Protein 8A30 (pdb70)

Organism: Chloroflexus aurantiacus (strain ATCC 29366 / DSM 635 / J-10-fl) (NCBI:txid324602)

InterPro domains:
  IPR002347 Short-chain dehydrogenase/reductase SDR [PF00106] (573-773)
  IPR002347 Short-chain dehydrogenase/reductase SDR [PF13561] (20-282)
  IPR002347 Short-chain dehydrogenase/reductase SDR [PR00080] (658-669)
  IPR002347 Short-chain dehydrogenase/reductase SDR [PR00080] (712-720)
  IPR002347 Short-chain dehydrogenase/reductase SDR [PR00080] (737-756)
  IPR002347 Short-chain dehydrogenase/reductase SDR [PR00081] (11-28)
  IPR002347 Short-chain dehydrogenase/reductase SDR [PR00081] (89-100)
  IPR002347 Short-chain dehydrogenase/reductase SDR [PR00081] (171-190)
  IPR002347 Short-chain dehydrogenase/reductase SDR [PR00081] (192-209)
  IPR002347 Short-chain dehydrogenase/reductase SDR [PR00081] (246-266)
  IPR036291 NAD(P)-binding domain superfamily [SSF51735] (9-282)
  IPR036291 NAD(P)-binding domain superfamily [SSF51735] (325-475)
  IPR036291 NAD(P)-binding domain superfamily [SSF51735] (572-781)

B-factor: mean 29.99, std 17.47, range [12.1, 143.7]

Radius of gyration: 26.55 Å; Cα contacts (8 Å, |Δi|>4): 1300; chains: 1; bounding box: 69×82×45 Å

Foldseek 3Di:
DVLPVQAQLQAPAEEEFEVCLDFLSVLLQLSNLNSHYQYEYEYADPPSNVVSLVVSLVVNVVVPDPPSVLRYHYHYRQQLLDLVSLVVSVVVSCVSRNAHAEYEQEFADQFDLAALLLHDLVRLLSRLSRQALSLLQNCLVRLLVQLLVQAHEYERAAAVCLDFDFWHFADASRLSNNLSRVLLLLCQQLCQVVSPDHYFYHYEHEYFAPPPVPVVLLVVLVVVVLVLLLLLVLQLLLVCCVPDPDASQVLVLLQQQQFLVCSLPPPPHDPSSNVSSVCLLVVADPVAQSSTGSHAPVSVQSNVVLLVLLLGDYDPCSNVNRDHGDPPNHDPVSSVVSSVVVVVQSLVFAPVSDHHHSNQLSVLVSVVVSDSPDTSYYHHSHDRTDGDMFGAAAADDFFADVQLLQLLAQFEEEEEEFPPLVLVLVQLCCSVPPRHYQAYEYEAADPVSQVSNCVSCVVCVVVVRYHYFHQHLNVSVRQSVCCVPPNQGAEYEHEFHDADDDFAQDDDNPDPCPRHQHSVNVSVLCVRLPSSVSVVVSNNLSNQYQEYEYEFHADALPDDSVSLSSRSSSVSSVLNSQQHSQVNCLVSVRNYAYEYEYNHDNDSVVHDDDPVSVVVVSVSSSSVSNRQRRGDPPVGCDSVVSSVNGSYYYYD

Structure (mmCIF, N/CA/C/O backbone):
data_8A30
#
_entry.id   8A30
#
_cell.length_a   87.138
_cell.length_b   140.181
_cell.length_c   74.026
_cell.angle_alpha   90.00
_cell.angle_beta   98.65
_cell.angle_gamma   90.00
#
_symmetry.space_group_name_H-M   'C 1 2 1'
#
loop_
_entity.id
_entity.type
_entity.pdbx_description
1 polymer 'Short-chain dehydrogenase/reductase SDR'
2 non-polymer 'MAGNESIUM ION'
3 water water
#
loop_
_atom_site.group_PDB
_atom_site.id
_atom_site.type_symbol
_atom_site.label_atom_id
_atom_site.label_alt_id
_atom_site.label_comp_id
_atom_site.label_asym_id
_atom_site.label_entity_id
_atom_site.label_seq_id
_atom_site.pdbx_PDB_ins_code
_atom_site.Cartn_x
_atom_site.Cartn_y
_atom_site.Cartn_z
_atom_site.occupancy
_atom_site.B_iso_or_equiv
_atom_site.auth_seq_id
_atom_site.auth_comp_id
_atom_site.auth_asym_id
_atom_site.auth_atom_id
_atom_site.pdbx_PDB_model_num
ATOM 1 N N . GLY A 1 12 ? -9.076 -8.863 0.825 1.00 80.84 561 GLY A N 1
ATOM 2 C CA . GLY A 1 12 ? -8.713 -8.659 -0.566 1.00 99.77 561 GLY A CA 1
ATOM 3 C C . GLY A 1 12 ? -8.308 -7.226 -0.844 1.00 115.53 561 GLY A C 1
ATOM 4 O O . GLY A 1 12 ? -7.257 -6.967 -1.433 1.00 78.91 561 GLY A O 1
ATOM 5 N N . TRP A 1 13 ? -9.154 -6.288 -0.416 1.00 91.27 562 TRP A N 1
ATOM 6 C CA . TRP A 1 13 ? -8.822 -4.874 -0.530 1.00 68.94 562 TRP A CA 1
ATOM 7 C C . TRP A 1 13 ? -7.760 -4.457 0.473 1.00 67.34 562 TRP A C 1
ATOM 8 O O . TRP A 1 13 ? -7.188 -3.371 0.335 1.00 51.40 562 TRP A O 1
ATOM 19 N N . ALA A 1 14 ? -7.504 -5.285 1.483 1.00 60.52 563 ALA A N 1
ATOM 20 C CA . ALA A 1 14 ? -6.579 -4.964 2.558 1.00 57.25 563 ALA A CA 1
ATOM 21 C C . ALA A 1 14 ? -5.184 -5.527 2.332 1.00 69.47 563 ALA A C 1
ATOM 22 O O . ALA A 1 14 ? -4.287 -5.252 3.134 1.00 71.53 563 ALA A O 1
ATOM 24 N N . GLU A 1 15 ? -4.979 -6.301 1.263 1.00 72.33 564 GLU A N 1
ATOM 25 C CA . GLU A 1 15 ? -3.676 -6.919 1.036 1.00 45.66 564 GLU A CA 1
ATOM 26 C C . GLU A 1 15 ? -2.582 -5.876 0.876 1.00 46.52 564 GLU A C 1
ATOM 27 O O . GLU A 1 15 ? -1.443 -6.099 1.301 1.00 45.47 564 GLU A O 1
ATOM 33 N N . SER A 1 16 ? -2.907 -4.728 0.278 1.00 47.71 565 SER A N 1
ATOM 34 C CA . SER A 1 16 ? -1.939 -3.643 0.202 1.00 89.04 565 SER A CA 1
ATOM 35 C C . SER A 1 16 ? -1.552 -3.142 1.586 1.00 86.92 565 SER A C 1
ATOM 36 O O . SER A 1 16 ? -0.435 -2.647 1.779 1.00 60.68 565 SER A O 1
ATOM 39 N N . LEU A 1 17 ? -2.450 -3.272 2.561 1.00 37.29 566 LEU A N 1
ATOM 40 C CA . LEU A 1 17 ? -2.238 -2.710 3.889 1.00 32.74 566 LEU A CA 1
ATOM 41 C C . LEU A 1 17 ? -1.467 -3.633 4.823 1.00 25.32 566 LEU A C 1
ATOM 42 O O . LEU A 1 17 ? -0.700 -3.144 5.659 1.00 27.41 566 LEU A O 1
ATOM 47 N N . ILE A 1 18 ? -1.684 -4.948 4.732 1.00 29.96 567 ILE A N 1
ATOM 48 C CA . ILE A 1 18 ? -1.165 -5.869 5.744 1.00 36.37 567 ILE A CA 1
ATOM 49 C C . ILE A 1 18 ? 0.353 -5.786 5.787 1.00 28.85 567 ILE A C 1
ATOM 50 O O . ILE A 1 18 ? 1.030 -5.979 4.771 1.00 35.21 567 ILE A O 1
ATOM 55 N N . GLY A 1 19 ? 0.897 -5.500 6.970 1.00 29.49 568 GLY A N 1
ATOM 56 C CA . GLY A 1 19 ? 2.327 -5.372 7.151 1.00 29.85 568 GLY A CA 1
ATOM 57 C C . GLY A 1 19 ? 2.873 -3.961 7.047 1.00 25.44 568 GLY A C 1
ATOM 58 O O . GLY A 1 19 ? 4.017 -3.729 7.455 1.00 27.54 568 GLY A O 1
ATOM 59 N N . LEU A 1 20 ? 2.092 -3.008 6.535 1.00 21.96 569 LEU A N 1
ATOM 60 C CA . LEU A 1 20 ? 2.637 -1.686 6.251 1.00 21.62 569 LEU A CA 1
ATOM 61 C C . LEU A 1 20 ? 3.120 -0.979 7.511 1.00 22.97 569 LEU A C 1
ATOM 62 O O . LEU A 1 20 ? 4.062 -0.181 7.452 1.00 24.83 569 LEU A O 1
ATOM 67 N N . HIS A 1 21 ? 2.490 -1.245 8.656 1.00 19.66 570 HIS A N 1
ATOM 68 C CA . HIS A 1 21 ? 2.852 -0.589 9.908 1.00 18.62 570 HIS A CA 1
ATOM 69 C C . HIS A 1 21 ? 3.094 -1.607 11.013 1.00 19.07 570 HIS A C 1
ATOM 70 O O . HIS A 1 21 ? 2.862 -1.333 12.195 1.00 20.42 570 HIS A O 1
ATOM 77 N N . LEU A 1 22 ? 3.596 -2.780 10.640 1.00 19.16 571 LEU A N 1
ATOM 78 C CA . LEU A 1 22 ? 3.841 -3.824 11.618 1.00 23.07 571 LEU A CA 1
ATOM 79 C C . LEU A 1 22 ? 4.912 -3.364 12.598 1.00 24.11 571 LEU A C 1
ATOM 80 O O . LEU A 1 22 ? 5.919 -2.760 12.211 1.00 26.94 571 LEU A O 1
ATOM 85 N N . GLY A 1 23 ? 4.669 -3.616 13.882 1.00 26.48 572 GLY A N 1
ATOM 86 C CA . GLY A 1 23 ? 5.590 -3.205 14.918 1.00 30.65 572 GLY A CA 1
ATOM 87 C C . GLY A 1 23 ? 5.405 -1.795 15.435 1.00 31.95 572 GLY A C 1
ATOM 88 O O . GLY A 1 23 ? 6.170 -1.373 16.311 1.00 32.27 572 GLY A O 1
ATOM 89 N N . LYS A 1 24 ? 4.436 -1.045 14.922 1.00 21.97 573 LYS A N 1
ATOM 90 C CA . LYS A 1 24 ? 4.200 0.310 15.406 1.00 22.63 573 LYS A CA 1
ATOM 91 C C . LYS A 1 24 ? 3.116 0.312 16.480 1.00 21.30 573 LYS A C 1
ATOM 92 O O . LYS A 1 24 ? 2.233 -0.554 16.503 1.00 22.78 573 LYS A O 1
ATOM 98 N N . VAL A 1 25 ? 3.199 1.291 17.382 1.00 19.91 574 VAL A N 1
ATOM 99 C CA . VAL A 1 25 ? 2.161 1.565 18.373 1.00 20.25 574 VAL A CA 1
ATOM 100 C C . VAL A 1 25 ? 1.555 2.922 18.051 1.00 19.70 574 VAL A C 1
ATOM 101 O O . VAL A 1 25 ? 2.283 3.911 17.912 1.00 19.91 574 VAL A O 1
ATOM 105 N N . ALA A 1 26 ? 0.224 2.980 17.953 1.00 19.01 575 ALA A N 1
ATOM 106 C CA . ALA A 1 26 ? -0.463 4.214 17.591 1.00 16.99 575 ALA A CA 1
ATOM 107 C C . ALA A 1 26 ? -1.512 4.559 18.634 1.00 19.71 575 ALA A C 1
ATOM 108 O O . ALA A 1 26 ? -2.261 3.690 19.088 1.00 21.46 575 ALA A O 1
ATOM 110 N N . LEU A 1 27 ? -1.563 5.836 19.004 1.00 17.65 576 LEU A N 1
ATOM 111 C CA . LEU A 1 27 ? -2.624 6.380 19.843 1.00 17.63 576 LEU A CA 1
ATOM 112 C C . LEU A 1 27 ? -3.498 7.257 18.954 1.00 16.63 576 LEU A C 1
ATOM 113 O O . LEU A 1 27 ? -2.986 8.169 18.294 1.00 18.81 576 LEU A O 1
ATOM 118 N N . ILE A 1 28 ? -4.804 6.971 18.917 1.00 17.30 577 ILE A N 1
ATOM 119 C CA . ILE A 1 28 ? -5.757 7.707 18.082 1.00 17.30 577 ILE A CA 1
ATOM 120 C C . ILE A 1 28 ? -6.818 8.298 19.000 1.00 17.54 577 ILE A C 1
ATOM 121 O O . ILE A 1 28 ? -7.615 7.560 19.588 1.00 19.38 577 ILE A O 1
ATOM 126 N N . THR A 1 29 ? -6.835 9.622 19.131 1.00 16.88 578 THR A N 1
ATOM 127 C CA . THR A 1 29 ? -7.920 10.236 19.876 1.00 17.12 578 THR A CA 1
ATOM 128 C C . THR A 1 29 ? -9.151 10.381 18.985 1.00 18.82 578 THR A C 1
ATOM 129 O O . THR A 1 29 ? -9.059 10.413 17.759 1.00 18.43 578 THR A O 1
ATOM 133 N N . GLY A 1 30 ? -10.316 10.463 19.621 1.00 19.39 579 GLY A N 1
ATOM 134 C CA . GLY A 1 30 ? -11.547 10.449 18.843 1.00 19.36 579 GLY A CA 1
ATOM 135 C C . GLY A 1 30 ? -11.664 9.193 18.009 1.00 22.15 579 GLY A C 1
ATOM 136 O O . GLY A 1 30 ? -12.107 9.246 16.854 1.00 21.43 579 GLY A O 1
ATOM 137 N N . GLY A 1 31 ? -11.272 8.055 18.572 1.00 20.29 580 GLY A N 1
ATOM 138 C CA . GLY A 1 31 ? -11.141 6.843 17.798 1.00 19.91 580 GLY A CA 1
ATOM 139 C C . GLY A 1 31 ? -12.351 5.938 17.779 1.00 20.77 580 GLY A C 1
ATOM 140 O O . GLY A 1 31 ? -12.237 4.796 17.320 1.00 23.28 580 GLY A O 1
ATOM 141 N N . SER A 1 32 ? -13.508 6.400 18.249 1.00 21.10 581 SER A N 1
ATOM 142 C CA . SER A 1 32 ? -14.682 5.533 18.279 1.00 24.80 581 SER A CA 1
ATOM 143 C C . SER A 1 32 ? -15.534 5.633 17.023 1.00 23.21 581 SER A C 1
ATOM 144 O O . SER A 1 32 ? -16.420 4.795 16.831 1.00 28.22 581 SER A O 1
ATOM 147 N N . ALA A 1 33 ? -15.294 6.625 16.171 1.00 21.85 582 ALA A N 1
ATOM 148 C CA . ALA A 1 33 ? -16.139 6.846 15.006 1.00 22.79 582 ALA A CA 1
ATOM 149 C C . ALA A 1 33 ? -15.406 7.774 14.048 1.00 22.84 582 ALA A C 1
ATOM 150 O O . ALA A 1 33 ? -14.301 8.245 14.329 1.00 22.12 582 ALA A O 1
ATOM 152 N N . GLY A 1 34 ? -16.038 8.037 12.908 1.00 21.64 583 GLY A N 1
ATOM 153 C CA . GLY A 1 34 ? -15.470 9.001 11.980 1.00 20.04 583 GLY A CA 1
ATOM 154 C C . GLY A 1 34 ? -14.156 8.536 11.370 1.00 22.09 583 GLY A C 1
ATOM 155 O O . GLY A 1 34 ? -13.818 7.348 11.353 1.00 22.00 583 GLY A O 1
ATOM 156 N N . ILE A 1 35 ? -13.419 9.518 10.842 1.00 19.03 584 ILE A N 1
ATOM 157 C CA . ILE A 1 35 ? -12.084 9.278 10.297 1.00 17.94 584 ILE A CA 1
ATOM 158 C C . ILE A 1 35 ? -11.195 8.595 11.325 1.00 17.89 584 ILE A C 1
ATOM 159 O O . ILE A 1 35 ? -10.390 7.715 10.988 1.00 19.64 584 ILE A O 1
ATOM 164 N N . GLY A 1 36 ? -11.286 9.022 12.585 1.00 18.67 585 GLY A N 1
ATOM 165 C CA . GLY A 1 36 ? -10.404 8.461 13.599 1.00 18.56 585 GLY A CA 1
ATOM 166 C C . GLY A 1 36 ? -10.616 6.974 13.789 1.00 19.00 585 GLY A C 1
ATOM 167 O O . GLY A 1 36 ? -9.654 6.203 13.887 1.00 21.33 585 GLY A O 1
ATOM 168 N N . GLY A 1 37 ? -11.880 6.546 13.820 1.00 19.78 586 GLY A N 1
ATOM 169 C CA . GLY A 1 37 ? -12.165 5.125 13.916 1.00 18.02 586 GLY A CA 1
ATOM 170 C C . GLY A 1 37 ? -11.638 4.351 12.725 1.00 20.32 586 GLY A C 1
ATOM 171 O O . GLY A 1 37 ? -11.111 3.248 12.873 1.00 19.49 586 GLY A O 1
ATOM 172 N N . GLN A 1 38 ? -11.758 4.925 11.525 1.00 17.92 587 GLN A N 1
ATOM 173 C CA . GLN A 1 38 ? -11.246 4.237 10.344 1.00 17.98 587 GLN A CA 1
ATOM 174 C C . GLN A 1 38 ? -9.722 4.229 10.317 1.00 17.42 587 GLN A C 1
ATOM 175 O O . GLN A 1 38 ? -9.111 3.241 9.890 1.00 17.87 587 GLN A O 1
ATOM 181 N N . ILE A 1 39 ? -9.083 5.314 10.761 1.00 16.04 588 ILE A N 1
ATOM 182 C CA . ILE A 1 39 ? -7.623 5.302 10.848 1.00 16.83 588 ILE A CA 1
ATOM 183 C C . ILE A 1 39 ? -7.160 4.231 11.830 1.00 20.51 588 ILE A C 1
ATOM 184 O O . ILE A 1 39 ? -6.219 3.477 11.551 1.00 18.98 588 ILE A O 1
ATOM 189 N N . GLY A 1 40 ? -7.822 4.132 12.987 1.00 18.59 589 GLY A N 1
ATOM 190 C CA . GLY A 1 40 ? -7.454 3.093 13.940 1.00 17.54 589 GLY A CA 1
ATOM 191 C C . GLY A 1 40 ? -7.657 1.701 13.377 1.00 20.06 589 GLY A C 1
ATOM 192 O O . GLY A 1 40 ? -6.814 0.815 13.557 1.00 20.81 589 GLY A O 1
ATOM 193 N N . ARG A 1 41 ? -8.783 1.492 12.690 1.00 19.66 590 ARG A N 1
ATOM 194 C CA . ARG A 1 41 ? -9.076 0.208 12.064 1.00 17.38 590 ARG A CA 1
ATOM 195 C C . ARG A 1 41 ? -8.016 -0.167 11.038 1.00 21.07 590 ARG A C 1
ATOM 196 O O . ARG A 1 41 ? -7.514 -1.299 11.026 1.00 20.64 590 ARG A O 1
ATOM 204 N N . LEU A 1 42 ? -7.684 0.768 10.145 1.00 19.01 591 LEU A N 1
ATOM 205 C CA . LEU A 1 42 ? -6.750 0.464 9.065 1.00 20.34 591 LEU A CA 1
ATOM 206 C C . LEU A 1 42 ? -5.318 0.344 9.572 1.00 19.21 591 LEU A C 1
ATOM 207 O O . LEU A 1 42 ? -4.549 -0.475 9.058 1.00 18.73 591 LEU A O 1
ATOM 212 N N . LEU A 1 43 ? -4.936 1.152 10.567 1.00 17.07 592 LEU A N 1
ATOM 213 C CA . LEU A 1 43 ? -3.635 0.961 11.207 1.00 16.76 592 LEU A CA 1
ATOM 214 C C . LEU A 1 43 ? -3.531 -0.416 11.845 1.00 19.01 592 LEU A C 1
ATOM 215 O O . LEU A 1 43 ? -2.508 -1.099 11.699 1.00 19.30 592 LEU A O 1
ATOM 220 N N . ALA A 1 44 ? -4.577 -0.848 12.554 1.00 19.37 593 ALA A N 1
ATOM 221 C CA . ALA A 1 44 ? -4.559 -2.195 13.122 1.00 17.99 593 ALA A CA 1
ATOM 222 C C . ALA A 1 44 ? -4.430 -3.252 12.030 1.00 18.04 593 ALA A C 1
ATOM 223 O O . ALA A 1 44 ? -3.636 -4.194 12.153 1.00 19.07 593 ALA A O 1
ATOM 225 N N . LEU A 1 45 ? -5.204 -3.121 10.946 1.00 19.23 594 LEU A N 1
ATOM 226 C CA . LEU A 1 45 ? -5.083 -4.098 9.864 1.00 19.62 594 LEU A CA 1
ATOM 227 C C . LEU A 1 45 ? -3.683 -4.086 9.265 1.00 21.66 594 LEU A C 1
ATOM 228 O O . LEU A 1 45 ? -3.171 -5.139 8.863 1.00 23.09 594 LEU A O 1
ATOM 233 N N . SER A 1 46 ? -3.043 -2.913 9.219 1.00 20.48 595 SER A N 1
ATOM 234 C CA . SER A 1 46 ? -1.688 -2.809 8.694 1.00 19.99 595 SER A CA 1
ATOM 235 C C . SER A 1 46 ? -0.640 -3.356 9.657 1.00 20.50 595 SER A C 1
ATOM 236 O O . SER A 1 46 ? 0.539 -3.418 9.290 1.00 24.26 595 SER A O 1
ATOM 239 N N . GLY A 1 47 ? -1.030 -3.754 10.868 1.00 19.05 596 GLY A N 1
ATOM 240 C CA . GLY A 1 47 ? -0.124 -4.431 11.778 1.00 19.80 596 GLY A CA 1
ATOM 241 C C . GLY A 1 47 ? 0.234 -3.658 13.027 1.00 21.85 596 GLY A C 1
ATOM 242 O O . GLY A 1 47 ? 0.962 -4.189 13.872 1.00 21.91 596 GLY A O 1
ATOM 243 N N . ALA A 1 48 ? -0.239 -2.422 13.175 1.00 18.98 597 ALA A N 1
ATOM 244 C CA . ALA A 1 48 ? 0.059 -1.644 14.366 1.00 17.75 597 ALA A CA 1
ATOM 245 C C . ALA A 1 48 ? -0.832 -2.082 15.521 1.00 22.24 597 ALA A C 1
ATOM 246 O O . ALA A 1 48 ? -1.960 -2.548 15.326 1.00 22.21 597 ALA A O 1
ATOM 248 N N . ARG A 1 49 ? -0.317 -1.930 16.735 1.00 19.43 598 ARG A N 1
ATOM 249 C CA . ARG A 1 49 ? -1.151 -2.018 17.925 1.00 21.08 598 ARG A CA 1
ATOM 250 C C . ARG A 1 49 ? -1.693 -0.621 18.187 1.00 23.56 598 ARG A C 1
ATOM 251 O O . ARG A 1 49 ? -0.958 0.364 18.074 1.00 22.56 598 ARG A O 1
ATOM 259 N N . VAL A 1 50 ? -2.986 -0.528 18.499 1.00 19.55 599 VAL A N 1
ATOM 260 C CA . VAL A 1 50 ? -3.667 0.765 18.547 1.00 18.35 599 VAL A CA 1
ATOM 261 C C . VAL A 1 50 ? -4.381 0.950 19.881 1.00 22.79 599 VAL A C 1
ATOM 262 O O . VAL A 1 50 ? -5.004 0.020 20.406 1.00 22.16 599 VAL A O 1
ATOM 266 N N . MET A 1 51 ? -4.288 2.163 20.424 1.00 21.54 600 MET A N 1
ATOM 267 C CA . MET A 1 51 ? -5.108 2.601 21.544 1.00 18.67 600 MET A CA 1
ATOM 268 C C . MET A 1 51 ? -6.112 3.605 21.001 1.00 18.54 600 MET A C 1
ATOM 269 O O . MET A 1 51 ? -5.719 4.615 20.411 1.00 20.34 600 MET A O 1
ATOM 274 N N . LEU A 1 52 ? -7.398 3.316 21.175 1.00 20.74 601 LEU A N 1
ATOM 275 C CA . LEU A 1 52 ? -8.476 4.169 20.693 1.00 19.64 601 LEU A CA 1
ATOM 276 C C . LEU A 1 52 ? -9.072 4.904 21.889 1.00 20.42 601 LEU A C 1
ATOM 277 O O . LEU A 1 52 ? -9.583 4.269 22.817 1.00 20.80 601 LEU A O 1
ATOM 282 N N . ALA A 1 53 ? -9.000 6.233 21.873 1.00 20.05 602 ALA A N 1
ATOM 283 C CA . ALA A 1 53 ? -9.518 7.063 22.952 1.00 18.80 602 ALA A CA 1
ATOM 284 C C . ALA A 1 53 ? -10.760 7.803 22.478 1.00 22.66 602 ALA A C 1
ATOM 285 O O . ALA A 1 53 ? -10.814 8.267 21.336 1.00 24.23 602 ALA A O 1
ATOM 287 N N . ALA A 1 54 ? -11.752 7.922 23.357 1.00 20.94 603 ALA A N 1
ATOM 288 C CA . ALA A 1 54 ? -12.987 8.611 23.002 1.00 22.15 603 ALA A CA 1
ATOM 289 C C . ALA A 1 54 ? -13.779 8.882 24.274 1.00 27.27 603 ALA A C 1
ATOM 290 O O . ALA A 1 54 ? -13.462 8.365 25.346 1.00 24.55 603 ALA A O 1
ATOM 292 N N . ARG A 1 55 ? -14.843 9.680 24.129 1.00 29.19 604 ARG A N 1
ATOM 293 C CA . ARG A 1 55 ? -15.729 9.954 25.260 1.00 30.23 604 ARG A CA 1
ATOM 294 C C . ARG A 1 55 ? -16.623 8.757 25.578 1.00 34.41 604 ARG A C 1
ATOM 295 O O . ARG A 1 55 ? -16.660 8.282 26.720 1.00 35.97 604 ARG A O 1
ATOM 303 N N . ASP A 1 56 ? -17.360 8.260 24.585 1.00 30.73 605 ASP A N 1
ATOM 304 C CA . ASP A 1 56 ? -18.435 7.306 24.838 1.00 34.68 605 ASP A CA 1
ATOM 305 C C . ASP A 1 56 ? -17.888 5.887 24.921 1.00 37.06 605 ASP A C 1
ATOM 306 O O . ASP A 1 56 ? -17.275 5.390 23.968 1.00 41.55 605 ASP A O 1
ATOM 311 N N . ARG A 1 57 ? -18.146 5.222 26.046 1.00 33.40 606 ARG A N 1
ATOM 312 C CA . ARG A 1 57 ? -17.658 3.861 26.227 1.00 29.92 606 ARG A CA 1
ATOM 313 C C . ARG A 1 57 ? -18.299 2.898 25.233 1.00 50.47 606 ARG A C 1
ATOM 314 O O . ARG A 1 57 ? -17.617 2.037 24.669 1.00 30.43 606 ARG A O 1
ATOM 322 N N . HIS A 1 58 ? -19.606 3.029 25.001 1.00 33.55 607 HIS A N 1
ATOM 323 C CA . HIS A 1 58 ? -20.325 2.025 24.221 1.00 34.99 607 HIS A CA 1
ATOM 324 C C . HIS A 1 58 ? -19.860 1.997 22.768 1.00 27.23 607 HIS A C 1
ATOM 325 O O . HIS A 1 58 ? -19.561 0.926 22.227 1.00 30.71 607 HIS A O 1
ATOM 332 N N . LYS A 1 59 ? -19.813 3.162 22.112 1.00 30.22 608 LYS A N 1
ATOM 333 C CA . LYS A 1 59 ? -19.354 3.202 20.727 1.00 31.43 608 LYS A CA 1
ATOM 334 C C . LYS A 1 59 ? -17.917 2.719 20.618 1.00 26.39 608 LYS A C 1
ATOM 335 O O . LYS A 1 59 ? -17.545 2.053 19.644 1.00 28.99 608 LYS A O 1
ATOM 341 N N . LEU A 1 60 ? -17.090 3.065 21.604 1.00 28.79 609 LEU A N 1
ATOM 342 C CA . LEU A 1 60 ? -15.691 2.658 21.582 1.00 26.21 609 LEU A CA 1
ATOM 343 C C . LEU A 1 60 ? -15.556 1.144 21.721 1.00 27.90 609 LEU A C 1
ATOM 344 O O . LEU A 1 60 ? -14.722 0.523 21.049 1.00 27.10 609 LEU A O 1
ATOM 349 N N . GLU A 1 61 ? -16.381 0.529 22.578 1.00 25.32 610 GLU A N 1
ATOM 350 C CA . GLU A 1 61 ? -16.386 -0.926 22.693 1.00 24.90 610 GLU A CA 1
ATOM 351 C C . GLU A 1 61 ? -16.860 -1.580 21.400 1.00 26.13 610 GLU A C 1
ATOM 352 O O . GLU A 1 61 ? -16.341 -2.629 21.002 1.00 29.25 610 GLU A O 1
ATOM 358 N N . GLN A 1 62 ? -17.845 -0.980 20.730 1.00 27.97 611 GLN A N 1
ATOM 359 C CA . GLN A 1 62 ? -18.309 -1.547 19.467 1.00 29.55 611 GLN A CA 1
ATOM 360 C C . GLN A 1 62 ? -17.226 -1.466 18.401 1.00 25.66 611 GLN A C 1
ATOM 361 O O . GLN A 1 62 ? -17.027 -2.420 17.638 1.00 28.56 611 GLN A O 1
ATOM 367 N N . MET A 1 63 ? -16.525 -0.330 18.330 1.00 22.94 612 MET A N 1
ATOM 368 C CA . MET A 1 63 ? -15.439 -0.171 17.365 1.00 20.50 612 MET A CA 1
ATOM 369 C C . MET A 1 63 ? -14.318 -1.168 17.642 1.00 25.08 612 MET A C 1
ATOM 370 O O . MET A 1 63 ? -13.802 -1.815 16.721 1.00 23.77 612 MET A O 1
ATOM 375 N N . GLN A 1 64 ? -13.939 -1.309 18.914 1.00 23.12 613 GLN A N 1
ATOM 376 C CA . GLN A 1 64 ? -12.904 -2.265 19.289 1.00 23.85 613 GLN A CA 1
ATOM 377 C C . GLN A 1 64 ? -13.293 -3.683 18.882 1.00 25.40 613 GLN A C 1
ATOM 378 O O . GLN A 1 64 ? -12.467 -4.434 18.348 1.00 24.69 613 GLN A O 1
ATOM 384 N N . ALA A 1 65 ? -14.545 -4.070 19.129 1.00 26.13 614 ALA A N 1
ATOM 385 C CA . ALA A 1 65 ? -14.980 -5.412 18.759 1.00 25.47 614 ALA A CA 1
ATOM 386 C C . ALA A 1 65 ? -14.962 -5.603 17.248 1.00 27.04 614 ALA A C 1
ATOM 387 O O . ALA A 1 65 ? -14.563 -6.666 16.757 1.00 26.38 614 ALA A O 1
ATOM 389 N N A MET A 1 66 ? -15.367 -4.577 16.494 0.49 24.23 615 MET A N 1
ATOM 390 N N B MET A 1 66 ? -15.410 -4.588 16.496 0.51 26.19 615 MET A N 1
ATOM 391 C CA A MET A 1 66 ? -15.406 -4.693 15.040 0.49 24.40 615 MET A CA 1
ATOM 392 C CA B MET A 1 66 ? -15.398 -4.667 15.037 0.51 24.85 615 MET A CA 1
ATOM 393 C C A MET A 1 66 ? -14.004 -4.820 14.452 0.49 27.72 615 MET A C 1
ATOM 394 C C B MET A 1 66 ? -13.986 -4.888 14.521 0.51 20.19 615 MET A C 1
ATOM 395 O O A MET A 1 66 ? -13.791 -5.580 13.500 0.49 36.89 615 MET A O 1
ATOM 396 O O B MET A 1 66 ? -13.747 -5.768 13.686 0.51 20.36 615 MET A O 1
ATOM 405 N N . ILE A 1 67 ? -13.038 -4.085 15.006 1.00 22.50 616 ILE A N 1
ATOM 406 C CA . ILE A 1 67 ? -11.658 -4.183 14.536 1.00 22.23 616 ILE A CA 1
ATOM 407 C C . ILE A 1 67 ? -11.056 -5.526 14.920 1.00 24.32 616 ILE A C 1
ATOM 408 O O . ILE A 1 67 ? -10.429 -6.201 14.094 1.00 23.28 616 ILE A O 1
ATOM 413 N N . GLN A 1 68 ? -11.228 -5.932 16.183 1.00 24.07 617 GLN A N 1
ATOM 414 C CA . GLN A 1 68 ? -10.676 -7.212 16.621 1.00 24.05 617 GLN A CA 1
ATOM 415 C C . GLN A 1 68 ? -11.213 -8.368 15.787 1.00 25.43 617 GLN A C 1
ATOM 416 O O . GLN A 1 68 ? -10.458 -9.276 15.420 1.00 26.35 617 GLN A O 1
ATOM 422 N N . SER A 1 69 ? -12.507 -8.343 15.459 1.00 23.98 618 SER A N 1
ATOM 423 C CA . SER A 1 69 ? -13.072 -9.402 14.629 1.00 28.10 618 SER A CA 1
ATOM 424 C C . SER A 1 69 ? -12.446 -9.404 13.240 1.00 27.60 618 SER A C 1
ATOM 425 O O . SER A 1 69 ? -12.153 -10.469 12.681 1.00 26.26 618 SER A O 1
ATOM 428 N N . GLU A 1 70 ? -12.235 -8.216 12.668 1.00 24.33 619 GLU A N 1
ATOM 429 C CA . GLU A 1 70 ? -11.619 -8.120 11.350 1.00 24.72 619 GLU A CA 1
ATOM 430 C C . GLU A 1 70 ? -10.165 -8.583 11.375 1.00 26.89 619 GLU A C 1
ATOM 431 O O . GLU A 1 70 ? -9.701 -9.238 10.433 1.00 25.74 619 GLU A O 1
ATOM 437 N N . LEU A 1 71 ? -9.423 -8.239 12.435 1.00 23.61 620 LEU A N 1
ATOM 438 C CA . LEU A 1 71 ? -8.050 -8.728 12.561 1.00 21.95 620 LEU A CA 1
ATOM 439 C C . LEU A 1 71 ? -8.004 -10.248 12.576 1.00 23.98 620 LEU A C 1
ATOM 440 O O . LEU A 1 71 ? -7.153 -10.856 11.916 1.00 23.72 620 LEU A O 1
ATOM 445 N N . ALA A 1 72 ? -8.890 -10.882 13.349 1.00 24.62 621 ALA A N 1
ATOM 446 C CA . ALA A 1 72 ? -8.889 -12.341 13.404 1.00 24.36 621 ALA A CA 1
ATOM 447 C C . ALA A 1 72 ? -9.225 -12.938 12.044 1.00 28.73 621 ALA A C 1
ATOM 448 O O . ALA A 1 72 ? -8.687 -13.988 11.663 1.00 30.00 621 ALA A O 1
ATOM 450 N N . GLU A 1 73 ? -10.114 -12.280 11.295 1.00 26.65 622 GLU A N 1
ATOM 451 C CA . GLU A 1 73 ? -10.496 -12.794 9.984 1.00 27.58 622 GLU A CA 1
ATOM 452 C C . GLU A 1 73 ? -9.303 -12.825 9.035 1.00 32.04 622 GLU A C 1
ATOM 453 O O . GLU A 1 73 ? -9.165 -13.755 8.231 1.00 34.50 622 GLU A O 1
ATOM 459 N N . VAL A 1 74 ? -8.408 -11.835 9.134 1.00 27.10 623 VAL A N 1
ATOM 460 C CA . VAL A 1 74 ? -7.255 -11.784 8.235 1.00 25.37 623 VAL A CA 1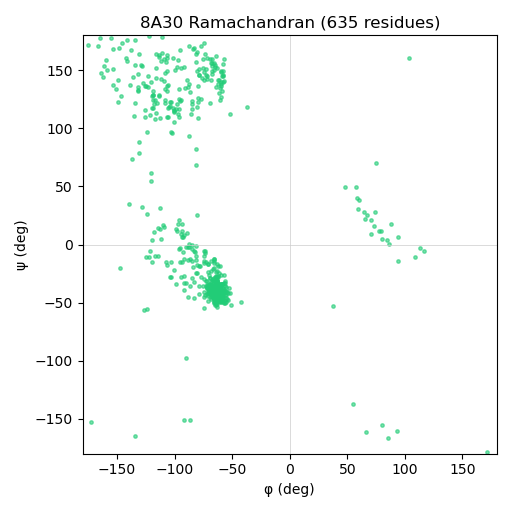
ATOM 461 C C . VAL A 1 74 ? -6.049 -12.551 8.762 1.00 32.76 623 VAL A C 1
ATOM 462 O O . VAL A 1 74 ? -5.016 -12.594 8.083 1.00 37.11 623 VAL A O 1
ATOM 466 N N . GLY A 1 75 ? -6.135 -13.140 9.951 1.00 26.39 624 GLY A N 1
ATOM 467 C CA . GLY A 1 75 ? -5.098 -14.049 10.419 1.00 25.33 624 GLY A CA 1
ATOM 468 C C . GLY A 1 75 ? -4.337 -13.619 11.657 1.00 31.94 624 GLY A C 1
ATOM 469 O O . GLY A 1 75 ? -3.512 -14.404 12.147 1.00 27.40 624 GLY A O 1
ATOM 470 N N . TYR A 1 76 ? -4.538 -12.421 12.196 1.00 26.23 625 TYR A N 1
ATOM 471 C CA . TYR A 1 76 ? -3.865 -12.073 13.438 1.00 22.40 625 TYR A CA 1
ATOM 472 C C . TYR A 1 76 ? -4.371 -12.949 14.577 1.00 22.88 625 TYR A C 1
ATOM 473 O O . TYR A 1 76 ? -5.515 -13.409 14.581 1.00 26.52 625 TYR A O 1
ATOM 482 N N . THR A 1 77 ? -3.497 -13.188 15.549 1.00 23.87 626 THR A N 1
ATOM 483 C CA . THR A 1 77 ? -3.835 -13.929 16.753 1.00 23.66 626 THR A CA 1
ATOM 484 C C . THR A 1 77 ? -3.818 -12.977 17.940 1.00 28.89 626 THR A C 1
ATOM 485 O O . THR A 1 77 ? -3.291 -11.866 17.860 1.00 29.03 626 THR A O 1
ATOM 489 N N . ASP A 1 78 ? -4.402 -13.430 19.053 1.00 33.23 627 ASP A N 1
ATOM 490 C CA . ASP A 1 78 ? -4.413 -12.658 20.299 1.00 33.91 627 ASP A CA 1
ATOM 491 C C . ASP A 1 78 ? -4.838 -11.211 20.054 1.00 28.25 627 ASP A C 1
ATOM 492 O O . ASP A 1 78 ? -4.184 -10.260 20.492 1.00 33.23 627 ASP A O 1
ATOM 497 N N . VAL A 1 79 ? -5.950 -11.055 19.329 1.00 32.71 628 VAL A N 1
ATOM 498 C CA . VAL A 1 79 ? -6.368 -9.739 18.863 1.00 27.30 628 VAL A CA 1
ATOM 499 C C . VAL A 1 79 ? -6.688 -8.794 20.011 1.00 28.00 628 VAL A C 1
ATOM 500 O O . VAL A 1 79 ? -6.645 -7.569 19.830 1.00 25.82 628 VAL A O 1
ATOM 504 N N . GLU A 1 80 ? -7.018 -9.330 21.191 1.00 27.33 629 GLU A N 1
ATOM 505 C CA . GLU A 1 80 ? -7.266 -8.466 22.336 1.00 30.43 629 GLU A CA 1
ATOM 506 C C . GLU A 1 80 ? -6.017 -7.695 22.740 1.00 32.13 629 GLU A C 1
ATOM 507 O O . GLU A 1 80 ? -6.127 -6.622 23.342 1.00 32.17 629 GLU A O 1
ATOM 513 N N . ASP A 1 81 ? -4.832 -8.205 22.405 1.00 27.18 630 ASP A N 1
ATOM 514 C CA . ASP A 1 81 ? -3.590 -7.503 22.698 1.00 29.90 630 ASP A CA 1
ATOM 515 C C . ASP A 1 81 ? -3.250 -6.437 21.669 1.00 34.58 630 ASP A C 1
ATOM 516 O O . ASP A 1 81 ? -2.273 -5.706 21.860 1.00 34.80 630 ASP A O 1
ATOM 521 N N . ARG A 1 82 ? -4.011 -6.336 20.579 1.00 26.18 631 ARG A N 1
ATOM 522 C CA . ARG A 1 82 ? -3.662 -5.421 19.501 1.00 24.31 631 ARG A CA 1
ATOM 523 C C . ARG A 1 82 ? -4.543 -4.183 19.432 1.00 23.55 631 ARG A C 1
ATOM 524 O O . ARG A 1 82 ? -4.158 -3.210 18.774 1.00 23.38 631 ARG A O 1
ATOM 532 N N . VAL A 1 83 ? -5.710 -4.190 20.072 1.00 22.22 632 VAL A N 1
ATOM 533 C CA . VAL A 1 83 ? -6.645 -3.062 20.026 1.00 20.88 632 VAL A CA 1
ATOM 534 C C . VAL A 1 83 ? -7.131 -2.821 21.446 1.00 24.53 632 VAL A C 1
ATOM 535 O O . VAL A 1 83 ? -7.879 -3.640 21.993 1.00 25.78 632 VAL A O 1
ATOM 539 N N . HIS A 1 84 ? -6.711 -1.709 22.043 1.00 24.26 633 HIS A N 1
ATOM 540 C CA . HIS A 1 84 ? -7.166 -1.299 23.362 1.00 24.47 633 HIS A CA 1
ATOM 541 C C . HIS A 1 84 ? -7.986 -0.022 23.246 1.00 22.28 633 HIS A C 1
ATOM 542 O O . HIS A 1 84 ? -7.922 0.696 22.245 1.00 20.17 633 HIS A O 1
ATOM 549 N N . ILE A 1 85 ? -8.771 0.253 24.280 1.00 24.82 634 ILE A N 1
ATOM 550 C CA . ILE A 1 85 ? -9.610 1.443 24.300 1.00 21.94 634 ILE A CA 1
ATOM 551 C C . ILE A 1 85 ? -9.381 2.213 25.590 1.00 24.33 634 ILE A C 1
ATOM 552 O O . ILE A 1 85 ? -8.995 1.650 26.623 1.00 26.61 634 ILE A O 1
ATOM 557 N N . ALA A 1 86 ? -9.633 3.517 25.519 1.00 23.12 635 ALA A N 1
ATOM 558 C CA . ALA A 1 86 ? -9.554 4.412 26.669 1.00 25.12 635 ALA A CA 1
ATOM 559 C C . ALA A 1 86 ? -10.840 5.222 26.667 1.00 25.60 635 ALA A C 1
ATOM 560 O O . ALA A 1 86 ? -10.908 6.303 26.064 1.00 22.47 635 ALA A O 1
ATOM 562 N N . PRO A 1 87 ? -11.890 4.715 27.304 1.00 22.91 636 PRO A N 1
ATOM 563 C CA . PRO A 1 87 ? -13.176 5.414 27.303 1.00 24.18 636 PRO A CA 1
ATOM 564 C C . PRO A 1 87 ? -13.198 6.541 28.324 1.00 25.90 636 PRO A C 1
ATOM 565 O O . PRO A 1 87 ? -12.351 6.636 29.214 1.00 30.26 636 PRO A O 1
ATOM 569 N N . GLY A 1 88 ? -14.198 7.403 28.170 1.00 27.13 637 GLY A N 1
ATOM 570 C CA . GLY A 1 88 ? -14.385 8.504 29.093 1.00 30.45 637 GLY A CA 1
ATOM 571 C C . GLY A 1 88 ? -13.335 9.577 28.981 1.00 37.09 637 GLY A C 1
ATOM 572 O O . GLY A 1 88 ? -13.142 10.351 29.923 1.00 30.92 637 GLY A O 1
ATOM 573 N N . CYS A 1 89 ? -12.650 9.648 27.846 1.00 26.17 638 CYS A N 1
ATOM 574 C CA . CYS A 1 89 ? -11.512 10.536 27.664 1.00 26.55 638 CYS A CA 1
ATOM 575 C C . CYS A 1 89 ? -11.983 11.823 26.992 1.00 30.63 638 CYS A C 1
ATOM 576 O O . CYS A 1 89 ? -12.332 11.823 25.806 1.00 28.93 638 CYS A O 1
ATOM 579 N N . ASP A 1 90 ? -11.987 12.913 27.758 1.00 25.56 639 ASP A N 1
ATOM 580 C CA . ASP A 1 90 ? -12.316 14.250 27.273 1.00 22.50 639 ASP A CA 1
ATOM 581 C C . ASP A 1 90 ? -10.996 14.982 27.050 1.00 21.64 639 ASP A C 1
ATOM 582 O O . ASP A 1 90 ? -10.347 15.399 28.013 1.00 23.13 639 ASP A O 1
ATOM 587 N N . VAL A 1 91 ? -10.605 15.148 25.779 1.00 23.59 640 VAL A N 1
ATOM 588 C CA . VAL A 1 91 ? -9.305 15.733 25.455 1.00 23.28 640 VAL A CA 1
ATOM 589 C C . VAL A 1 91 ? -9.182 17.191 25.867 1.00 20.15 640 VAL A C 1
ATOM 590 O O . VAL A 1 91 ? -8.071 17.730 25.848 1.00 19.79 640 VAL A O 1
ATOM 594 N N . SER A 1 92 ? -10.288 17.846 26.230 1.00 24.44 641 SER A N 1
ATOM 595 C CA . SER A 1 92 ? -10.206 19.219 26.715 1.00 23.59 641 SER A CA 1
ATOM 596 C C . SER A 1 92 ? -9.656 19.304 28.132 1.00 24.73 641 SER A C 1
ATOM 597 O O . SER A 1 92 ? -9.368 20.415 28.596 1.00 24.86 641 SER A O 1
ATOM 600 N N . SER A 1 93 ? -9.506 18.172 28.822 1.00 21.41 642 SER A N 1
ATOM 601 C CA . SER A 1 93 ? -9.049 18.131 30.209 1.00 23.26 642 SER A CA 1
ATOM 602 C C . SER A 1 93 ? -7.606 17.648 30.268 1.00 23.26 642 SER A C 1
ATOM 603 O O . SER A 1 93 ? -7.311 16.504 29.905 1.00 23.41 642 SER A O 1
ATOM 606 N N . GLU A 1 94 ? -6.718 18.510 30.762 1.00 24.11 643 GLU A N 1
ATOM 607 C CA . GLU A 1 94 ? -5.311 18.146 30.878 1.00 25.09 643 GLU A CA 1
ATOM 608 C C . GLU A 1 94 ? -5.113 16.911 31.758 1.00 26.87 643 GLU A C 1
ATOM 609 O O . GLU A 1 94 ? -4.301 16.037 31.437 1.00 25.14 643 GLU A O 1
ATOM 615 N N . ALA A 1 95 ? -5.848 16.813 32.874 1.00 26.81 644 ALA A N 1
ATOM 616 C CA . ALA A 1 95 ? -5.720 15.639 33.736 1.00 25.20 644 ALA A CA 1
ATOM 617 C C . ALA A 1 95 ? -6.089 14.363 32.989 1.00 26.32 644 ALA A C 1
ATOM 618 O O . ALA A 1 95 ? -5.444 13.320 33.159 1.00 26.72 644 ALA A O 1
ATOM 620 N N . GLN A 1 96 ? -7.110 14.433 32.134 1.00 26.08 645 GLN A N 1
ATOM 621 C CA . GLN A 1 96 ? -7.519 13.244 31.394 1.00 24.29 645 GLN A CA 1
ATOM 622 C C . GLN A 1 96 ? -6.515 12.883 30.301 1.00 23.61 645 GLN A C 1
ATOM 623 O O . GLN A 1 96 ? -6.335 11.697 29.994 1.00 24.45 645 GLN A O 1
ATOM 629 N N . LEU A 1 97 ? -5.839 13.881 29.719 1.00 20.12 646 LEU A N 1
ATOM 630 C CA . LEU A 1 97 ? -4.775 13.587 28.766 1.00 23.56 646 LEU A CA 1
ATOM 631 C C . LEU A 1 97 ? -3.601 12.904 29.449 1.00 24.78 646 LEU A C 1
ATOM 632 O O . LEU A 1 97 ? -2.999 11.984 28.884 1.00 23.61 646 LEU A O 1
ATOM 637 N N . ALA A 1 98 ? -3.259 13.338 30.666 1.00 21.80 647 ALA A N 1
ATOM 638 C CA . ALA A 1 98 ? -2.214 12.651 31.420 1.00 22.29 647 ALA A CA 1
ATOM 639 C C . ALA A 1 98 ? -2.599 11.203 31.695 1.00 24.18 647 ALA A C 1
ATOM 640 O O . ALA A 1 98 ? -1.769 10.295 31.558 1.00 24.13 647 ALA A O 1
ATOM 642 N N . ASP A 1 99 ? -3.857 10.968 32.080 1.00 28.15 648 ASP A N 1
ATOM 643 C CA . ASP A 1 99 ? -4.312 9.608 32.329 1.00 26.72 648 ASP A CA 1
ATOM 644 C C . ASP A 1 99 ? -4.256 8.766 31.063 1.00 25.57 648 ASP A C 1
ATOM 645 O O . ASP A 1 99 ? -3.850 7.598 31.100 1.00 24.81 648 ASP A O 1
ATOM 650 N N . LEU A 1 100 ? -4.660 9.344 29.931 1.00 24.84 649 LEU A N 1
ATOM 651 C CA . LEU A 1 100 ? -4.634 8.605 28.675 1.00 22.96 649 LEU A CA 1
ATOM 652 C C . LEU A 1 100 ? -3.221 8.158 28.330 1.00 26.01 649 LEU A C 1
ATOM 653 O O . LEU A 1 100 ? -3.007 7.013 27.919 1.00 24.93 649 LEU A O 1
ATOM 658 N N . VAL A 1 101 ? -2.237 9.047 28.493 1.00 21.88 650 VAL A N 1
ATOM 659 C CA . VAL A 1 101 ? -0.858 8.671 28.188 1.00 20.92 650 VAL A CA 1
ATOM 660 C C . VAL A 1 101 ? -0.374 7.563 29.118 1.00 26.72 650 VAL A C 1
ATOM 661 O O . VAL A 1 101 ? 0.276 6.604 28.681 1.00 25.97 650 VAL A O 1
ATOM 665 N N . GLU A 1 102 ? -0.672 7.674 30.412 1.00 23.27 651 GLU A N 1
ATOM 666 C CA . GLU A 1 102 ? -0.238 6.629 31.336 1.00 27.43 651 GLU A CA 1
ATOM 667 C C . GLU A 1 102 ? -0.862 5.287 30.973 1.00 28.93 651 GLU A C 1
ATOM 668 O O . GLU A 1 102 ? -0.185 4.251 30.985 1.00 29.43 651 GLU A O 1
ATOM 674 N N . ARG A 1 103 ? -2.150 5.293 30.627 1.00 25.99 652 ARG A N 1
ATOM 675 C CA . ARG A 1 103 ? -2.829 4.061 30.234 1.00 28.54 652 ARG A CA 1
ATOM 676 C C . ARG A 1 103 ? -2.218 3.468 28.969 1.00 24.65 652 ARG A C 1
ATOM 677 O O . ARG A 1 103 ? -2.056 2.244 28.860 1.00 26.72 652 ARG A O 1
ATOM 685 N N . THR A 1 104 ? -1.869 4.320 28.001 1.00 23.52 653 THR A N 1
ATOM 686 C CA . THR A 1 104 ? -1.337 3.834 26.732 1.00 20.80 653 THR A CA 1
ATOM 687 C C . THR A 1 104 ? 0.069 3.279 26.905 1.00 21.59 653 THR A C 1
ATOM 688 O O . THR A 1 104 ? 0.398 2.214 26.367 1.00 24.88 653 THR A O 1
ATOM 692 N N . LEU A 1 105 ? 0.921 3.994 27.642 1.00 24.45 654 LEU A N 1
ATOM 693 C CA . LEU A 1 105 ? 2.269 3.487 27.877 1.00 24.95 654 LEU A CA 1
ATOM 694 C C . LEU A 1 105 ? 2.240 2.205 28.703 1.00 27.49 654 LEU A C 1
ATOM 695 O O . LEU A 1 105 ? 3.055 1.302 28.482 1.00 29.26 654 LEU A O 1
ATOM 700 N N . SER A 1 106 ? 1.305 2.104 29.657 1.00 26.66 655 SER A N 1
ATOM 701 C CA . SER A 1 106 ? 1.176 0.873 30.433 1.00 31.20 655 SER A CA 1
ATOM 702 C C . SER A 1 106 ? 0.795 -0.302 29.542 1.00 27.90 655 SER A C 1
ATOM 703 O O . SER A 1 106 ? 1.295 -1.417 29.728 1.00 32.03 655 SER A O 1
ATOM 706 N N . ALA A 1 107 ? -0.068 -0.064 28.550 1.00 27.22 656 ALA A N 1
ATOM 707 C CA . ALA A 1 107 ? -0.528 -1.135 27.673 1.00 29.83 656 ALA A CA 1
ATOM 708 C C . ALA A 1 107 ? 0.540 -1.557 26.670 1.00 31.48 656 ALA A C 1
ATOM 709 O O . ALA A 1 107 ? 0.772 -2.756 26.472 1.00 29.96 656 ALA A O 1
ATOM 711 N N . PHE A 1 108 ? 1.203 -0.591 26.031 1.00 26.40 657 PHE A N 1
ATOM 712 C CA . PHE A 1 108 ? 1.988 -0.867 24.838 1.00 30.85 657 PHE A CA 1
ATOM 713 C C . PHE A 1 108 ? 3.435 -0.419 24.911 1.00 31.73 657 PHE A C 1
ATOM 714 O O . PHE A 1 108 ? 4.208 -0.763 24.010 1.00 35.24 657 PHE A O 1
ATOM 722 N N . GLY A 1 109 ? 3.824 0.354 25.917 1.00 27.65 658 GLY A N 1
ATOM 723 C CA . GLY A 1 109 ? 5.115 0.998 25.866 1.00 30.93 658 GLY A CA 1
ATOM 724 C C . GLY A 1 109 ? 5.065 2.243 24.996 1.00 28.63 658 GLY A C 1
ATOM 725 O O . GLY A 1 109 ? 4.008 2.854 24.776 1.00 33.31 658 GLY A O 1
ATOM 726 N N . THR A 1 110 ? 6.233 2.601 24.474 1.00 30.93 659 THR A N 1
ATOM 727 C CA . THR A 1 110 ? 6.402 3.860 23.762 1.00 26.82 659 THR A CA 1
ATOM 728 C C . THR A 1 110 ? 5.477 3.933 22.554 1.00 25.23 659 THR A C 1
ATOM 729 O O . THR A 1 110 ? 5.304 2.961 21.815 1.00 29.91 659 THR A O 1
ATOM 733 N N . VAL A 1 111 ? 4.883 5.096 22.355 1.00 21.91 660 VAL A N 1
ATOM 734 C CA . VAL A 1 111 ? 3.997 5.332 21.226 1.00 19.54 660 VAL A CA 1
ATOM 735 C C . VAL A 1 111 ? 4.841 5.775 20.041 1.00 23.39 660 VAL A C 1
ATOM 736 O O . VAL A 1 111 ? 5.680 6.673 20.169 1.00 24.39 660 VAL A O 1
ATOM 740 N N . ASP A 1 112 ? 4.620 5.148 18.883 1.00 21.12 661 ASP A N 1
ATOM 741 C CA . ASP A 1 112 ? 5.296 5.546 17.653 1.00 20.21 661 ASP A CA 1
ATOM 742 C C . ASP A 1 112 ? 4.528 6.629 16.910 1.00 19.92 661 ASP A C 1
ATOM 743 O O . ASP A 1 112 ? 5.124 7.600 16.440 1.00 21.54 661 ASP A O 1
ATOM 748 N N . TYR A 1 113 ? 3.215 6.464 16.778 1.00 16.71 662 TYR A N 1
ATOM 749 C CA . TYR A 1 113 ? 2.367 7.390 16.035 1.00 16.20 662 TYR A CA 1
ATOM 750 C C . TYR A 1 113 ? 1.359 8.002 16.994 1.00 19.28 662 TYR A C 1
ATOM 751 O O . TYR A 1 113 ? 0.541 7.281 17.576 1.00 19.20 662 TYR A O 1
ATOM 760 N N . LEU A 1 114 ? 1.372 9.325 17.110 1.00 16.66 663 LEU A N 1
ATOM 761 C CA . LEU A 1 114 ? 0.312 10.051 17.800 1.00 18.45 663 LEU A CA 1
ATOM 762 C C . LEU A 1 114 ? -0.605 10.615 16.724 1.00 16.33 663 LEU A C 1
ATOM 763 O O . LEU A 1 114 ? -0.180 11.465 15.938 1.00 16.08 663 LEU A O 1
ATOM 768 N N . ILE A 1 115 ? -1.853 10.136 16.678 1.00 15.16 664 ILE A N 1
ATOM 769 C CA . ILE A 1 115 ? -2.849 10.598 15.711 1.00 14.17 664 ILE A CA 1
ATOM 770 C C . ILE A 1 115 ? -3.789 11.527 16.474 1.00 14.55 664 ILE A C 1
ATOM 771 O O . ILE A 1 115 ? -4.712 11.068 17.159 1.00 16.05 664 ILE A O 1
ATOM 776 N N . ASN A 1 116 ? -3.535 12.838 16.376 1.00 14.94 665 ASN A N 1
ATOM 777 C CA . ASN A 1 116 ? -4.303 13.864 17.089 1.00 15.63 665 ASN A CA 1
ATOM 778 C C . ASN A 1 116 ? -5.569 14.118 16.279 1.00 17.55 665 ASN A C 1
ATOM 779 O O . ASN A 1 116 ? -5.666 15.064 15.495 1.00 17.61 665 ASN A O 1
ATOM 784 N N . ASN A 1 117 ? -6.559 13.249 16.472 1.00 15.62 666 ASN A N 1
ATOM 785 C CA . ASN A 1 117 ? -7.747 13.267 15.630 1.00 16.07 666 ASN A CA 1
ATOM 786 C C . ASN A 1 117 ? -8.972 13.883 16.292 1.00 17.27 666 ASN A C 1
ATOM 787 O O . ASN A 1 117 ? -9.828 14.422 15.581 1.00 19.26 666 ASN A O 1
ATOM 792 N N . ALA A 1 118 ? -9.073 13.829 17.618 1.00 17.53 667 ALA A N 1
ATOM 793 C CA . ALA A 1 118 ? -10.269 14.324 18.287 1.00 17.26 667 ALA A CA 1
ATOM 794 C C . ALA A 1 118 ? -10.507 15.782 17.926 1.00 22.32 667 ALA A C 1
ATOM 795 O O . ALA A 1 118 ? -9.571 16.577 17.798 1.00 22.01 667 ALA A O 1
ATOM 797 N N . GLY A 1 119 ? -11.769 16.121 17.731 1.00 21.95 668 GLY A N 1
ATOM 798 C CA . GLY A 1 119 ? -12.130 17.485 17.418 1.00 23.55 668 GLY A CA 1
ATOM 799 C C . GLY A 1 119 ? -13.602 17.681 17.679 1.00 25.06 668 GLY A C 1
ATOM 800 O O . GLY A 1 119 ? -14.402 16.761 17.483 1.00 26.79 668 GLY A O 1
ATOM 801 N N . ILE A 1 120 ? -13.963 18.862 18.153 1.00 19.36 669 ILE A N 1
ATOM 802 C CA . ILE A 1 120 ? -15.357 19.234 18.315 1.00 19.29 669 ILE A CA 1
ATOM 803 C C . ILE A 1 120 ? -15.689 20.341 17.322 1.00 17.76 669 ILE A C 1
ATOM 804 O O . ILE A 1 120 ? -14.817 21.073 16.841 1.00 17.60 669 ILE A O 1
ATOM 809 N N . ALA A 1 121 ? -16.983 20.472 17.019 1.00 19.25 670 ALA A N 1
ATOM 810 C CA . ALA A 1 121 ? -17.396 21.498 16.067 1.00 20.25 670 ALA A CA 1
ATOM 811 C C . ALA A 1 121 ? -17.228 22.900 16.644 1.00 20.90 670 ALA A C 1
ATOM 812 O O . ALA A 1 121 ? -17.027 23.859 15.891 1.00 18.47 670 ALA A O 1
ATOM 814 N N . GLY A 1 122 ? -17.337 23.041 17.958 1.00 17.55 671 GLY A N 1
ATOM 815 C CA . GLY A 1 122 ? -17.214 24.331 18.603 1.00 17.68 671 GLY A CA 1
ATOM 816 C C . GLY A 1 122 ? -18.550 25.024 18.799 1.00 17.28 671 GLY A C 1
ATOM 817 O O . GLY A 1 122 ? -19.632 24.424 18.765 1.00 20.28 671 GLY A O 1
ATOM 818 N N . VAL A 1 123 ? -18.450 26.343 18.996 1.00 16.35 672 VAL A N 1
ATOM 819 C CA . VAL A 1 123 ? -19.589 27.162 19.397 1.00 17.66 672 VAL A CA 1
ATOM 820 C C . VAL A 1 123 ? -20.616 27.294 18.274 1.00 19.41 672 VAL A C 1
ATOM 821 O O . VAL A 1 123 ? -21.824 27.379 18.538 1.00 17.86 672 VAL A O 1
ATOM 825 N N . GLU A 1 124 ? -20.162 27.333 17.016 1.00 17.89 673 GLU A N 1
ATOM 826 C CA . GLU A 1 124 ? -21.054 27.476 15.861 1.00 17.11 673 GLU A CA 1
ATOM 827 C C . GLU A 1 124 ? -21.900 28.747 15.948 1.00 19.41 673 GLU A C 1
ATOM 828 O O . GLU A 1 124 ? -23.125 28.724 15.792 1.00 21.49 673 GLU A O 1
ATOM 834 N N . GLU A 1 125 ? -21.223 29.868 16.209 1.00 16.22 674 GLU A N 1
ATOM 835 C CA . GLU A 1 125 ? -21.844 31.183 16.219 1.00 16.70 674 GLU A CA 1
ATOM 836 C C . GLU A 1 125 ? -20.875 32.177 15.601 1.00 16.20 674 GLU A C 1
ATOM 837 O O . GLU A 1 125 ? -19.662 31.949 15.566 1.00 16.33 674 GLU A O 1
ATOM 843 N N . MET A 1 126 ? -21.422 33.290 15.110 1.00 16.89 675 MET A N 1
ATOM 844 C CA . MET A 1 126 ? -20.572 34.416 14.759 1.00 17.20 675 MET A CA 1
ATOM 845 C C . MET A 1 126 ? -19.782 34.850 15.987 1.00 16.92 675 MET A C 1
ATOM 846 O O . MET A 1 126 ? -20.205 34.639 17.129 1.00 17.48 675 MET A O 1
ATOM 851 N N . VAL A 1 127 ? -18.632 35.483 15.739 1.00 15.17 676 VAL A N 1
ATOM 852 C CA . VAL A 1 127 ? -17.794 35.971 16.838 1.00 14.83 676 VAL A CA 1
ATOM 853 C C . VAL A 1 127 ? -18.604 36.825 17.807 1.00 17.56 676 VAL A C 1
ATOM 854 O O . VAL A 1 127 ? -18.484 36.687 19.034 1.00 18.06 676 VAL A O 1
ATOM 858 N N . ILE A 1 128 ? -19.471 37.694 17.283 1.00 15.99 677 ILE A N 1
ATOM 859 C CA . ILE A 1 128 ? -20.200 38.615 18.154 1.00 16.73 677 ILE A CA 1
ATOM 860 C C . ILE A 1 128 ? -21.304 37.939 18.955 1.00 19.10 677 ILE A C 1
ATOM 861 O O . ILE A 1 128 ? -21.909 38.587 19.817 1.00 19.82 677 ILE A O 1
ATOM 866 N N . ASP A 1 129 ? -21.588 36.664 18.691 1.00 16.65 678 ASP A N 1
ATOM 867 C CA . ASP A 1 129 ? -22.491 35.869 19.519 1.00 18.55 678 ASP A CA 1
ATOM 868 C C . ASP A 1 129 ? -21.763 34.752 20.250 1.00 16.72 678 ASP A C 1
ATOM 869 O O . ASP A 1 129 ? -22.417 33.832 20.755 1.00 20.43 678 ASP A O 1
ATOM 874 N N . MET A 1 130 ? -20.428 34.791 20.290 1.00 16.09 679 MET A N 1
ATOM 875 C CA . MET A 1 130 ? -19.644 33.656 20.771 1.00 16.54 679 MET A CA 1
ATOM 876 C C . MET A 1 130 ? -19.199 33.910 22.202 1.00 18.40 679 MET A C 1
ATOM 877 O O . MET A 1 130 ? -18.430 34.853 22.442 1.00 16.88 679 MET A O 1
ATOM 882 N N . PRO A 1 131 ? -19.656 33.127 23.179 1.00 16.67 680 PRO A N 1
ATOM 883 C CA . PRO A 1 131 ? -19.166 33.313 24.552 1.00 17.33 680 PRO A CA 1
ATOM 884 C C . PRO A 1 131 ? -17.671 33.058 24.622 1.00 17.50 680 PRO A C 1
ATOM 885 O O . PRO A 1 131 ? -17.145 32.146 23.978 1.00 16.85 680 PRO A O 1
ATOM 889 N N . VAL A 1 132 ? -16.987 33.868 25.438 1.00 17.37 681 VAL A N 1
ATOM 890 C CA . VAL A 1 132 ? -15.533 33.766 25.545 1.00 15.95 681 VAL A CA 1
ATOM 891 C C . VAL A 1 132 ? -15.126 32.395 26.069 1.00 15.60 681 VAL A C 1
ATOM 892 O O . VAL A 1 132 ? -14.172 31.787 25.567 1.00 16.73 681 VAL A O 1
ATOM 896 N N . GLU A 1 133 ? -15.843 31.878 27.077 1.00 18.22 682 GLU A N 1
ATOM 897 C CA . GLU A 1 133 ? -15.524 30.541 27.584 1.00 18.05 682 GLU A CA 1
ATOM 898 C C . GLU A 1 133 ? -15.778 29.455 26.547 1.00 19.10 682 GLU A C 1
ATOM 899 O O . GLU A 1 133 ? -15.115 28.413 26.569 1.00 20.11 682 GLU A O 1
ATOM 905 N N . GLY A 1 134 ? -16.718 29.674 25.624 1.00 18.97 683 GLY A N 1
ATOM 906 C CA . GLY A 1 134 ? -16.929 28.695 24.568 1.00 17.40 683 GLY A CA 1
ATOM 907 C C . GLY A 1 134 ? -15.770 28.650 23.589 1.00 15.65 683 GLY A C 1
ATOM 908 O O . GLY A 1 134 ? -15.314 27.572 23.202 1.00 16.33 683 GLY A O 1
ATOM 909 N N . TRP A 1 135 ? -15.290 29.820 23.171 1.00 15.40 684 TRP A N 1
ATOM 910 C CA . TRP A 1 135 ? -14.067 29.902 22.383 1.00 13.96 684 TRP A CA 1
ATOM 911 C C . TRP A 1 135 ? -12.917 29.185 23.083 1.00 14.21 684 TRP A C 1
ATOM 912 O O . TRP A 1 135 ? -12.191 28.398 22.463 1.00 15.61 684 TRP A O 1
ATOM 923 N N . ARG A 1 136 ? -12.721 29.455 24.383 1.00 15.90 685 ARG A N 1
ATOM 924 C CA . ARG A 1 136 ? -11.602 28.824 25.077 1.00 15.29 685 ARG A CA 1
ATOM 925 C C . ARG A 1 136 ? -11.739 27.313 25.073 1.00 17.13 685 ARG A C 1
ATOM 926 O O . ARG A 1 136 ? -10.752 26.590 24.891 1.00 15.59 685 ARG A O 1
ATOM 934 N N . HIS A 1 137 ? -12.955 26.818 25.298 1.00 15.83 686 HIS A N 1
ATOM 935 C CA . HIS A 1 137 ? -13.165 25.378 25.313 1.00 15.58 686 HIS A CA 1
ATOM 936 C C . HIS A 1 137 ? -12.796 24.749 23.976 1.00 16.37 686 HIS A C 1
ATOM 937 O O . HIS A 1 137 ? -12.167 23.687 23.935 1.00 17.56 686 HIS A O 1
ATOM 944 N N . THR A 1 138 ? -13.175 25.389 22.866 1.00 16.70 687 THR A N 1
ATOM 945 C CA . THR A 1 138 ? -12.794 24.858 21.562 1.00 15.02 687 THR A CA 1
ATOM 946 C C . THR A 1 138 ? -11.280 24.787 21.413 1.00 17.05 687 THR A C 1
ATOM 947 O O . THR A 1 138 ? -10.752 23.795 20.905 1.00 16.62 687 THR A O 1
ATOM 951 N N . LEU A 1 139 ? -10.560 25.829 21.841 1.00 15.05 688 LEU A N 1
ATOM 952 C CA . LEU A 1 139 ? -9.103 25.776 21.755 1.00 15.79 688 LEU A CA 1
ATOM 953 C C . LEU A 1 139 ? -8.524 24.660 22.621 1.00 15.63 688 LEU A C 1
ATOM 954 O O . LEU A 1 139 ? -7.573 23.982 22.212 1.00 17.46 688 LEU A O 1
ATOM 959 N N . PHE A 1 140 ? -9.059 24.465 23.828 1.00 15.69 689 PHE A N 1
ATOM 960 C CA . PHE A 1 140 ? -8.559 23.376 24.665 1.00 15.78 689 PHE A CA 1
ATOM 961 C C . PHE A 1 140 ? -8.813 22.022 24.017 1.00 15.97 689 PHE A C 1
ATOM 962 O O . PHE A 1 140 ? -7.920 21.165 23.974 1.00 17.34 689 PHE A O 1
ATOM 970 N N . ALA A 1 141 ? -10.020 21.812 23.487 1.00 16.22 690 ALA A N 1
ATOM 971 C CA . ALA A 1 141 ? -10.347 20.501 22.929 1.00 18.87 690 ALA A CA 1
ATOM 972 C C . ALA A 1 141 ? -9.575 20.224 21.644 1.00 17.02 690 ALA A C 1
ATOM 973 O O . ALA A 1 141 ? -9.098 19.101 21.425 1.00 18.55 690 ALA A O 1
ATOM 975 N N . ASN A 1 142 ? -9.455 21.227 20.771 1.00 14.13 691 ASN A N 1
ATOM 976 C CA . ASN A 1 142 ? -9.043 20.979 19.396 1.00 14.14 691 ASN A CA 1
ATOM 977 C C . ASN A 1 142 ? -7.581 21.286 19.124 1.00 15.94 691 ASN A C 1
ATOM 978 O O . ASN A 1 142 ? -7.033 20.766 18.146 1.00 17.37 691 ASN A O 1
ATOM 983 N N . LEU A 1 143 ? -6.946 22.130 19.940 1.00 15.98 692 LEU A N 1
ATOM 984 C CA . LEU A 1 143 ? -5.618 22.638 19.621 1.00 15.23 692 LEU A CA 1
ATOM 985 C C . LEU A 1 143 ? -4.648 22.403 20.771 1.00 15.33 692 LEU A C 1
ATOM 986 O O . LEU A 1 143 ? -3.607 21.759 20.589 1.00 15.97 692 LEU A O 1
ATOM 991 N N . ILE A 1 144 ? -4.988 22.907 21.959 1.00 14.20 693 ILE A N 1
ATOM 992 C CA . ILE A 1 144 ? -4.096 22.752 23.112 1.00 15.38 693 ILE A CA 1
ATOM 993 C C . ILE A 1 144 ? -3.886 21.274 23.441 1.00 17.19 693 ILE A C 1
ATOM 994 O O . ILE A 1 144 ? -2.785 20.860 23.821 1.00 17.01 693 ILE A O 1
ATOM 999 N N . SER A 1 145 ? -4.923 20.453 23.255 1.00 14.01 694 SER A N 1
ATOM 1000 C CA . SER A 1 145 ? -4.800 19.015 23.467 1.00 15.81 694 SER A CA 1
ATOM 1001 C C . SER A 1 145 ? -3.743 18.396 22.561 1.00 15.85 694 SER A C 1
ATOM 1002 O O . SER A 1 145 ? -3.076 17.426 22.961 1.00 17.47 694 SER A O 1
ATOM 1005 N N . ASN A 1 146 ? -3.588 18.927 21.342 1.00 17.36 695 ASN A N 1
ATOM 1006 C CA . ASN A 1 146 ? -2.602 18.383 20.411 1.00 15.00 695 ASN A CA 1
ATOM 1007 C C . ASN A 1 146 ? -1.188 18.641 20.912 1.00 17.01 695 ASN A C 1
ATOM 1008 O O . ASN A 1 146 ? -0.333 17.745 20.879 1.00 17.69 695 ASN A O 1
ATOM 1013 N N . TYR A 1 147 ? -0.921 19.869 21.375 1.00 15.69 696 TYR A N 1
ATOM 1014 C CA . TYR A 1 147 ? 0.374 20.159 21.982 1.00 17.02 696 TYR A CA 1
ATOM 1015 C C . TYR A 1 147 ? 0.590 19.310 23.224 1.00 19.42 696 TYR A C 1
ATOM 1016 O O . TYR A 1 147 ? 1.683 18.770 23.437 1.00 18.29 696 TYR A O 1
ATOM 1025 N N . SER A 1 148 ? -0.448 19.178 24.053 1.00 15.39 697 SER A N 1
ATOM 1026 C CA . SER A 1 148 ? -0.293 18.484 25.326 1.00 15.56 697 SER A CA 1
ATOM 1027 C C . SER A 1 148 ? 0.136 17.035 25.117 1.00 17.66 697 SER A C 1
ATOM 1028 O O . SER A 1 148 ? 1.038 16.535 25.805 1.00 19.01 697 SER A O 1
ATOM 1031 N N . LEU A 1 149 ? -0.483 16.344 24.159 1.00 16.30 698 LEU A N 1
ATOM 1032 C CA . LEU A 1 149 ? -0.104 14.953 23.929 1.00 18.59 698 LEU A CA 1
ATOM 1033 C C . LEU A 1 149 ? 1.266 14.857 23.275 1.00 18.53 698 LEU A C 1
ATOM 1034 O O . LEU A 1 149 ? 2.038 13.938 23.578 1.00 19.90 698 LEU A O 1
ATOM 1039 N N . MET A 1 150 ? 1.590 15.791 22.374 1.00 16.56 699 MET A N 1
ATOM 1040 C CA . MET A 1 150 ? 2.939 15.807 21.819 1.00 17.38 699 MET A CA 1
ATOM 1041 C C . MET A 1 150 ? 3.976 16.007 22.914 1.00 20.99 699 MET A C 1
ATOM 1042 O O . MET A 1 150 ? 5.015 15.338 22.930 1.00 19.50 699 MET A O 1
ATOM 1047 N N . ARG A 1 151 ? 3.696 16.919 23.846 1.00 18.24 700 ARG A N 1
ATOM 1048 C CA . ARG A 1 151 ? 4.635 17.226 24.916 1.00 17.66 700 ARG A CA 1
ATOM 1049 C C . ARG A 1 151 ? 4.888 16.018 25.814 1.00 20.16 700 ARG A C 1
ATOM 1050 O O . ARG A 1 151 ? 5.992 15.869 26.354 1.00 21.88 700 ARG A O 1
ATOM 1058 N N . LYS A 1 152 ? 3.893 15.138 25.970 1.00 18.64 701 LYS A N 1
ATOM 1059 C CA . LYS A 1 152 ? 4.033 13.947 26.803 1.00 20.22 701 LYS A CA 1
ATOM 1060 C C . LYS A 1 152 ? 4.670 12.776 26.069 1.00 22.46 701 LYS A C 1
ATOM 1061 O O . LYS A 1 152 ? 5.322 11.937 26.706 1.00 23.97 701 LYS A O 1
ATOM 1067 N N . LEU A 1 153 ? 4.494 12.688 24.755 1.00 20.36 702 LEU A N 1
ATOM 1068 C CA . LEU A 1 153 ? 4.948 11.521 24.009 1.00 19.87 702 LEU A CA 1
ATOM 1069 C C . LEU A 1 153 ? 6.232 11.746 23.225 1.00 20.76 702 LEU A C 1
ATOM 1070 O O . LEU A 1 153 ? 6.982 10.785 23.013 1.00 22.74 702 LEU A O 1
ATOM 1075 N N . ALA A 1 154 ? 6.511 12.977 22.800 1.00 19.65 703 ALA A N 1
ATOM 1076 C CA . ALA A 1 154 ? 7.733 13.234 22.038 1.00 21.17 703 ALA A CA 1
ATOM 1077 C C . ALA A 1 154 ? 9.023 12.913 22.788 1.00 23.39 703 ALA A C 1
ATOM 1078 O O . ALA A 1 154 ? 9.980 12.461 22.134 1.00 23.69 703 ALA A O 1
ATOM 1080 N N . PRO A 1 155 ? 9.145 13.134 24.108 1.00 24.85 704 PRO A N 1
ATOM 1081 C CA . PRO A 1 155 ? 10.393 12.732 24.779 1.00 25.16 704 PRO A CA 1
ATOM 1082 C C . PRO A 1 155 ? 10.735 11.268 24.570 1.00 24.48 704 PRO A C 1
ATOM 1083 O O . PRO A 1 155 ? 11.890 10.942 24.278 1.00 25.27 704 PRO A O 1
ATOM 1087 N N . LEU A 1 156 ? 9.748 10.379 24.672 1.00 22.88 705 LEU A N 1
ATOM 1088 C CA . LEU A 1 156 ? 10.019 8.955 24.483 1.00 24.67 705 LEU A CA 1
ATOM 1089 C C . LEU A 1 156 ? 10.304 8.631 23.022 1.00 25.18 705 LEU A C 1
ATOM 1090 O O . LEU A 1 156 ? 11.111 7.741 22.721 1.00 22.31 705 LEU A O 1
ATOM 1095 N N . MET A 1 157 ? 9.632 9.322 22.098 1.00 22.21 706 MET A N 1
ATOM 1096 C CA . MET A 1 157 ? 9.929 9.139 20.682 1.00 22.57 706 MET A CA 1
ATOM 1097 C C . MET A 1 157 ? 11.368 9.527 20.380 1.00 22.75 706 MET A C 1
ATOM 1098 O O . MET A 1 157 ? 12.103 8.784 19.717 1.00 23.79 706 MET A O 1
ATOM 1103 N N . LYS A 1 158 ? 11.788 10.697 20.861 1.00 22.04 707 LYS A N 1
ATOM 1104 C CA . LYS A 1 158 ? 13.148 11.143 20.586 1.00 21.06 707 LYS A CA 1
ATOM 1105 C C . LYS A 1 158 ? 14.163 10.197 21.211 1.00 25.13 707 LYS A C 1
ATOM 1106 O O . LYS A 1 158 ? 15.182 9.870 20.590 1.00 27.11 707 LYS A O 1
ATOM 1112 N N . LYS A 1 159 ? 13.881 9.724 22.431 1.00 24.12 708 LYS A N 1
ATOM 1113 C CA . LYS A 1 159 ? 14.798 8.809 23.109 1.00 24.09 708 LYS A CA 1
ATOM 1114 C C . LYS A 1 159 ? 14.995 7.527 22.305 1.00 30.47 708 LYS A C 1
ATOM 1115 O O . LYS A 1 159 ? 16.120 7.026 22.187 1.00 28.92 708 LYS A O 1
ATOM 1121 N N . GLN A 1 160 ? 13.917 6.985 21.732 1.00 28.69 709 GLN A N 1
ATOM 1122 C CA . GLN A 1 160 ? 14.046 5.777 20.924 1.00 24.52 709 GLN A CA 1
ATOM 1123 C C . GLN A 1 160 ? 14.514 6.060 19.504 1.00 29.43 709 GLN A C 1
ATOM 1124 O O . GLN A 1 160 ? 14.832 5.113 18.773 1.00 30.91 709 GLN A O 1
ATOM 1130 N N . GLY A 1 161 ? 14.564 7.325 19.098 1.00 24.04 710 GLY A N 1
ATOM 1131 C CA . GLY A 1 161 ? 15.104 7.686 17.808 1.00 24.04 710 GLY A CA 1
ATOM 1132 C C . GLY A 1 161 ? 14.106 7.813 16.680 1.00 23.85 710 GLY A C 1
ATOM 1133 O O . GLY A 1 161 ? 14.528 8.006 15.536 1.00 25.04 710 GLY A O 1
ATOM 1134 N N . SER A 1 162 ? 12.804 7.715 16.954 1.00 22.89 711 SER A N 1
ATOM 1135 C CA . SER A 1 162 ? 11.811 7.815 15.887 1.00 21.38 711 SER A CA 1
ATOM 1136 C C . SER A 1 162 ? 10.429 8.071 16.469 1.00 22.05 711 SER A C 1
ATOM 1137 O O . SER A 1 162 ? 10.099 7.593 17.557 1.00 22.64 711 SER A O 1
ATOM 1140 N N . GLY A 1 163 ? 9.620 8.814 15.718 1.00 19.09 712 GLY A N 1
ATOM 1141 C CA . GLY A 1 163 ? 8.239 9.028 16.100 1.00 18.59 712 GLY A CA 1
ATOM 1142 C C . GLY A 1 163 ? 7.520 9.797 15.013 1.00 18.40 712 GLY A C 1
ATOM 1143 O O . GLY A 1 163 ? 8.133 10.301 14.066 1.00 18.65 712 GLY A O 1
ATOM 1144 N N . TYR A 1 164 ? 6.205 9.894 15.177 1.00 19.21 713 TYR A N 1
ATOM 1145 C CA . TYR A 1 164 ? 5.368 10.564 14.192 1.00 18.88 713 TYR A CA 1
ATOM 1146 C C . TYR A 1 164 ? 4.215 11.233 14.922 1.00 18.33 713 TYR A C 1
ATOM 1147 O O . TYR A 1 164 ? 3.510 10.583 15.698 1.00 17.34 713 TYR A O 1
ATOM 1156 N N . ILE A 1 165 ? 4.017 12.522 14.664 1.00 15.86 714 ILE A N 1
ATOM 1157 C CA . ILE A 1 165 ? 2.854 13.244 15.166 1.00 15.30 714 ILE A CA 1
ATOM 1158 C C . ILE A 1 165 ? 2.028 13.674 13.960 1.00 16.43 714 ILE A C 1
ATOM 1159 O O . ILE A 1 165 ? 2.543 14.360 13.072 1.00 16.02 714 ILE A O 1
ATOM 1164 N N . LEU A 1 166 ? 0.764 13.255 13.910 1.00 14.90 715 LEU A N 1
ATOM 1165 C CA . LEU A 1 166 ? -0.142 13.659 12.837 1.00 14.78 715 LEU A CA 1
ATOM 1166 C C . LEU A 1 166 ? -1.315 14.404 13.453 1.00 14.65 715 LEU A C 1
ATOM 1167 O O . LEU A 1 166 ? -2.074 13.825 14.230 1.00 16.77 715 LEU A O 1
ATOM 1172 N N . ASN A 1 167 ? -1.474 15.679 13.095 1.00 14.88 716 ASN A N 1
ATOM 1173 C CA . ASN A 1 167 ? -2.604 16.483 13.560 1.00 14.43 716 ASN A CA 1
ATOM 1174 C C . ASN A 1 167 ? -3.683 16.458 12.485 1.00 16.28 716 ASN A C 1
ATOM 1175 O O . ASN A 1 167 ? -3.415 16.803 11.325 1.00 16.32 716 ASN A O 1
ATOM 1180 N N . VAL A 1 168 ? -4.896 16.054 12.859 1.00 16.84 717 VAL A N 1
ATOM 1181 C CA . VAL A 1 168 ? -6.000 15.973 11.893 1.00 17.20 717 VAL A CA 1
ATOM 1182 C C . VAL A 1 168 ? -6.662 17.344 11.856 1.00 17.20 717 VAL A C 1
ATOM 1183 O O . VAL A 1 168 ? -7.551 17.661 12.650 1.00 16.73 717 VAL A O 1
ATOM 1187 N N . SER A 1 169 ? -6.210 18.160 10.908 1.00 17.05 718 SER A N 1
ATOM 1188 C CA . SER A 1 169 ? -6.742 19.496 10.705 1.00 17.57 718 SER A CA 1
ATOM 1189 C C . SER A 1 169 ? -7.866 19.415 9.679 1.00 19.36 718 SER A C 1
ATOM 1190 O O . SER A 1 169 ? -8.546 18.389 9.555 1.00 21.39 718 SER A O 1
ATOM 1193 N N . SER A 1 170 ? -8.072 20.495 8.941 1.00 17.72 719 SER A N 1
ATOM 1194 C CA . SER A 1 170 ? -9.187 20.592 8.020 1.00 19.33 719 SER A CA 1
ATOM 1195 C C . SER A 1 170 ? -8.779 21.532 6.904 1.00 16.00 719 SER A C 1
ATOM 1196 O O . SER A 1 170 ? -7.906 22.385 7.075 1.00 17.29 719 SER A O 1
ATOM 1199 N N A TYR A 1 171 ? -9.419 21.348 5.746 0.52 15.83 720 TYR A N 1
ATOM 1200 N N B TYR A 1 171 ? -9.420 21.382 5.744 0.48 19.79 720 TYR A N 1
ATOM 1201 C CA A TYR A 1 171 ? -9.320 22.330 4.675 0.52 27.42 720 TYR A CA 1
ATOM 1202 C CA B TYR A 1 171 ? -9.248 22.393 4.708 0.48 14.00 720 TYR A CA 1
ATOM 1203 C C A TYR A 1 171 ? -9.580 23.748 5.177 0.52 31.16 720 TYR A C 1
ATOM 1204 C C B TYR A 1 171 ? -9.523 23.787 5.241 0.48 12.84 720 TYR A C 1
ATOM 1205 O O A TYR A 1 171 ? -8.965 24.702 4.686 0.52 37.88 720 TYR A O 1
ATOM 1206 O O B TYR A 1 171 ? -8.884 24.762 4.824 0.48 13.76 720 TYR A O 1
ATOM 1223 N N . PHE A 1 172 ? -10.464 23.906 6.167 1.00 22.07 721 PHE A N 1
ATOM 1224 C CA . PHE A 1 172 ? -10.823 25.201 6.721 1.00 22.27 721 PHE A CA 1
ATOM 1225 C C . PHE A 1 172 ? -9.832 25.696 7.750 1.00 27.63 721 PHE A C 1
ATOM 1226 O O . PHE A 1 172 ? -10.075 26.732 8.377 1.00 35.81 721 PHE A O 1
ATOM 1234 N N . GLY A 1 173 ? -8.730 24.974 7.940 1.00 18.13 722 GLY A N 1
ATOM 1235 C CA . GLY A 1 173 ? -7.586 25.499 8.651 1.00 20.15 722 GLY A CA 1
ATOM 1236 C C . GLY A 1 173 ? -6.646 26.308 7.792 1.00 25.54 722 GLY A C 1
ATOM 1237 O O . GLY A 1 173 ? -5.663 26.857 8.300 1.00 21.35 722 GLY A O 1
ATOM 1238 N N . GLY A 1 174 ? -6.919 26.390 6.492 1.00 18.99 723 GLY A N 1
ATOM 1239 C CA . GLY A 1 174 ? -6.108 27.195 5.599 1.00 18.75 723 GLY A CA 1
ATOM 1240 C C . GLY A 1 174 ? -4.892 26.449 5.093 1.00 23.92 723 GLY A C 1
ATOM 1241 O O . GLY A 1 174 ? -4.771 25.228 5.200 1.00 22.02 723 GLY A O 1
ATOM 1242 N N . GLU A 1 175 ? -3.973 27.213 4.504 1.00 20.92 724 GLU A N 1
ATOM 1243 C CA . GLU A 1 175 ? -2.729 26.653 3.992 1.00 22.61 724 GLU A CA 1
ATOM 1244 C C . GLU A 1 175 ? -1.603 27.633 4.278 1.00 21.48 724 GLU A C 1
ATOM 1245 O O . GLU A 1 175 ? -1.835 28.737 4.775 1.00 21.79 724 GLU A O 1
ATOM 1251 N N . LYS A 1 176 ? -0.374 27.223 3.938 1.00 30.60 725 LYS A N 1
ATOM 1252 C CA . LYS A 1 176 ? 0.834 27.937 4.359 1.00 35.91 725 LYS A CA 1
ATOM 1253 C C . LYS A 1 176 ? 0.746 29.461 4.257 1.00 42.08 725 LYS A C 1
ATOM 1254 O O . LYS A 1 176 ? 1.075 30.177 5.209 1.00 39.44 725 LYS A O 1
ATOM 1260 N N . ASP A 1 177 ? 0.303 29.980 3.116 1.00 26.07 726 ASP A N 1
ATOM 1261 C CA . ASP A 1 177 ? 0.289 31.420 2.883 1.00 20.68 726 ASP A CA 1
ATOM 1262 C C . ASP A 1 177 ? -1.101 31.928 2.516 1.00 20.21 726 ASP A C 1
ATOM 1263 O O . ASP A 1 177 ? -1.240 32.944 1.831 1.00 21.44 726 ASP A O 1
ATOM 1268 N N . ALA A 1 178 ? -2.142 31.232 2.956 1.00 20.93 727 ALA A N 1
ATOM 1269 C CA . ALA A 1 178 ? -3.478 31.732 2.691 1.00 19.39 727 ALA A CA 1
ATOM 1270 C C . ALA A 1 178 ? -4.418 31.224 3.764 1.00 21.86 727 ALA A C 1
ATOM 1271 O O . ALA A 1 178 ? -4.353 30.062 4.170 1.00 24.55 727 ALA A O 1
ATOM 1273 N N . ALA A 1 179 ? -5.281 32.112 4.223 1.00 18.66 728 ALA A N 1
ATOM 1274 C CA . ALA A 1 179 ? -6.321 31.715 5.148 1.00 18.98 728 ALA A CA 1
ATOM 1275 C C . ALA A 1 179 ? -7.572 31.346 4.369 1.00 18.70 728 ALA A C 1
ATOM 1276 O O . ALA A 1 179 ? -7.808 31.825 3.255 1.00 20.84 728 ALA A O 1
ATOM 1278 N N . ILE A 1 180 ? -8.371 30.474 4.963 1.00 17.96 729 ILE A N 1
ATOM 1279 C CA . ILE A 1 180 ? -9.657 30.118 4.379 1.00 17.75 729 ILE A CA 1
ATOM 1280 C C . ILE A 1 180 ? -10.731 30.573 5.364 1.00 23.70 729 ILE A C 1
ATOM 1281 O O . ILE A 1 180 ? -10.854 29.996 6.455 1.00 32.53 729 ILE A O 1
ATOM 1286 N N . PRO A 1 181 ? -11.488 31.627 5.049 1.00 19.63 730 PRO A N 1
ATOM 1287 C CA . PRO A 1 181 ? -12.532 32.092 5.977 1.00 21.13 730 PRO A CA 1
ATOM 1288 C C . PRO A 1 181 ? -13.595 31.020 6.180 1.00 23.41 730 PRO A C 1
ATOM 1289 O O . PRO A 1 181 ? -14.044 30.378 5.227 1.00 23.69 730 PRO A O 1
ATOM 1293 N N . TYR A 1 182 ? -14.024 30.846 7.432 1.00 20.45 731 TYR A N 1
ATOM 1294 C CA . TYR A 1 182 ? -15.073 29.883 7.781 1.00 19.81 731 TYR A CA 1
ATOM 1295 C C . TYR A 1 182 ? -16.091 30.601 8.656 1.00 18.47 731 TYR A C 1
ATOM 1296 O O . TYR A 1 182 ? -16.092 30.448 9.890 1.00 18.01 731 TYR A O 1
ATOM 1305 N N . PRO A 1 183 ? -16.971 31.396 8.054 1.00 18.37 732 PRO A N 1
ATOM 1306 C CA . PRO A 1 183 ? -17.894 32.218 8.846 1.00 17.71 732 PRO A CA 1
ATOM 1307 C C . PRO A 1 183 ? -18.763 31.372 9.760 1.00 19.47 732 PRO A C 1
ATOM 1308 O O . PRO A 1 183 ? -19.153 30.250 9.426 1.00 20.40 732 PRO A O 1
ATOM 1312 N N . ASN A 1 184 ? -19.049 31.930 10.939 1.00 19.23 733 ASN A N 1
ATOM 1313 C CA . ASN A 1 184 ? -19.806 31.284 12.010 1.00 18.13 733 ASN A CA 1
ATOM 1314 C C . ASN A 1 184 ? -19.040 30.158 12.685 1.00 21.23 733 ASN A C 1
ATOM 1315 O O . ASN A 1 184 ? -19.624 29.419 13.492 1.00 19.93 733 ASN A O 1
ATOM 1320 N N . ARG A 1 185 ? -17.751 29.997 12.377 1.00 16.87 734 ARG A N 1
ATOM 1321 C CA . ARG A 1 185 ? -16.938 28.914 12.929 1.00 18.12 734 ARG A CA 1
ATOM 1322 C C . ARG A 1 185 ? -15.534 29.396 13.284 1.00 15.47 734 ARG A C 1
ATOM 1323 O O . ARG A 1 185 ? -14.561 28.646 13.150 1.00 17.51 734 ARG A O 1
ATOM 1331 N N . ALA A 1 186 ? -15.396 30.645 13.739 1.00 14.29 735 ALA A N 1
ATOM 1332 C CA . ALA A 1 186 ? -14.058 31.212 13.913 1.00 14.83 735 ALA A CA 1
ATOM 1333 C C . ALA A 1 186 ? -13.234 30.437 14.936 1.00 17.96 735 ALA A C 1
ATOM 1334 O O . ALA A 1 186 ? -12.016 30.290 14.767 1.00 15.64 735 ALA A O 1
ATOM 1336 N N . ASP A 1 187 ? -13.867 29.950 16.014 1.00 15.30 736 ASP A N 1
ATOM 1337 C CA . ASP A 1 187 ? -13.131 29.166 17.010 1.00 16.07 736 ASP A CA 1
ATOM 1338 C C . ASP A 1 187 ? -12.607 27.867 16.407 1.00 15.65 736 ASP A C 1
ATOM 1339 O O . ASP A 1 187 ? -11.444 27.481 16.614 1.00 14.62 736 ASP A O 1
ATOM 1344 N N . TYR A 1 188 ? -13.467 27.173 15.668 1.00 15.19 737 TYR A N 1
ATOM 1345 C CA . TYR A 1 188 ? -13.065 25.953 14.981 1.00 14.84 737 TYR A CA 1
ATOM 1346 C C . TYR A 1 188 ? -11.950 26.224 13.973 1.00 16.14 737 TYR A C 1
ATOM 1347 O O . TYR A 1 188 ? -10.947 25.506 13.935 1.00 15.89 737 TYR A O 1
ATOM 1356 N N . ALA A 1 189 ? -12.121 27.247 13.134 1.00 15.26 738 ALA A N 1
ATOM 1357 C CA . ALA A 1 189 ? -11.123 27.553 12.109 1.00 14.25 738 ALA A CA 1
ATOM 1358 C C . ALA A 1 189 ? -9.760 27.850 12.726 1.00 15.27 738 ALA A C 1
ATOM 1359 O O . ALA A 1 189 ? -8.729 27.355 12.254 1.00 14.88 738 ALA A O 1
ATOM 1361 N N . VAL A 1 190 ? -9.740 28.674 13.778 1.00 13.92 739 VAL A N 1
ATOM 1362 C CA . VAL A 1 190 ? -8.494 28.972 14.481 1.00 14.40 739 VAL A CA 1
ATOM 1363 C C . VAL A 1 190 ? -7.862 27.701 15.015 1.00 13.77 739 VAL A C 1
ATOM 1364 O O . VAL A 1 190 ? -6.648 27.503 14.897 1.00 14.34 739 VAL A O 1
ATOM 1368 N N . SER A 1 191 ? -8.673 26.812 15.604 1.00 13.63 740 SER A N 1
ATOM 1369 C CA . SER A 1 191 ? -8.121 25.569 16.133 1.00 13.58 740 SER A CA 1
ATOM 1370 C C . SER A 1 191 ? -7.520 24.711 15.022 1.00 15.75 740 SER A C 1
ATOM 1371 O O . SER A 1 191 ? -6.434 24.141 15.192 1.00 16.69 740 SER A O 1
ATOM 1374 N N . LYS A 1 192 ? -8.192 24.644 13.867 1.00 15.48 741 LYS A N 1
ATOM 1375 C CA . LYS A 1 192 ? -7.674 23.871 12.735 1.00 16.23 741 LYS A CA 1
ATOM 1376 C C . LYS A 1 192 ? -6.407 24.492 12.156 1.00 13.43 741 LYS A C 1
ATOM 1377 O O . LYS A 1 192 ? -5.467 23.767 11.801 1.00 14.70 741 LYS A O 1
ATOM 1383 N N . ALA A 1 193 ? -6.372 25.824 12.026 1.00 13.25 742 ALA A N 1
ATOM 1384 C CA . ALA A 1 193 ? -5.163 26.490 11.557 1.00 12.57 742 ALA A CA 1
ATOM 1385 C C . ALA A 1 193 ? -4.012 26.268 12.526 1.00 14.29 742 ALA A C 1
ATOM 1386 O O . ALA A 1 193 ? -2.875 26.040 12.099 1.00 15.36 742 ALA A O 1
ATOM 1388 N N . GLY A 1 194 ? -4.291 26.320 13.831 1.00 13.13 743 GLY A N 1
ATOM 1389 C CA . GLY A 1 194 ? -3.236 26.092 14.814 1.00 12.10 743 GLY A CA 1
ATOM 1390 C C . GLY A 1 194 ? -2.653 24.691 14.733 1.00 12.77 743 GLY A C 1
ATOM 1391 O O . GLY A 1 194 ? -1.458 24.494 14.965 1.00 14.85 743 GLY A O 1
ATOM 1392 N N . GLN A 1 195 ? -3.494 23.694 14.437 1.00 13.27 744 GLN A N 1
ATOM 1393 C CA . GLN A 1 195 ? -2.987 22.334 14.262 1.00 13.52 744 GLN A CA 1
ATOM 1394 C C . GLN A 1 195 ? -1.997 22.265 13.110 1.00 14.85 744 GLN A C 1
ATOM 1395 O O . GLN A 1 195 ? -0.967 21.586 13.209 1.00 15.10 744 GLN A O 1
ATOM 1401 N N . ARG A 1 196 ? -2.317 22.937 11.998 1.00 14.60 745 ARG A N 1
ATOM 1402 C CA . ARG A 1 196 ? -1.394 23.001 10.871 1.00 14.95 745 ARG A CA 1
ATOM 1403 C C . ARG A 1 196 ? -0.139 23.781 11.238 1.00 17.15 745 ARG A C 1
ATOM 1404 O O . ARG A 1 196 ? 0.984 23.333 10.972 1.00 15.73 745 ARG A O 1
ATOM 1412 N N . ALA A 1 197 ? -0.308 24.953 11.859 1.00 13.82 746 ALA A N 1
ATOM 1413 C CA . ALA A 1 197 ? 0.844 25.785 12.176 1.00 14.67 746 ALA A CA 1
ATOM 1414 C C . ALA A 1 197 ? 1.778 25.085 13.149 1.00 13.43 746 ALA A C 1
ATOM 1415 O O . ALA A 1 197 ? 2.992 25.292 13.085 1.00 14.56 746 ALA A O 1
ATOM 1417 N N . MET A 1 198 ? 1.228 24.278 14.063 1.00 14.84 747 MET A N 1
ATOM 1418 C CA . MET A 1 198 ? 2.075 23.519 14.980 1.00 14.50 747 MET A CA 1
ATOM 1419 C C . MET A 1 198 ? 3.022 22.613 14.208 1.00 14.01 747 MET A C 1
ATOM 1420 O O . MET A 1 198 ? 4.223 22.574 14.485 1.00 15.45 747 MET A O 1
ATOM 1425 N N . ALA A 1 199 ? 2.497 21.890 13.210 1.00 16.08 748 ALA A N 1
ATOM 1426 C CA . ALA A 1 199 ? 3.362 21.044 12.392 1.00 16.67 748 ALA A CA 1
ATOM 1427 C C . ALA A 1 199 ? 4.386 21.871 11.622 1.00 16.63 748 ALA A C 1
ATOM 1428 O O . ALA A 1 199 ? 5.560 21.495 11.538 1.00 17.68 748 ALA A O 1
ATOM 1430 N N . GLU A 1 200 ? 3.961 23.010 11.057 1.00 15.85 749 GLU A N 1
ATOM 1431 C CA . GLU A 1 200 ? 4.873 23.830 10.268 1.00 15.19 749 GLU A CA 1
ATOM 1432 C C . GLU A 1 200 ? 6.043 24.327 11.103 1.00 19.49 749 GLU A C 1
ATOM 1433 O O . GLU A 1 200 ? 7.188 24.320 10.636 1.00 20.33 749 GLU A O 1
ATOM 1439 N N . VAL A 1 201 ? 5.782 24.760 12.343 1.00 17.26 750 VAL A N 1
ATOM 1440 C CA . VAL A 1 201 ? 6.839 25.425 13.103 1.00 17.54 750 VAL A CA 1
ATOM 1441 C C . VAL A 1 201 ? 7.642 24.463 13.972 1.00 16.84 750 VAL A C 1
ATOM 1442 O O . VAL A 1 201 ? 8.803 24.754 14.282 1.00 19.20 750 VAL A O 1
ATOM 1446 N N . PHE A 1 202 ? 7.051 23.344 14.394 1.00 16.27 751 PHE A N 1
ATOM 1447 C CA . PHE A 1 202 ? 7.793 22.402 15.228 1.00 16.15 751 PHE A CA 1
ATOM 1448 C C . PHE A 1 202 ? 8.648 21.429 14.429 1.00 19.02 751 PHE A C 1
ATOM 1449 O O . PHE A 1 202 ? 9.522 20.785 15.014 1.00 18.10 751 PHE A O 1
ATOM 1457 N N . ALA A 1 203 ? 8.438 21.317 13.113 1.00 16.52 752 ALA A N 1
ATOM 1458 C CA . ALA A 1 203 ? 9.157 20.308 12.335 1.00 17.30 752 ALA A CA 1
ATOM 1459 C C . ALA A 1 203 ? 10.673 20.435 12.473 1.00 16.62 752 ALA A C 1
ATOM 1460 O O . ALA A 1 203 ? 11.380 19.428 12.616 1.00 18.94 752 ALA A O 1
ATOM 1462 N N . ARG A 1 204 ? 11.204 21.657 12.415 1.00 16.27 753 ARG A N 1
ATOM 1463 C CA . ARG A 1 204 ? 12.653 21.794 12.492 1.00 19.14 753 ARG A CA 1
ATOM 1464 C C . ARG A 1 204 ? 13.187 21.398 13.863 1.00 22.12 753 ARG A C 1
ATOM 1465 O O . ARG A 1 204 ? 14.302 20.879 13.960 1.00 23.96 753 ARG A O 1
ATOM 1473 N N . PHE A 1 205 ? 12.394 21.596 14.921 1.00 17.90 754 PHE A N 1
ATOM 1474 C CA . PHE A 1 205 ? 12.853 21.235 16.261 1.00 20.77 754 PHE A CA 1
ATOM 1475 C C . PHE A 1 205 ? 12.732 19.738 16.517 1.00 20.11 754 PHE A C 1
ATOM 1476 O O . PHE A 1 205 ? 13.579 19.148 17.203 1.00 21.48 754 PHE A O 1
ATOM 1484 N N . LEU A 1 206 ? 11.690 19.108 15.978 1.00 19.20 755 LEU A N 1
ATOM 1485 C CA . LEU A 1 206 ? 11.441 17.689 16.204 1.00 19.42 755 LEU A CA 1
ATOM 1486 C C . LEU A 1 206 ? 12.293 16.786 15.320 1.00 20.09 755 LEU A C 1
ATOM 1487 O O . LEU A 1 206 ? 12.523 15.628 15.683 1.00 19.15 755 LEU A O 1
ATOM 1492 N N . GLY A 1 207 ? 12.748 17.274 14.168 1.00 18.78 756 GLY A N 1
ATOM 1493 C CA . GLY A 1 207 ? 13.655 16.522 13.333 1.00 21.45 756 GLY A CA 1
ATOM 1494 C C . GLY A 1 207 ? 15.022 16.378 13.974 1.00 23.24 756 GLY A C 1
ATOM 1495 O O . GLY A 1 207 ? 15.431 17.204 14.792 1.00 25.05 756 GLY A O 1
ATOM 1496 N N . PRO A 1 208 ? 15.774 15.340 13.587 1.00 22.74 757 PRO A N 1
ATOM 1497 C CA . PRO A 1 208 ? 15.444 14.344 12.555 1.00 22.28 757 PRO A CA 1
ATOM 1498 C C . PRO A 1 208 ? 14.630 13.164 13.065 1.00 25.35 757 PRO A C 1
ATOM 1499 O O . PRO A 1 208 ? 14.102 12.409 12.255 1.00 23.19 757 PRO A O 1
ATOM 1503 N N . GLU A 1 209 ? 14.509 12.981 14.387 1.00 21.21 758 GLU A N 1
ATOM 1504 C CA . GLU A 1 209 ? 13.892 11.766 14.923 1.00 22.75 758 GLU A CA 1
ATOM 1505 C C . GLU A 1 209 ? 12.396 11.700 14.648 1.00 21.56 758 GLU A C 1
ATOM 1506 O O . GLU A 1 209 ? 11.853 10.614 14.409 1.00 22.25 758 GLU A O 1
ATOM 1512 N N . ILE A 1 210 ? 11.701 12.832 14.723 1.00 17.96 759 ILE A N 1
ATOM 1513 C CA . ILE A 1 210 ? 10.245 12.855 14.769 1.00 18.00 759 ILE A CA 1
ATOM 1514 C C . ILE A 1 210 ? 9.717 13.617 13.561 1.00 19.57 759 ILE A C 1
ATOM 1515 O O . ILE A 1 210 ? 10.139 14.749 13.307 1.00 19.90 759 ILE A O 1
ATOM 1520 N N . GLN A 1 211 ? 8.788 12.999 12.831 1.00 15.89 760 GLN A N 1
ATOM 1521 C CA . GLN A 1 211 ? 8.028 13.692 11.798 1.00 16.71 760 GLN A CA 1
ATOM 1522 C C . GLN A 1 211 ? 6.777 14.291 12.414 1.00 16.39 760 GLN A C 1
ATOM 1523 O O . GLN A 1 211 ? 6.138 13.670 13.272 1.00 16.93 760 GLN A O 1
ATOM 1529 N N . ILE A 1 212 ? 6.416 15.495 11.970 1.00 15.98 761 ILE A N 1
ATOM 1530 C CA . ILE A 1 212 ? 5.139 16.087 12.343 1.00 14.42 761 ILE A CA 1
ATOM 1531 C C . ILE A 1 212 ? 4.484 16.676 11.107 1.00 15.24 761 ILE A C 1
ATOM 1532 O O . ILE A 1 212 ? 5.069 17.535 10.436 1.00 16.37 761 ILE A O 1
ATOM 1537 N N . ASN A 1 213 ? 3.276 16.206 10.801 1.00 13.97 762 ASN A N 1
ATOM 1538 C CA . ASN A 1 213 ? 2.527 16.704 9.662 1.00 14.39 762 ASN A CA 1
ATOM 1539 C C . ASN A 1 213 ? 1.073 16.877 10.065 1.00 14.30 762 ASN A C 1
ATOM 1540 O O . ASN A 1 213 ? 0.637 16.413 11.125 1.00 16.35 762 ASN A O 1
ATOM 1545 N N . ALA A 1 214 ? 0.324 17.572 9.214 1.00 15.27 763 ALA A N 1
ATOM 1546 C CA . ALA A 1 214 ? -1.118 17.656 9.354 1.00 15.13 763 ALA A CA 1
ATOM 1547 C C . ALA A 1 214 ? -1.775 17.007 8.147 1.00 13.75 763 ALA A C 1
ATOM 1548 O O . ALA A 1 214 ? -1.201 16.965 7.056 1.00 17.58 763 ALA A O 1
ATOM 1550 N N . ILE A 1 215 ? -2.979 16.483 8.353 1.00 14.59 764 ILE A N 1
ATOM 1551 C CA . ILE A 1 215 ? -3.869 16.177 7.239 1.00 14.97 764 ILE A CA 1
ATOM 1552 C C . ILE A 1 215 ? -4.990 17.196 7.259 1.00 16.63 764 ILE A C 1
ATOM 1553 O O . ILE A 1 215 ? -5.403 17.679 8.318 1.00 18.15 764 ILE A O 1
ATOM 1558 N N . ALA A 1 216 ? -5.483 17.532 6.074 1.00 14.38 765 ALA A N 1
ATOM 1559 C CA . ALA A 1 216 ? -6.536 18.538 5.935 1.00 15.32 765 ALA A CA 1
ATOM 1560 C C . ALA A 1 216 ? -7.552 18.031 4.930 1.00 18.15 765 ALA A C 1
ATOM 1561 O O . ALA A 1 216 ? -7.616 18.503 3.790 1.00 20.59 765 ALA A O 1
ATOM 1563 N N . PRO A 1 217 ? -8.367 17.060 5.318 1.00 17.44 766 PRO A N 1
ATOM 1564 C CA . PRO A 1 217 ? -9.450 16.628 4.429 1.00 18.46 766 PRO A CA 1
ATOM 1565 C C . PRO A 1 217 ? -10.477 17.733 4.279 1.00 20.31 766 PRO A C 1
ATOM 1566 O O . PRO A 1 217 ? -10.643 18.590 5.155 1.00 23.17 766 PRO A O 1
ATOM 1570 N N . GLY A 1 218 ? -11.160 17.708 3.144 1.00 21.58 767 GLY A N 1
ATOM 1571 C CA . GLY A 1 218 ? -12.312 18.552 2.937 1.00 23.73 767 GLY A CA 1
ATOM 1572 C C . GLY A 1 218 ? -13.548 17.859 3.465 1.00 24.14 767 GLY A C 1
ATOM 1573 O O . GLY A 1 218 ? -13.485 17.052 4.397 1.00 25.77 767 GLY A O 1
ATOM 1574 N N . PRO A 1 219 ? -14.699 18.156 2.868 1.00 22.82 768 PRO A N 1
ATOM 1575 C CA . PRO A 1 219 ? -15.944 17.504 3.293 1.00 20.19 768 PRO A CA 1
ATOM 1576 C C . PRO A 1 219 ? -15.856 15.996 3.120 1.00 22.72 768 PRO A C 1
ATOM 1577 O O . PRO A 1 219 ? -15.309 15.494 2.137 1.00 25.87 768 PRO A O 1
ATOM 1581 N N . VAL A 1 220 ? -16.398 15.270 4.100 1.00 22.38 769 VAL A N 1
ATOM 1582 C CA . VAL A 1 220 ? -16.452 13.816 4.078 1.00 22.46 769 VAL A CA 1
ATOM 1583 C C . VAL A 1 220 ? -17.872 13.393 4.428 1.00 27.10 769 VAL A C 1
ATOM 1584 O O . VAL A 1 220 ? -18.565 14.070 5.195 1.00 29.74 769 VAL A O 1
ATOM 1588 N N . GLU A 1 221 ? -18.321 12.288 3.831 1.00 25.10 770 GLU A N 1
ATOM 1589 C CA . GLU A 1 221 ? -19.631 11.718 4.136 1.00 34.80 770 GLU A CA 1
ATOM 1590 C C . GLU A 1 221 ? -19.821 11.527 5.637 1.00 55.93 770 GLU A C 1
ATOM 1591 O O . GLU A 1 221 ? -19.142 10.702 6.254 1.00 62.38 770 GLU A O 1
ATOM 1597 N N . GLY A 1 222 ? -20.733 12.295 6.233 1.00 71.47 771 GLY A N 1
ATOM 1598 C CA . GLY A 1 222 ? -21.078 12.159 7.634 1.00 56.09 771 GLY A CA 1
ATOM 1599 C C . GLY A 1 222 ? -20.599 13.279 8.535 1.00 88.40 771 GLY A C 1
ATOM 1600 O O . GLY A 1 222 ? -21.031 13.338 9.694 1.00 50.30 771 GLY A O 1
ATOM 1601 N N . ASP A 1 223 ? -19.735 14.177 8.052 1.00 40.43 772 ASP A N 1
ATOM 1602 C CA . ASP A 1 223 ? -19.155 15.190 8.931 1.00 65.39 772 ASP A CA 1
ATOM 1603 C C . ASP A 1 223 ? -20.131 16.297 9.318 1.00 99.83 772 ASP A C 1
ATOM 1604 O O . ASP A 1 223 ? -19.774 17.148 10.140 1.00 81.48 772 ASP A O 1
ATOM 1609 N N . ARG A 1 224 ? -21.335 16.317 8.750 1.00 80.65 773 ARG A N 1
ATOM 1610 C CA . ARG A 1 224 ? -22.352 17.293 9.120 1.00 112.77 773 ARG A CA 1
ATOM 1611 C C . ARG A 1 224 ? -23.235 16.817 10.267 1.00 100.77 773 ARG A C 1
ATOM 1612 O O . ARG A 1 224 ? -24.253 17.453 10.557 1.00 109.31 773 ARG A O 1
ATOM 1620 N N . LEU A 1 225 ? -22.872 15.718 10.921 1.00 111.95 774 LEU A N 1
ATOM 1621 C CA . LEU A 1 225 ? -23.645 15.199 12.042 1.00 125.41 774 LEU A CA 1
ATOM 1622 C C . LEU A 1 225 ? -22.921 15.475 13.354 1.00 80.45 774 LEU A C 1
ATOM 1623 O O . LEU A 1 225 ? -21.715 15.724 13.363 1.00 71.59 774 LEU A O 1
ATOM 1628 N N . GLY A 1 233 ? -33.840 16.102 9.502 1.00 87.52 782 GLY A N 1
ATOM 1629 C CA . GLY A 1 233 ? -34.367 16.719 10.705 1.00 65.89 782 GLY A CA 1
ATOM 1630 C C . GLY A 1 233 ? -33.416 17.727 11.319 1.00 80.59 782 GLY A C 1
ATOM 1631 O O . GLY A 1 233 ? -33.790 18.870 11.582 1.00 99.93 782 GLY A O 1
ATOM 1632 N N . LEU A 1 234 ? -32.175 17.294 11.554 1.00 118.83 783 LEU A N 1
ATOM 1633 C CA . LEU A 1 234 ? -31.161 18.199 12.086 1.00 88.53 783 LEU A CA 1
ATOM 1634 C C . LEU A 1 234 ? -30.835 19.305 11.091 1.00 95.70 783 LEU A C 1
ATOM 1635 O O . LEU A 1 234 ? -30.638 20.465 11.478 1.00 52.27 783 LEU A O 1
ATOM 1640 N N . PHE A 1 235 ? -30.778 18.963 9.800 1.00 54.28 784 PHE A N 1
ATOM 1641 C CA . PHE A 1 235 ? -30.450 19.950 8.777 1.00 78.67 784 PHE A CA 1
ATOM 1642 C C . PHE A 1 235 ? -31.563 20.976 8.623 1.00 43.04 784 PHE A C 1
ATOM 1643 O O . PHE A 1 235 ? -31.295 22.153 8.366 1.00 36.41 784 PHE A O 1
ATOM 1651 N N . ALA A 1 236 ? -32.818 20.545 8.766 1.00 50.26 785 ALA A N 1
ATOM 1652 C CA . ALA A 1 236 ? -33.919 21.499 8.782 1.00 39.76 785 ALA A CA 1
ATOM 1653 C C . ALA A 1 236 ? -33.811 22.427 9.984 1.00 44.63 785 ALA A C 1
ATOM 1654 O O . ALA A 1 236 ? -34.129 23.617 9.889 1.00 41.76 785 ALA A O 1
ATOM 1656 N N . ARG A 1 237 ? -33.349 21.901 11.122 1.00 47.42 786 ARG A N 1
ATOM 1657 C CA . ARG A 1 237 ? -33.187 22.735 12.308 1.00 47.11 786 ARG A CA 1
ATOM 1658 C C . ARG A 1 237 ? -32.071 23.754 12.111 1.00 40.05 786 ARG A C 1
ATOM 1659 O O . ARG A 1 237 ? -32.202 24.913 12.522 1.00 37.20 786 ARG A O 1
ATOM 1667 N N . ARG A 1 238 ? -30.973 23.341 11.470 1.00 39.90 787 ARG A N 1
ATOM 1668 C CA . ARG A 1 238 ? -29.877 24.263 11.190 1.00 38.38 787 ARG A CA 1
ATOM 1669 C C . ARG A 1 238 ? -30.268 25.308 10.159 1.00 39.37 787 ARG A C 1
ATOM 1670 O O . ARG A 1 238 ? -29.787 26.443 10.224 1.00 32.26 787 ARG A O 1
ATOM 1678 N N . ALA A 1 239 ? -31.093 24.935 9.177 1.00 30.62 788 ALA A N 1
ATOM 1679 C CA . ALA A 1 239 ? -31.569 25.922 8.212 1.00 27.59 788 ALA A CA 1
ATOM 1680 C C . ALA A 1 239 ? -32.455 26.957 8.883 1.00 27.42 788 ALA A C 1
ATOM 1681 O O . ALA A 1 239 ? -32.388 28.147 8.554 1.00 25.39 788 ALA A O 1
ATOM 1683 N N . ARG A 1 240 ? -33.292 26.525 9.829 1.00 29.67 789 ARG A N 1
ATOM 1684 C CA . ARG A 1 240 ? -34.109 27.479 10.564 1.00 28.18 789 ARG A CA 1
ATOM 1685 C C . ARG A 1 240 ? -33.239 28.432 11.376 1.00 26.68 789 ARG A C 1
ATOM 1686 O O . ARG A 1 240 ? -33.515 29.634 11.428 1.00 25.44 789 ARG A O 1
ATOM 1694 N N . LEU A 1 241 ? -32.172 27.914 11.999 1.00 29.66 790 LEU A N 1
ATOM 1695 C CA . LEU A 1 241 ? -31.261 28.784 12.741 1.00 29.69 790 LEU A CA 1
ATOM 1696 C C . LEU A 1 241 ? -30.576 29.783 11.819 1.00 25.52 790 LEU A C 1
ATOM 1697 O O . LEU A 1 241 ? -30.343 30.935 12.202 1.00 25.39 790 LEU A O 1
ATOM 1702 N N . ILE A 1 242 ? -30.227 29.355 10.605 1.00 24.88 791 ILE A N 1
ATOM 1703 C CA . ILE A 1 242 ? -29.688 30.285 9.616 1.00 23.83 791 ILE A CA 1
ATOM 1704 C C . ILE A 1 242 ? -30.656 31.437 9.388 1.00 22.77 791 ILE A C 1
ATOM 1705 O O . ILE A 1 242 ? -30.266 32.611 9.386 1.00 20.05 791 ILE A O 1
ATOM 1710 N N . LEU A 1 243 ? -31.938 31.121 9.195 1.00 20.39 792 LEU A N 1
ATOM 1711 C CA . LEU A 1 243 ? -32.911 32.175 8.945 1.00 17.18 792 LEU A CA 1
ATOM 1712 C C . LEU A 1 243 ? -33.132 33.046 10.180 1.00 19.03 792 LEU A C 1
ATOM 1713 O O . LEU A 1 243 ? -33.315 34.261 10.062 1.00 18.97 792 LEU A O 1
ATOM 1718 N N . GLU A 1 244 ? -33.127 32.449 11.374 1.00 19.54 793 GLU A N 1
ATOM 1719 C CA . GLU A 1 244 ? -33.266 33.248 12.589 1.00 20.40 793 GLU A CA 1
ATOM 1720 C C . GLU A 1 244 ? -32.057 34.154 12.800 1.00 18.81 793 GLU A C 1
ATOM 1721 O O . GLU A 1 244 ? -32.206 35.300 13.247 1.00 20.12 793 GLU A O 1
ATOM 1727 N N A ASN A 1 245 ? -30.859 33.671 12.486 0.57 21.97 794 ASN A N 1
ATOM 1728 N N B ASN A 1 245 ? -30.858 33.642 12.497 0.43 19.23 794 ASN A N 1
ATOM 1729 C CA A ASN A 1 245 ? -29.679 34.512 12.658 0.57 19.81 794 ASN A CA 1
ATOM 1730 C CA B ASN A 1 245 ? -29.630 34.430 12.598 0.43 24.57 794 ASN A CA 1
ATOM 1731 C C A ASN A 1 245 ? -29.563 35.572 11.566 0.57 27.88 794 ASN A C 1
ATOM 1732 C C B ASN A 1 245 ? -29.637 35.580 11.597 0.43 15.10 794 ASN A C 1
ATOM 1733 O O A ASN A 1 245 ? -28.955 36.623 11.794 0.57 25.70 794 ASN A O 1
ATOM 1734 O O B ASN A 1 245 ? -29.198 36.693 11.908 0.43 12.68 794 ASN A O 1
ATOM 1743 N N . LYS A 1 246 ? -30.139 35.332 10.385 1.00 19.63 795 LYS A N 1
ATOM 1744 C CA . LYS A 1 246 ? -30.219 36.406 9.397 1.00 19.52 795 LYS A CA 1
ATOM 1745 C C . LYS A 1 246 ? -31.111 37.536 9.902 1.00 18.09 795 LYS A C 1
ATOM 1746 O O . LYS A 1 246 ? -30.774 38.721 9.770 1.00 17.54 795 LYS A O 1
ATOM 1752 N N . ARG A 1 247 ? -32.254 37.188 10.501 1.00 16.38 796 ARG A N 1
ATOM 1753 C CA . ARG A 1 247 ? -33.139 38.207 11.051 1.00 16.25 796 ARG A CA 1
ATOM 1754 C C . ARG A 1 247 ? -32.447 38.981 12.169 1.00 17.69 796 ARG A C 1
ATOM 1755 O O . ARG A 1 247 ? -32.514 40.213 12.216 1.00 17.64 796 ARG A O 1
ATOM 1763 N N . LEU A 1 248 ? -31.751 38.269 13.060 1.00 17.79 797 LEU A N 1
ATOM 1764 C CA . LEU A 1 248 ? -30.968 38.917 14.109 1.00 17.66 797 LEU A CA 1
ATOM 1765 C C . LEU A 1 248 ? -29.965 39.900 13.517 1.00 16.01 797 LEU A C 1
ATOM 1766 O O . LEU A 1 248 ? -29.878 41.056 13.951 1.00 16.58 797 LEU A O 1
ATOM 1771 N N . ASN A 1 249 ? -29.201 39.450 12.520 1.00 17.52 798 ASN A N 1
ATOM 1772 C CA . ASN A 1 249 ? -28.159 40.290 11.937 1.00 15.44 798 ASN A CA 1
ATOM 1773 C C . ASN A 1 249 ? -28.750 41.540 11.299 1.00 17.94 798 ASN A C 1
ATOM 1774 O O . ASN A 1 249 ? -28.179 42.630 11.413 1.00 18.45 798 ASN A O 1
ATOM 1779 N N . GLU A 1 250 ? -29.863 41.392 10.578 1.00 16.66 799 GLU A N 1
ATOM 1780 C CA . GLU A 1 250 ? -30.443 42.543 9.895 1.00 18.74 799 GLU A CA 1
ATOM 1781 C C . GLU A 1 250 ? -30.988 43.562 10.887 1.00 17.02 799 GLU A C 1
ATOM 1782 O O . GLU A 1 250 ? -30.766 44.769 10.731 1.00 19.02 799 GLU A O 1
ATOM 1788 N N . LEU A 1 251 ? -31.671 43.096 11.934 1.00 16.74 800 LEU A N 1
ATOM 1789 C CA . LEU A 1 251 ? -32.166 44.010 12.961 1.00 18.36 800 LEU A CA 1
ATOM 1790 C C . LEU A 1 251 ? -31.013 44.681 13.693 1.00 17.33 800 LEU A C 1
ATOM 1791 O O . LEU A 1 251 ? -31.027 45.897 13.919 1.00 20.61 800 LEU A O 1
ATOM 1796 N N . HIS A 1 252 ? -30.006 43.897 14.082 1.00 15.81 801 HIS A N 1
ATOM 1797 C CA . HIS A 1 252 ? -28.895 44.456 14.840 1.00 18.58 801 HIS A CA 1
ATOM 1798 C C . HIS A 1 252 ? -28.145 45.504 14.029 1.00 17.99 801 HIS A C 1
ATOM 1799 O O . HIS A 1 252 ? -27.845 46.597 14.532 1.00 19.90 801 HIS A O 1
ATOM 1806 N N . ALA A 1 253 ? -27.848 45.202 12.759 1.00 17.30 802 ALA A N 1
ATOM 1807 C CA . ALA A 1 253 ? -27.112 46.163 11.942 1.00 19.80 802 ALA A CA 1
ATOM 1808 C C . ALA A 1 253 ? -27.898 47.458 11.757 1.00 18.94 802 ALA A C 1
ATOM 1809 O O . ALA A 1 253 ? -27.311 48.545 11.766 1.00 21.66 802 ALA A O 1
ATOM 1811 N N . ALA A 1 254 ? -29.223 47.362 11.596 1.00 18.50 803 ALA A N 1
ATOM 1812 C CA . ALA A 1 254 ? -30.024 48.568 11.392 1.00 18.86 803 ALA A CA 1
ATOM 1813 C C . ALA A 1 254 ? -30.091 49.412 12.661 1.00 24.94 803 ALA A C 1
ATOM 1814 O O . ALA A 1 254 ? -30.044 50.649 12.594 1.00 22.64 803 ALA A O 1
ATOM 1816 N N . LEU A 1 255 ? -30.208 48.765 13.822 1.00 20.24 804 LEU A N 1
ATOM 1817 C CA . LEU A 1 255 ? -30.238 49.495 15.089 1.00 20.79 804 LEU A CA 1
ATOM 1818 C C . LEU A 1 255 ? -28.907 50.175 15.361 1.00 20.80 804 LEU A C 1
ATOM 1819 O O . LEU A 1 255 ? -28.865 51.341 15.770 1.00 22.90 804 LEU A O 1
ATOM 1824 N N . ILE A 1 256 ? -27.801 49.447 15.170 1.00 19.59 805 ILE A N 1
ATOM 1825 C CA . ILE A 1 256 ? -26.484 50.041 15.386 1.00 20.79 805 ILE A CA 1
ATOM 1826 C C . ILE A 1 256 ? -26.291 51.232 14.466 1.00 22.22 805 ILE A C 1
ATOM 1827 O O . ILE A 1 256 ? -25.818 52.295 14.890 1.00 26.44 805 ILE A O 1
ATOM 1832 N N . ALA A 1 257 ? -26.660 51.072 13.192 1.00 26.81 806 ALA A N 1
ATOM 1833 C CA . ALA A 1 257 ? -26.507 52.153 12.227 1.00 26.71 806 ALA A CA 1
ATOM 1834 C C . ALA A 1 257 ? -27.389 53.339 12.599 1.00 36.10 806 ALA A C 1
ATOM 1835 O O . ALA A 1 257 ? -26.931 54.489 12.614 1.00 32.06 806 ALA A O 1
ATOM 1837 N N . ALA A 1 258 ? -28.661 53.071 12.916 1.00 26.98 807 ALA A N 1
ATOM 1838 C CA . ALA A 1 258 ? -29.568 54.149 13.308 1.00 26.55 807 ALA A CA 1
ATOM 1839 C C . ALA A 1 258 ? -29.035 54.903 14.518 1.00 25.68 807 ALA A C 1
ATOM 1840 O O . ALA A 1 258 ? -29.080 56.138 14.557 1.00 30.59 807 ALA A O 1
ATOM 1842 N N . ALA A 1 259 ? -28.503 54.178 15.506 1.00 25.88 808 ALA A N 1
ATOM 1843 C CA . ALA A 1 259 ? -28.078 54.805 16.756 1.00 27.40 808 ALA A CA 1
ATOM 1844 C C . ALA A 1 259 ? -26.905 55.754 16.567 1.00 32.65 808 ALA A C 1
ATOM 1845 O O . ALA A 1 259 ? -26.759 56.707 17.339 1.00 32.73 808 ALA A O 1
ATOM 1847 N N . ARG A 1 260 ? -26.047 55.519 15.574 1.00 35.23 809 ARG A N 1
ATOM 1848 C CA . ARG A 1 260 ? -24.884 56.389 15.467 1.00 43.43 809 ARG A CA 1
ATOM 1849 C C . ARG A 1 260 ? -25.198 57.733 14.817 1.00 49.88 809 ARG A C 1
ATOM 1850 O O . ARG A 1 260 ? -24.426 58.682 14.992 1.00 47.24 809 ARG A O 1
ATOM 1858 N N . THR A 1 261 ? -26.318 57.849 14.102 1.00 45.86 810 THR A N 1
ATOM 1859 C CA . THR A 1 261 ? -26.704 59.107 13.474 1.00 53.79 810 THR A CA 1
ATOM 1860 C C . THR A 1 261 ? -28.041 59.648 13.957 1.00 49.82 810 THR A C 1
ATOM 1861 O O . THR A 1 261 ? -28.506 60.664 13.428 1.00 69.58 810 THR A O 1
ATOM 1865 N N . ASP A 1 262 ? -28.677 59.004 14.928 1.00 41.17 811 ASP A N 1
ATOM 1866 C CA . ASP A 1 262 ? -29.940 59.464 15.483 1.00 38.17 811 ASP A CA 1
ATOM 1867 C C . ASP A 1 262 ? -29.718 59.921 16.918 1.00 40.62 811 ASP A C 1
ATOM 1868 O O . ASP A 1 262 ? -28.924 59.329 17.655 1.00 43.85 811 ASP A O 1
ATOM 1873 N N . GLU A 1 263 ? -30.415 60.991 17.294 1.00 39.96 812 GLU A N 1
ATOM 1874 C CA . GLU A 1 263 ? -30.300 61.572 18.625 1.00 41.87 812 GLU A CA 1
ATOM 1875 C C . GLU A 1 263 ? -30.875 60.672 19.711 1.00 58.73 812 GLU A C 1
ATOM 1876 O O . GLU A 1 263 ? -30.498 60.814 20.879 1.00 50.45 812 GLU A O 1
ATOM 1882 N N . ARG A 1 264 ? -31.777 59.760 19.357 1.00 39.23 813 ARG A N 1
ATOM 1883 C CA . ARG A 1 264 ? -32.399 58.891 20.343 1.00 36.97 813 ARG A CA 1
ATOM 1884 C C . ARG A 1 264 ? -31.411 57.843 20.835 1.00 37.05 813 ARG A C 1
ATOM 1885 O O . ARG A 1 264 ? -30.491 57.440 20.121 1.00 32.64 813 ARG A O 1
ATOM 1893 N N . SER A 1 265 ? -31.610 57.406 22.075 1.00 36.60 814 SER A N 1
ATOM 1894 C CA . SER A 1 265 ? -30.789 56.350 22.641 1.00 30.90 814 SER A CA 1
ATOM 1895 C C . SER A 1 265 ? -31.160 55.009 22.025 1.00 29.69 814 SER A C 1
ATOM 1896 O O . SER A 1 265 ? -32.214 54.847 21.399 1.00 28.18 814 SER A O 1
ATOM 1899 N N . MET A 1 266 ? -30.273 54.030 22.213 1.00 28.81 815 MET A N 1
ATOM 1900 C CA . MET A 1 266 ? -30.584 52.672 21.780 1.00 28.73 815 MET A CA 1
ATOM 1901 C C . MET A 1 266 ? -31.856 52.168 22.448 1.00 29.59 815 MET A C 1
ATOM 1902 O O . MET A 1 266 ? -32.660 51.461 21.826 1.00 25.63 815 MET A O 1
ATOM 1907 N N . HIS A 1 267 ? -32.059 52.524 23.716 1.00 29.56 816 HIS A N 1
ATOM 1908 C CA . HIS A 1 267 ? -33.298 52.168 24.395 1.00 26.46 816 HIS A CA 1
ATOM 1909 C C . HIS A 1 267 ? -34.507 52.689 23.626 1.00 24.50 816 HIS A C 1
ATOM 1910 O O . HIS A 1 267 ? -35.444 51.936 23.339 1.00 28.38 816 HIS A O 1
ATOM 1917 N N . GLU A 1 268 ? -34.493 53.975 23.265 1.00 28.79 817 GLU A N 1
ATOM 1918 C CA . GLU A 1 268 ? -35.628 54.554 22.551 1.00 29.47 817 GLU A CA 1
ATOM 1919 C C . GLU A 1 268 ? -35.791 53.950 21.164 1.00 26.19 817 GLU A C 1
ATOM 1920 O O . GLU A 1 268 ? -36.920 53.790 20.685 1.00 32.28 817 GLU A O 1
ATOM 1926 N N . LEU A 1 269 ? -34.684 53.584 20.517 1.00 24.86 818 LEU A N 1
ATOM 1927 C CA . LEU A 1 269 ? -34.770 52.952 19.205 1.00 27.34 818 LEU A CA 1
ATOM 1928 C C . LEU A 1 269 ? -35.372 51.554 19.297 1.00 25.74 818 LEU A C 1
ATOM 1929 O O . LEU A 1 269 ? -36.197 51.172 18.460 1.00 26.46 818 LEU A O 1
ATOM 1934 N N . VAL A 1 270 ? -34.966 50.768 20.298 1.00 24.84 819 VAL A N 1
ATOM 1935 C CA . VAL A 1 270 ? -35.540 49.436 20.468 1.00 25.78 819 VAL A CA 1
ATOM 1936 C C . VAL A 1 270 ? -37.029 49.521 20.780 1.00 31.29 819 VAL A C 1
ATOM 1937 O O . VAL A 1 270 ? -37.803 48.637 20.395 1.00 24.80 819 VAL A O 1
ATOM 1941 N N . GLU A 1 271 ? -37.461 50.592 21.454 1.00 30.18 820 GLU A N 1
ATOM 1942 C CA . GLU A 1 271 ? -38.882 50.755 21.747 1.00 27.04 820 GLU A CA 1
ATOM 1943 C C . GLU A 1 271 ? -39.726 50.808 20.475 1.00 28.35 820 GLU A C 1
ATOM 1944 O O . GLU A 1 271 ? -40.908 50.445 20.502 1.00 30.17 820 GLU A O 1
ATOM 1950 N N . LEU A 1 272 ? -39.140 51.236 19.352 1.00 27.61 821 LEU A N 1
ATOM 1951 C CA . LEU A 1 272 ? -39.862 51.237 18.083 1.00 27.91 821 LEU A CA 1
ATOM 1952 C C . LEU A 1 272 ? -40.183 49.832 17.598 1.00 26.73 821 LEU A C 1
ATOM 1953 O O . LEU A 1 272 ? -41.080 49.670 16.764 1.00 30.46 821 LEU A O 1
ATOM 1958 N N . LEU A 1 273 ? -39.457 48.821 18.075 1.00 24.31 822 LEU A N 1
ATOM 1959 C CA . LEU A 1 273 ? -39.695 47.440 17.682 1.00 21.90 822 LEU A CA 1
ATOM 1960 C C . LEU A 1 273 ? -40.728 46.745 18.552 1.00 25.14 822 LEU A C 1
ATOM 1961 O O . LEU A 1 273 ? -41.202 45.665 18.178 1.00 26.43 822 LEU A O 1
ATOM 1966 N N . LEU A 1 274 ? -41.088 47.332 19.694 1.00 24.22 823 LEU A N 1
ATOM 1967 C CA . LEU A 1 274 ? -41.930 46.622 20.648 1.00 23.75 823 LEU A CA 1
ATOM 1968 C C . LEU A 1 274 ? -43.339 46.278 20.161 1.00 29.04 823 LEU A C 1
ATOM 1969 O O . LEU A 1 274 ? -43.870 45.255 20.627 1.00 26.97 823 LEU A O 1
ATOM 1974 N N . PRO A 1 275 ? -44.000 47.049 19.286 1.00 25.88 824 PRO A N 1
ATOM 1975 C CA . PRO A 1 275 ? -45.264 46.548 18.717 1.00 25.16 824 PRO A CA 1
ATOM 1976 C C . PRO A 1 275 ? -45.078 45.296 17.879 1.00 24.92 824 PRO A C 1
ATOM 1977 O O . PRO A 1 275 ? -46.064 44.599 17.605 1.00 26.31 824 PRO A O 1
ATOM 1981 N N . ASN A 1 276 ? -43.843 45.004 17.467 1.00 24.57 825 ASN A N 1
ATOM 1982 C CA . ASN A 1 276 ? -43.499 43.794 16.712 1.00 23.26 825 ASN A CA 1
ATOM 1983 C C . ASN A 1 276 ? -44.252 43.721 15.387 1.00 25.20 825 ASN A C 1
ATOM 1984 O O . ASN A 1 276 ? -44.675 42.651 14.947 1.00 25.23 825 ASN A O 1
ATOM 1989 N N . ASP A 1 277 ? -44.412 44.871 14.738 1.00 21.30 826 ASP A N 1
ATOM 1990 C CA . ASP A 1 277 ? -45.300 45.016 13.589 1.00 21.61 826 ASP A CA 1
ATOM 1991 C C . ASP A 1 277 ? -44.473 45.593 12.446 1.00 25.83 826 ASP A C 1
ATOM 1992 O O . ASP A 1 277 ? -44.076 46.763 12.495 1.00 24.23 826 ASP A O 1
ATOM 1997 N N . VAL A 1 278 ? -44.209 44.771 11.424 1.00 21.39 827 VAL A N 1
ATOM 1998 C CA . VAL A 1 278 ? -43.337 45.183 10.322 1.00 18.72 827 VAL A CA 1
ATOM 1999 C C . VAL A 1 278 ? -43.946 46.359 9.562 1.00 21.77 827 VAL A C 1
ATOM 2000 O O . VAL A 1 278 ? -43.281 47.375 9.318 1.00 20.87 827 VAL A O 1
ATOM 2004 N N . ALA A 1 279 ? -45.211 46.230 9.156 1.00 22.09 828 ALA A N 1
ATOM 2005 C CA . ALA A 1 279 ? -45.846 47.282 8.370 1.00 22.30 828 ALA A CA 1
ATOM 2006 C C . ALA A 1 279 ? -45.937 48.580 9.159 1.00 24.56 828 ALA A C 1
ATOM 2007 O O . ALA A 1 279 ? -45.777 49.669 8.595 1.00 25.67 828 ALA A O 1
ATOM 2009 N N . ALA A 1 280 ? -46.201 48.490 10.467 1.00 25.80 829 ALA A N 1
ATOM 2010 C CA . ALA A 1 280 ? -46.317 49.710 11.260 1.00 29.14 829 ALA A CA 1
ATOM 2011 C C . ALA A 1 280 ? -44.975 50.423 11.376 1.00 25.44 829 ALA A C 1
ATOM 2012 O O . ALA A 1 280 ? -44.923 51.659 11.369 1.00 27.34 829 ALA A O 1
ATOM 2014 N N . LEU A 1 281 ? -43.884 49.668 11.483 1.00 24.38 830 LEU A N 1
ATOM 2015 C CA . LEU A 1 281 ? -42.565 50.293 11.523 1.00 20.34 830 LEU A CA 1
ATOM 2016 C C . LEU A 1 281 ? -42.230 50.942 10.186 1.00 25.78 830 LEU A C 1
ATOM 2017 O O . LEU A 1 281 ? -41.760 52.089 10.141 1.00 23.18 830 LEU A O 1
ATOM 2022 N N . GLU A 1 282 ? -42.496 50.240 9.081 1.00 22.41 831 GLU A N 1
ATOM 2023 C CA . GLU A 1 282 ? -42.254 50.832 7.768 1.00 21.21 831 GLU A CA 1
ATOM 2024 C C . GLU A 1 282 ? -43.023 52.137 7.594 1.00 23.19 831 GLU A C 1
ATOM 2025 O O . GLU A 1 282 ? -42.515 53.097 6.995 1.00 26.96 831 GLU A O 1
ATOM 2031 N N . GLN A 1 283 ? -44.258 52.192 8.093 1.00 24.05 832 GLN A N 1
ATOM 2032 C CA . GLN A 1 283 ? -45.126 53.336 7.868 1.00 25.45 832 GLN A CA 1
ATOM 2033 C C . GLN A 1 283 ? -44.956 54.444 8.899 1.00 27.77 832 GLN A C 1
ATOM 2034 O O . GLN A 1 283 ? -45.617 55.477 8.776 1.00 31.86 832 GLN A O 1
ATOM 2040 N N . ASN A 1 284 ? -44.097 54.258 9.902 1.00 24.96 833 ASN A N 1
ATOM 2041 C CA . ASN A 1 284 ? -43.941 55.249 10.966 1.00 25.65 833 ASN A CA 1
ATOM 2042 C C . ASN A 1 284 ? -43.049 56.381 10.468 1.00 23.92 833 ASN A C 1
ATOM 2043 O O . ASN A 1 284 ? -41.837 56.177 10.329 1.00 25.04 833 ASN A O 1
ATOM 2048 N N . PRO A 1 285 ? -43.586 57.579 10.217 1.00 27.76 834 PRO A N 1
ATOM 2049 C CA . PRO A 1 285 ? -42.744 58.644 9.642 1.00 31.56 834 PRO A CA 1
ATOM 2050 C C . PRO A 1 285 ? -41.641 59.121 10.564 1.00 32.44 834 PRO A C 1
ATOM 2051 O O . PRO A 1 285 ? -40.708 59.783 10.092 1.00 33.66 834 PRO A O 1
ATOM 2055 N N . ALA A 1 286 ? -41.712 58.811 11.854 1.00 29.06 835 ALA A N 1
ATOM 2056 C CA . ALA A 1 286 ? -40.705 59.236 12.813 1.00 35.36 835 ALA A CA 1
ATOM 2057 C C . ALA A 1 286 ? -39.642 58.177 13.066 1.00 29.36 835 ALA A C 1
ATOM 2058 O O . ALA A 1 286 ? -38.694 58.435 13.814 1.00 35.42 835 ALA A O 1
ATOM 2060 N N . ALA A 1 287 ? -39.774 56.994 12.465 1.00 25.84 836 ALA A N 1
ATOM 2061 C CA . ALA A 1 287 ? -38.765 55.971 12.655 1.00 27.27 836 ALA A CA 1
ATOM 2062 C C . ALA A 1 287 ? -37.554 56.276 11.774 1.00 22.82 836 ALA A C 1
ATOM 2063 O O . ALA A 1 287 ? -37.701 56.844 10.692 1.00 26.57 836 ALA A O 1
ATOM 2065 N N . PRO A 1 288 ? -36.345 55.954 12.239 1.00 23.35 837 PRO A N 1
ATOM 2066 C CA . PRO A 1 288 ? -35.154 56.208 11.423 1.00 25.50 837 PRO A CA 1
ATOM 2067 C C . PRO A 1 288 ? -35.252 55.482 10.092 1.00 28.16 837 PRO A C 1
ATOM 2068 O O . PRO A 1 288 ? -35.801 54.380 10.001 1.00 25.17 837 PRO A O 1
ATOM 2072 N N . THR A 1 289 ? -34.697 56.119 9.059 1.00 28.15 838 THR A N 1
ATOM 2073 C CA . THR A 1 289 ? -34.740 55.558 7.712 1.00 32.04 838 THR A CA 1
ATOM 2074 C C . THR A 1 289 ? -34.207 54.132 7.674 1.00 26.11 838 THR A C 1
ATOM 2075 O O . THR A 1 289 ? -34.750 53.285 6.956 1.00 29.46 838 THR A O 1
ATOM 2079 N N . ALA A 1 290 ? -33.159 53.836 8.455 1.00 28.63 839 ALA A N 1
ATOM 2080 C CA . ALA A 1 290 ? -32.581 52.490 8.422 1.00 29.53 839 ALA A CA 1
ATOM 2081 C C . ALA A 1 290 ? -33.589 51.435 8.860 1.00 32.62 839 ALA A C 1
ATOM 2082 O O . ALA A 1 290 ? -33.635 50.336 8.292 1.00 27.09 839 ALA A O 1
ATOM 2084 N N . LEU A 1 291 ? -34.393 51.739 9.879 1.00 24.37 840 LEU A N 1
ATOM 2085 C CA . LEU A 1 291 ? -35.397 50.785 10.327 1.00 22.39 840 LEU A CA 1
ATOM 2086 C C . LEU A 1 291 ? -36.587 50.736 9.376 1.00 23.27 840 LEU A C 1
ATOM 2087 O O . LEU A 1 291 ? -37.168 49.669 9.166 1.00 21.88 840 LEU A O 1
ATOM 2092 N N . ARG A 1 292 ? -36.965 51.872 8.791 1.00 22.04 841 ARG A N 1
ATOM 2093 C CA . ARG A 1 292 ? -38.096 51.861 7.871 1.00 21.10 841 ARG A CA 1
ATOM 2094 C C . ARG A 1 292 ? -37.764 51.075 6.612 1.00 25.15 841 ARG A C 1
ATOM 2095 O O . ARG A 1 292 ? -38.598 50.314 6.107 1.00 22.54 841 ARG A O 1
ATOM 2103 N N . GLU A 1 293 ? -36.544 51.245 6.098 1.00 24.31 842 GLU A N 1
ATOM 2104 C CA . GLU A 1 293 ? -36.134 50.507 4.910 1.00 24.12 842 GLU A CA 1
ATOM 2105 C C . GLU A 1 293 ? -35.997 49.022 5.208 1.00 20.81 842 GLU A C 1
ATOM 2106 O O . GLU A 1 293 ? -36.323 48.181 4.358 1.00 24.01 842 GLU A O 1
ATOM 2112 N N . LEU A 1 294 ? -35.524 48.683 6.407 1.00 19.62 843 LEU A N 1
ATOM 2113 C CA . LEU A 1 294 ? -35.443 47.280 6.796 1.00 21.25 843 LEU A CA 1
ATOM 2114 C C . LEU A 1 294 ? -36.826 46.645 6.832 1.00 18.55 843 LEU A C 1
ATOM 2115 O O . LEU A 1 294 ? -37.019 45.534 6.326 1.00 19.36 843 LEU A O 1
ATOM 2120 N N . ALA A 1 295 ? -37.804 47.341 7.414 1.00 18.90 844 ALA A N 1
ATOM 2121 C CA . ALA A 1 295 ? -39.154 46.793 7.476 1.00 19.83 844 ALA A CA 1
ATOM 2122 C C . ALA A 1 295 ? -39.719 46.570 6.077 1.00 21.02 844 ALA A C 1
ATOM 2123 O O . ALA A 1 295 ? -40.372 45.551 5.820 1.00 21.52 844 ALA A O 1
ATOM 2125 N N . ARG A 1 296 ? -39.467 47.506 5.156 1.00 20.42 845 ARG A N 1
ATOM 2126 C CA . ARG A 1 296 ? -39.889 47.312 3.773 1.00 22.20 845 ARG A CA 1
ATOM 2127 C C . ARG A 1 296 ? -39.287 46.040 3.187 1.00 23.97 845 ARG A C 1
ATOM 2128 O O . ARG A 1 296 ? -39.966 45.297 2.469 1.00 22.84 845 ARG A O 1
ATOM 2136 N N . ARG A 1 297 ? -38.011 45.775 3.478 1.00 22.33 846 ARG A N 1
ATOM 2137 C CA . ARG A 1 297 ? -37.385 44.556 2.971 1.00 23.12 846 ARG A CA 1
ATOM 2138 C C . ARG A 1 297 ? -38.022 43.309 3.569 1.00 23.70 846 ARG A C 1
ATOM 2139 O O . ARG A 1 297 ? -38.230 42.315 2.862 1.00 22.55 846 ARG A O 1
ATOM 2147 N N . PHE A 1 298 ? -38.314 43.327 4.875 1.00 19.47 847 PHE A N 1
ATOM 2148 C CA . PHE A 1 298 ? -38.961 42.167 5.488 1.00 19.13 847 PHE A CA 1
ATOM 2149 C C . PHE A 1 298 ? -40.294 41.875 4.816 1.00 21.27 847 PHE A C 1
ATOM 2150 O O . PHE A 1 298 ? -40.645 40.710 4.594 1.00 23.80 847 PHE A O 1
ATOM 2158 N N . ARG A 1 299 ? -41.058 42.921 4.506 1.00 19.79 848 ARG A N 1
ATOM 2159 C CA . ARG A 1 299 ? -42.351 42.719 3.868 1.00 22.84 848 ARG A CA 1
ATOM 2160 C C . ARG A 1 299 ? -42.187 42.204 2.439 1.00 31.65 848 ARG A C 1
ATOM 2161 O O . ARG A 1 299 ? -42.983 41.374 1.985 1.00 29.16 848 ARG A O 1
ATOM 2169 N N . SER A 1 300 ? -41.136 42.639 1.738 1.00 30.78 849 SER A N 1
ATOM 2170 C CA . SER A 1 300 ? -40.948 42.299 0.329 1.00 29.13 849 SER A CA 1
ATOM 2171 C C . SER A 1 300 ? -40.294 40.934 0.156 1.00 39.05 849 SER A C 1
ATOM 2172 O O . SER A 1 300 ? -40.723 40.129 -0.678 1.00 58.07 849 SER A O 1
ATOM 2175 N N . GLU A 1 301 ? -39.235 40.675 0.914 1.00 26.29 850 GLU A N 1
ATOM 2176 C CA . GLU A 1 301 ? -38.429 39.471 0.790 1.00 29.47 850 GLU A CA 1
ATOM 2177 C C . GLU A 1 301 ? -39.005 38.308 1.572 1.00 30.41 850 GLU A C 1
ATOM 2178 O O . GLU A 1 301 ? -38.426 37.215 1.562 1.00 37.27 850 GLU A O 1
ATOM 2184 N N . GLY A 1 302 ? -40.115 38.520 2.258 1.00 30.05 851 GLY A N 1
ATOM 2185 C CA . GLY A 1 302 ? -40.671 37.529 3.146 1.00 27.65 851 GLY A CA 1
ATOM 2186 C C . GLY A 1 302 ? -41.781 36.734 2.493 1.00 35.44 851 GLY A C 1
ATOM 2187 O O . GLY A 1 302 ? -42.453 37.198 1.573 1.00 34.53 851 GLY A O 1
ATOM 2188 N N . ASP A 1 303 ? -41.942 35.536 2.969 1.00 32.96 852 ASP A N 1
ATOM 2189 C CA . ASP A 1 303 ? -43.031 34.689 2.532 1.00 31.42 852 ASP A CA 1
ATOM 2190 C C . ASP A 1 303 ? -44.318 35.153 3.213 1.00 31.25 852 ASP A C 1
ATOM 2191 O O . ASP A 1 303 ? -44.363 35.242 4.442 1.00 25.01 852 ASP A O 1
ATOM 2196 N N . PRO A 1 304 ? -45.372 35.461 2.456 1.00 29.12 853 PRO A N 1
ATOM 2197 C CA . PRO A 1 304 ? -46.612 35.942 3.092 1.00 25.44 853 PRO A CA 1
ATOM 2198 C C . PRO A 1 304 ? -47.191 34.978 4.115 1.00 36.69 853 PRO A C 1
ATOM 2199 O O . PRO A 1 304 ? -47.889 35.410 5.042 1.00 29.19 853 PRO A O 1
ATOM 2203 N N . ALA A 1 305 ? -46.920 33.681 3.981 1.00 26.75 854 ALA A N 1
ATOM 2204 C CA . ALA A 1 305 ? -47.416 32.698 4.935 1.00 26.02 854 ALA A CA 1
ATOM 2205 C C . ALA A 1 305 ? -46.540 32.584 6.176 1.00 27.15 854 ALA A C 1
ATOM 2206 O O . ALA A 1 305 ? -46.906 31.856 7.107 1.00 30.23 854 ALA A O 1
ATOM 2208 N N . ALA A 1 306 ? -45.399 33.267 6.205 1.00 19.96 855 ALA A N 1
ATOM 2209 C CA . ALA A 1 306 ? -44.486 33.248 7.338 1.00 21.21 855 ALA A CA 1
ATOM 2210 C C . ALA A 1 306 ? -44.772 34.464 8.208 1.00 25.43 855 ALA A C 1
ATOM 2211 O O . ALA A 1 306 ? -44.903 35.580 7.693 1.00 22.07 855 ALA A O 1
ATOM 2213 N N . SER A 1 307 ? -44.853 34.259 9.526 1.00 20.70 856 SER A N 1
ATOM 2214 C CA . SER A 1 307 ? -45.131 35.406 10.382 1.00 23.67 856 SER A CA 1
ATOM 2215 C C . SER A 1 307 ? -43.951 36.364 10.459 1.00 24.08 856 SER A C 1
ATOM 2216 O O . SER A 1 307 ? -44.138 37.526 10.831 1.00 22.61 856 SER A O 1
ATOM 2219 N N . SER A 1 308 ? -42.755 35.920 10.074 1.00 17.94 857 SER A N 1
ATOM 2220 C CA . SER A 1 308 ? -41.622 36.836 9.997 1.00 18.45 857 SER A CA 1
ATOM 2221 C C . SER A 1 308 ? -41.791 37.903 8.925 1.00 17.98 857 SER A C 1
ATOM 2222 O O . SER A 1 308 ? -41.017 38.865 8.920 1.00 19.54 857 SER A O 1
ATOM 2225 N N . SER A 1 309 ? -42.748 37.756 8.004 1.00 17.93 858 SER A N 1
ATOM 2226 C CA . SER A 1 309 ? -42.985 38.832 7.046 1.00 22.04 858 SER A CA 1
ATOM 2227 C C . SER A 1 309 ? -43.836 39.953 7.624 1.00 23.62 858 SER A C 1
ATOM 2228 O O . SER A 1 309 ? -43.867 41.051 7.051 1.00 22.48 858 SER A O 1
ATOM 2231 N N . SER A 1 310 ? -44.543 39.703 8.730 1.00 20.17 859 SER A N 1
ATOM 2232 C CA . SER A 1 310 ? -45.383 40.718 9.353 1.00 19.55 859 SER A CA 1
ATOM 2233 C C . SER A 1 310 ? -44.978 41.049 10.784 1.00 19.37 859 SER A C 1
ATOM 2234 O O . SER A 1 310 ? -45.420 42.080 11.309 1.00 20.83 859 SER A O 1
ATOM 2237 N N . ALA A 1 311 ? -44.151 40.223 11.416 1.00 18.29 860 ALA A N 1
ATOM 2238 C CA . ALA A 1 311 ? -43.628 40.474 12.752 1.00 19.07 860 ALA A CA 1
ATOM 2239 C C . ALA A 1 311 ? -42.122 40.639 12.659 1.00 18.47 860 ALA A C 1
ATOM 2240 O O . ALA A 1 311 ? -41.457 39.952 11.873 1.00 18.94 860 ALA A O 1
ATOM 2242 N N . LEU A 1 312 ? -41.582 41.546 13.475 1.00 20.09 861 LEU A N 1
ATOM 2243 C CA . LEU A 1 312 ? -40.158 41.848 13.392 1.00 18.58 861 LEU A CA 1
ATOM 2244 C C . LEU A 1 312 ? -39.315 40.731 13.987 1.00 18.43 861 LEU A C 1
ATOM 2245 O O . LEU A 1 312 ? -38.265 40.383 13.434 1.00 19.91 861 LEU A O 1
ATOM 2250 N N . LEU A 1 313 ? -39.742 40.165 15.110 1.00 18.77 862 LEU A N 1
ATOM 2251 C CA . LEU A 1 313 ? -38.907 39.152 15.748 1.00 24.61 862 LEU A CA 1
ATOM 2252 C C . LEU A 1 313 ? -39.762 38.228 16.610 1.00 18.37 862 LEU A C 1
ATOM 2253 O O . LEU A 1 313 ? -40.984 38.370 16.697 1.00 21.57 862 LEU A O 1
ATOM 2258 N N . ASN A 1 314 ? -39.109 37.234 17.198 1.00 20.25 863 ASN A N 1
ATOM 2259 C CA . ASN A 1 314 ? -39.723 36.370 18.196 1.00 20.34 863 ASN A CA 1
ATOM 2260 C C . ASN A 1 314 ? -38.892 36.469 19.468 1.00 21.77 863 ASN A C 1
ATOM 2261 O O . ASN A 1 314 ? -37.885 37.179 19.518 1.00 21.11 863 ASN A O 1
ATOM 2266 N N . ARG A 1 315 ? -39.308 35.749 20.508 1.00 23.83 864 ARG A N 1
ATOM 2267 C CA . ARG A 1 315 ? -38.644 35.943 21.794 1.00 24.11 864 ARG A CA 1
ATOM 2268 C C . ARG A 1 315 ? -37.207 35.441 21.778 1.00 25.64 864 ARG A C 1
ATOM 2269 O O . ARG A 1 315 ? -36.349 36.028 22.445 1.00 25.57 864 ARG A O 1
ATOM 2277 N N . SER A 1 316 ? -36.923 34.384 21.008 1.00 24.99 865 SER A N 1
ATOM 2278 C CA . SER A 1 316 ? -35.562 33.861 20.922 1.00 22.53 865 SER A CA 1
ATOM 2279 C C . SER A 1 316 ? -34.625 34.865 20.259 1.00 23.31 865 SER A C 1
ATOM 2280 O O . SER A 1 316 ? -33.540 35.153 20.778 1.00 23.90 865 SER A O 1
ATOM 2283 N N . ILE A 1 317 ? -35.024 35.400 19.103 1.00 20.53 866 ILE A N 1
ATOM 2284 C CA . ILE A 1 317 ? -34.213 36.417 18.439 1.00 18.25 866 ILE A CA 1
ATOM 2285 C C . ILE A 1 317 ? -34.068 37.648 19.321 1.00 21.90 866 ILE A C 1
ATOM 2286 O O . ILE A 1 317 ? -32.990 38.250 19.403 1.00 21.01 866 ILE A O 1
ATOM 2291 N N . ALA A 1 318 ? -35.153 38.051 19.988 1.00 19.12 867 ALA A N 1
ATOM 2292 C CA . ALA A 1 318 ? -35.090 39.237 20.832 1.00 19.89 867 ALA A CA 1
ATOM 2293 C C . ALA A 1 318 ? -34.053 39.074 21.935 1.00 20.20 867 ALA A C 1
ATOM 2294 O O . ALA A 1 318 ? -33.270 39.996 22.200 1.00 23.00 867 ALA A O 1
ATOM 2296 N N . ALA A 1 319 ? -34.032 37.908 22.587 1.00 20.48 868 ALA A N 1
ATOM 2297 C CA . ALA A 1 319 ? -33.054 37.665 23.645 1.00 22.05 868 ALA A CA 1
ATOM 2298 C C . ALA A 1 319 ? -31.631 37.735 23.108 1.00 25.86 868 ALA A C 1
ATOM 2299 O O . ALA A 1 319 ? -30.735 38.281 23.765 1.00 24.33 868 ALA A O 1
ATOM 2301 N N . LYS A 1 320 ? -31.402 37.177 21.918 1.00 22.57 869 LYS A N 1
ATOM 2302 C CA . LYS A 1 320 ? -30.057 37.169 21.354 1.00 20.66 869 LYS A CA 1
ATOM 2303 C C . LYS A 1 320 ? -29.650 38.567 20.916 1.00 20.17 869 LYS A C 1
ATOM 2304 O O . LYS A 1 320 ? -28.472 38.943 21.039 1.00 20.79 869 LYS A O 1
ATOM 2310 N N . LEU A 1 321 ? -30.616 39.348 20.431 1.00 20.12 870 LEU A N 1
ATOM 2311 C CA . LEU A 1 321 ? -30.364 40.743 20.086 1.00 17.21 870 LEU A CA 1
ATOM 2312 C C . LEU A 1 321 ? -30.055 41.565 21.330 1.00 20.44 870 LEU A C 1
ATOM 2313 O O . LEU A 1 321 ? -29.125 42.383 21.336 1.00 19.75 870 LEU A O 1
ATOM 2318 N N . LEU A 1 322 ? -30.844 41.383 22.387 1.00 19.25 871 LEU A N 1
ATOM 2319 C CA . LEU A 1 322 ? -30.581 42.110 23.625 1.00 20.51 871 LEU A CA 1
ATOM 2320 C C . LEU A 1 322 ? -29.194 41.784 24.158 1.00 22.20 871 LEU A C 1
ATOM 2321 O O . LEU A 1 322 ? -28.475 42.675 24.628 1.00 21.19 871 LEU A O 1
ATOM 2326 N N . ALA A 1 323 ? -28.798 40.508 24.089 1.00 21.24 872 ALA A N 1
ATOM 2327 C CA . ALA A 1 323 ? -27.451 40.137 24.502 1.00 21.78 872 ALA A CA 1
ATOM 2328 C C . ALA A 1 323 ? -26.392 40.886 23.696 1.00 22.01 872 ALA A C 1
ATOM 2329 O O . ALA A 1 323 ? -25.417 41.389 24.264 1.00 22.62 872 ALA A O 1
ATOM 2331 N N . ARG A 1 324 ? -26.558 40.973 22.371 1.00 19.71 873 ARG A N 1
ATOM 2332 C CA . ARG A 1 324 ? -25.583 41.724 21.579 1.00 18.80 873 ARG A CA 1
ATOM 2333 C C . ARG A 1 324 ? -25.500 43.167 22.050 1.00 18.98 873 ARG A C 1
ATOM 2334 O O . ARG A 1 324 ? -24.406 43.720 22.200 1.00 20.40 873 ARG A O 1
ATOM 2342 N N . LEU A 1 325 ? -26.656 43.797 22.262 1.00 19.02 874 LEU A N 1
ATOM 2343 C CA . LEU A 1 325 ? -26.687 45.205 22.653 1.00 19.21 874 LEU A CA 1
ATOM 2344 C C . LEU A 1 325 ? -26.036 45.411 24.018 1.00 21.53 874 LEU A C 1
ATOM 2345 O O . LEU A 1 325 ? -25.191 46.298 24.192 1.00 20.64 874 LEU A O 1
ATOM 2350 N N . HIS A 1 326 ? -26.404 44.585 24.998 1.00 22.38 875 HIS A N 1
ATOM 2351 C CA . HIS A 1 326 ? -25.784 44.681 26.316 1.00 22.26 875 HIS A CA 1
ATOM 2352 C C . HIS A 1 326 ? -24.281 44.437 26.238 1.00 21.90 875 HIS A C 1
ATOM 2353 O O . HIS A 1 326 ? -23.495 45.124 26.907 1.00 23.22 875 HIS A O 1
ATOM 2360 N N . ASN A 1 327 ? -23.863 43.459 25.429 1.00 20.87 876 ASN A N 1
ATOM 2361 C CA . ASN A 1 327 ? -22.441 43.142 25.327 1.00 23.99 876 ASN A CA 1
ATOM 2362 C C . ASN A 1 327 ? -21.665 44.222 24.590 1.00 21.76 876 ASN A C 1
ATOM 2363 O O . ASN A 1 327 ? -20.433 44.261 24.691 1.00 25.77 876 ASN A O 1
ATOM 2368 N N . GLY A 1 328 ? -22.357 45.092 23.860 1.00 21.42 877 GLY A N 1
ATOM 2369 C CA . GLY A 1 328 ? -21.762 46.275 23.281 1.00 25.09 877 GLY A CA 1
ATOM 2370 C C . GLY A 1 328 ? -21.848 47.513 24.145 1.00 28.95 877 GLY A C 1
ATOM 2371 O O . GLY A 1 328 ? -21.503 48.603 23.679 1.00 26.09 877 GLY A O 1
ATOM 2372 N N . GLY A 1 329 ? -22.299 47.390 25.392 1.00 24.35 878 GLY A N 1
ATOM 2373 C CA . GLY A 1 329 ? -22.320 48.524 26.293 1.00 23.65 878 GLY A CA 1
ATOM 2374 C C . GLY A 1 329 ? -23.535 49.420 26.174 1.00 26.50 878 GLY A C 1
ATOM 2375 O O . GLY A 1 329 ? -23.590 50.455 26.858 1.00 29.27 878 GLY A O 1
ATOM 2376 N N . TYR A 1 330 ? -24.502 49.069 25.336 1.00 24.22 879 TYR A N 1
ATOM 2377 C CA . TYR A 1 330 ? -25.730 49.848 25.255 1.00 25.51 879 TYR A CA 1
ATOM 2378 C C . TYR A 1 330 ? -26.594 49.568 26.479 1.00 29.00 879 TYR A C 1
ATOM 2379 O O . TYR A 1 330 ? -26.674 48.432 26.956 1.00 26.72 879 TYR A O 1
ATOM 2388 N N . VAL A 1 331 ? -27.239 50.614 26.987 1.00 26.85 880 VAL A N 1
ATOM 2389 C CA . VAL A 1 331 ? -28.000 50.555 28.230 1.00 26.88 880 VAL A CA 1
ATOM 2390 C C . VAL A 1 331 ? -29.462 50.310 27.885 1.00 33.49 880 VAL A C 1
ATOM 2391 O O . VAL A 1 331 ? -30.097 51.140 27.222 1.00 32.49 880 VAL A O 1
ATOM 2395 N N . LEU A 1 332 ? -29.997 49.167 28.330 1.00 27.82 881 LEU A N 1
ATOM 2396 C CA . LEU A 1 332 ? -31.395 48.787 28.104 1.00 28.04 881 LEU A CA 1
ATOM 2397 C C . LEU A 1 332 ? -31.852 47.941 29.281 1.00 30.16 881 LEU A C 1
ATOM 2398 O O . LEU A 1 332 ? -31.074 47.109 29.771 1.00 34.68 881 LEU A O 1
ATOM 2403 N N . PRO A 1 333 ? -33.095 48.106 29.736 1.00 29.80 882 PRO A N 1
ATOM 2404 C CA . PRO A 1 333 ? -33.614 47.239 30.801 1.00 35.78 882 PRO A CA 1
ATOM 2405 C C . PRO A 1 333 ? -33.629 45.782 30.364 1.00 36.40 882 PRO A C 1
ATOM 2406 O O . PRO A 1 333 ? -33.942 45.460 29.216 1.00 30.64 882 PRO A O 1
ATOM 2410 N N . ALA A 1 334 ? -33.293 44.892 31.300 1.00 33.66 883 ALA A N 1
ATOM 2411 C CA . ALA A 1 334 ? -33.293 43.466 30.988 1.00 28.69 883 ALA A CA 1
ATOM 2412 C C . ALA A 1 334 ? -34.673 42.958 30.586 1.00 41.89 883 ALA A C 1
ATOM 2413 O O . ALA A 1 334 ? -34.767 41.949 29.879 1.00 32.63 883 ALA A O 1
ATOM 2415 N N . ASP A 1 335 ? -35.746 43.627 31.011 1.00 32.44 884 ASP A N 1
ATOM 2416 C CA . ASP A 1 335 ? -37.099 43.175 30.721 1.00 30.25 884 ASP A CA 1
ATOM 2417 C C . ASP A 1 335 ? -37.714 43.878 29.513 1.00 34.12 884 ASP A C 1
ATOM 2418 O O . ASP A 1 335 ? -38.936 43.838 29.341 1.00 35.44 884 ASP A O 1
ATOM 2423 N N . ILE A 1 336 ? -36.892 44.505 28.667 1.00 29.81 885 ILE A N 1
ATOM 2424 C CA . ILE A 1 336 ? -37.422 45.347 27.595 1.00 28.35 885 ILE A CA 1
ATOM 2425 C C . ILE A 1 336 ? -38.334 44.571 26.652 1.00 36.23 885 ILE A C 1
ATOM 2426 O O . ILE A 1 336 ? -39.316 45.122 26.138 1.00 30.89 885 ILE A O 1
ATOM 2431 N N . PHE A 1 337 ? -38.047 43.290 26.416 1.00 28.57 886 PHE A N 1
ATOM 2432 C CA . PHE A 1 337 ? -38.849 42.473 25.514 1.00 26.49 886 PHE A CA 1
ATOM 2433 C C . PHE A 1 337 ? -39.853 41.586 26.246 1.00 32.27 886 PHE A C 1
ATOM 2434 O O . PHE A 1 337 ? -40.426 40.683 25.628 1.00 32.21 886 PHE A O 1
ATOM 2442 N N . ALA A 1 338 ? -40.091 41.829 27.539 1.00 29.31 887 ALA A N 1
ATOM 2443 C CA . ALA A 1 338 ? -40.926 40.926 28.327 1.00 34.12 887 ALA A CA 1
ATOM 2444 C C . ALA A 1 338 ? -42.358 40.853 27.806 1.00 35.33 887 ALA A C 1
ATOM 2445 O O . ALA A 1 338 ? -43.034 39.834 27.997 1.00 39.69 887 ALA A O 1
ATOM 2447 N N . ASN A 1 339 ? -42.844 41.909 27.154 1.00 35.11 888 ASN A N 1
ATOM 2448 C CA . ASN A 1 339 ? -44.220 41.944 26.670 1.00 35.73 888 ASN A CA 1
ATOM 2449 C C . ASN A 1 339 ? -44.311 41.874 25.151 1.00 37.71 888 ASN A C 1
ATOM 2450 O O . ASN A 1 339 ? -45.360 42.195 24.583 1.00 37.77 888 ASN A O 1
ATOM 2455 N N . LEU A 1 340 ? -43.241 41.458 24.486 1.00 33.32 889 LEU A N 1
ATOM 2456 C CA . LEU A 1 340 ? -43.235 41.403 23.033 1.00 27.63 889 LEU A CA 1
ATOM 2457 C C . LEU A 1 340 ? -44.341 40.469 22.551 1.00 37.14 889 LEU A C 1
ATOM 2458 O O . LEU A 1 340 ? -44.419 39.324 23.015 1.00 34.14 889 LEU A O 1
ATOM 2463 N N . PRO A 1 341 ? -45.217 40.917 21.650 1.00 28.86 890 PRO A N 1
ATOM 2464 C CA . PRO A 1 341 ? -46.226 40.010 21.083 1.00 32.70 890 PRO A CA 1
ATOM 2465 C C . PRO A 1 341 ? -45.558 38.827 20.398 1.00 34.73 890 PRO A C 1
ATOM 2466 O O . PRO A 1 341 ? -44.618 38.989 19.614 1.00 32.88 890 PRO A O 1
ATOM 2470 N N . ASN A 1 342 ? -46.048 37.631 20.701 1.00 33.47 891 ASN A N 1
ATOM 2471 C CA . ASN A 1 342 ? -45.461 36.418 20.142 1.00 34.32 891 ASN A CA 1
ATOM 2472 C C . ASN A 1 342 ? -46.061 36.144 18.771 1.00 31.26 891 ASN A C 1
ATOM 2473 O O . ASN A 1 342 ? -47.284 35.994 18.661 1.00 36.25 891 ASN A O 1
ATOM 2478 N N . PRO A 1 343 ? -45.259 36.074 17.709 1.00 26.75 892 PRO A N 1
ATOM 2479 C CA . PRO A 1 343 ? -45.832 35.864 16.384 1.00 26.09 892 PRO A CA 1
ATOM 2480 C C . PRO A 1 343 ? -46.315 34.434 16.236 1.00 28.51 892 PRO A C 1
ATOM 2481 O O . PRO A 1 343 ? -45.716 33.497 16.794 1.00 30.76 892 PRO A O 1
ATOM 2485 N N . PRO A 1 344 ? -47.396 34.212 15.496 1.00 29.22 893 PRO A N 1
ATOM 2486 C CA . PRO A 1 344 ? -47.934 32.856 15.367 1.00 32.06 893 PRO A CA 1
ATOM 2487 C C . PRO A 1 344 ? -47.070 32.003 14.453 1.00 31.31 893 PRO A C 1
ATOM 2488 O O . PRO A 1 344 ? -46.439 32.492 13.515 1.00 29.46 893 PRO A O 1
ATOM 2492 N N . ASP A 1 345 ? -47.041 30.705 14.747 1.00 32.67 894 ASP A N 1
ATOM 2493 C CA . ASP A 1 345 ? -46.306 29.779 13.904 1.00 34.19 894 ASP A CA 1
ATOM 2494 C C . ASP A 1 345 ? -46.988 29.665 12.539 1.00 35.72 894 ASP A C 1
ATOM 2495 O O . ASP A 1 345 ? -48.213 29.758 12.437 1.00 35.00 894 ASP A O 1
ATOM 2500 N N . PRO A 1 346 ? -46.212 29.464 11.468 1.00 28.95 895 PRO A N 1
ATOM 2501 C CA . PRO A 1 346 ? -44.747 29.371 11.432 1.00 26.43 895 PRO A CA 1
ATOM 2502 C C . PRO A 1 346 ? -44.080 30.735 11.275 1.00 29.08 895 PRO A C 1
ATOM 2503 O O . PRO A 1 346 ? -44.535 31.568 10.500 1.00 26.45 895 PRO A O 1
ATOM 2507 N N . PHE A 1 347 ? -42.997 30.983 12.015 1.00 22.88 896 PHE A N 1
ATOM 2508 C CA . PHE A 1 347 ? -42.229 32.209 11.822 1.00 21.63 896 PHE A CA 1
ATOM 2509 C C . PHE A 1 347 ? -41.536 32.206 10.466 1.00 27.04 896 PHE A C 1
ATOM 2510 O O . PHE A 1 347 ? -41.545 33.218 9.756 1.00 20.16 896 PHE A O 1
ATOM 2518 N N . PHE A 1 348 ? -40.939 31.077 10.089 1.00 23.86 897 PHE A N 1
ATOM 2519 C CA . PHE A 1 348 ? -40.467 30.838 8.732 1.00 21.92 897 PHE A CA 1
ATOM 2520 C C . PHE A 1 348 ? -41.178 29.608 8.196 1.00 21.82 897 PHE A C 1
ATOM 2521 O O . PHE A 1 348 ? -41.370 28.630 8.927 1.00 24.47 897 PHE A O 1
ATOM 2529 N N . THR A 1 349 ? -41.580 29.651 6.926 1.00 20.79 898 THR A N 1
ATOM 2530 C CA . THR A 1 349 ? -42.340 28.532 6.383 1.00 22.94 898 THR A CA 1
ATOM 2531 C C . THR A 1 349 ? -41.435 27.333 6.114 1.00 28.05 898 THR A C 1
ATOM 2532 O O . THR A 1 349 ? -40.216 27.448 5.979 1.00 29.01 898 THR A O 1
ATOM 2536 N N . ARG A 1 350 ? -42.068 26.161 6.031 1.00 32.18 899 ARG A N 1
ATOM 2537 C CA . ARG A 1 350 ? -41.351 24.956 5.628 1.00 29.87 899 ARG A CA 1
ATOM 2538 C C . ARG A 1 350 ? -40.661 25.163 4.284 1.00 28.66 899 ARG A C 1
ATOM 2539 O O . ARG A 1 350 ? -39.520 24.729 4.087 1.00 31.99 899 ARG A O 1
ATOM 2547 N N . ALA A 1 351 ? -41.335 25.850 3.354 1.00 30.17 900 ALA A N 1
ATOM 2548 C CA . ALA A 1 351 ? -40.727 26.166 2.062 1.00 33.74 900 ALA A CA 1
ATOM 2549 C C . ALA A 1 351 ? -39.452 26.992 2.226 1.00 30.33 900 ALA A C 1
ATOM 2550 O O . ALA A 1 351 ? -38.428 26.703 1.597 1.00 31.93 900 ALA A O 1
ATOM 2552 N N . GLN A 1 352 ? -39.497 28.034 3.062 1.00 29.24 901 GLN A N 1
ATOM 2553 C CA . GLN A 1 352 ? -38.305 28.848 3.294 1.00 27.13 901 GLN A CA 1
ATOM 2554 C C . GLN A 1 352 ? -37.197 28.025 3.926 1.00 26.16 901 GLN A C 1
ATOM 2555 O O . GLN A 1 352 ? -36.022 28.176 3.574 1.00 25.95 901 GLN A O 1
ATOM 2561 N N . ILE A 1 353 ? -37.552 27.171 4.885 1.00 26.18 902 ILE A N 1
ATOM 2562 C CA . ILE A 1 353 ? -36.554 26.387 5.603 1.00 25.33 902 ILE A CA 1
ATOM 2563 C C . ILE A 1 353 ? -35.920 25.351 4.682 1.00 25.72 902 ILE A C 1
ATOM 2564 O O . ILE A 1 353 ? -34.693 25.208 4.637 1.00 28.20 902 ILE A O 1
ATOM 2569 N N . ASP A 1 354 ? -36.745 24.625 3.920 1.00 30.84 903 ASP A 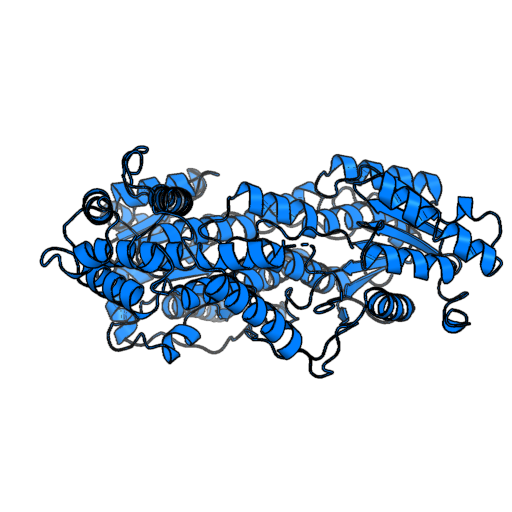N 1
ATOM 2570 C CA . ASP A 1 354 ? -36.207 23.622 3.003 1.00 29.25 903 ASP A CA 1
ATOM 2571 C C . ASP A 1 354 ? -35.368 24.274 1.914 1.00 33.55 903 ASP A C 1
ATOM 2572 O O . ASP A 1 354 ? -34.353 23.717 1.482 1.00 31.31 903 ASP A O 1
ATOM 2577 N N . ARG A 1 355 ? -35.769 25.468 1.471 1.00 31.19 904 ARG A N 1
ATOM 2578 C CA . ARG A 1 355 ? -34.987 26.198 0.479 1.00 30.94 904 ARG A CA 1
ATOM 2579 C C . ARG A 1 355 ? -33.596 26.523 1.007 1.00 33.95 904 ARG A C 1
ATOM 2580 O O . ARG A 1 355 ? -32.595 26.341 0.302 1.00 33.73 904 ARG A O 1
ATOM 2588 N N . GLU A 1 356 ? -33.508 26.994 2.253 1.00 28.66 905 GLU A N 1
ATOM 2589 C CA . GLU A 1 356 ? -32.201 27.283 2.825 1.00 23.73 905 GLU A CA 1
ATOM 2590 C C . GLU A 1 356 ? -31.384 26.006 2.993 1.00 36.31 905 GLU A C 1
ATOM 2591 O O . GLU A 1 356 ? -30.168 26.009 2.777 1.00 31.11 905 GLU A O 1
ATOM 2597 N N . ALA A 1 357 ? -32.038 24.898 3.355 1.00 25.81 906 ALA A N 1
ATOM 2598 C CA . ALA A 1 357 ? -31.307 23.645 3.553 1.00 24.58 906 ALA A CA 1
ATOM 2599 C C . ALA A 1 357 ? -30.725 23.130 2.243 1.00 29.08 906 ALA A C 1
ATOM 2600 O O . ALA A 1 357 ? -29.584 22.657 2.208 1.00 28.80 906 ALA A O 1
ATOM 2602 N N . ARG A 1 358 ? -31.498 23.204 1.158 1.00 30.81 907 ARG A N 1
ATOM 2603 C CA . ARG A 1 358 ? -30.968 22.815 -0.145 1.00 29.21 907 ARG A CA 1
ATOM 2604 C C . ARG A 1 358 ? -29.826 23.724 -0.564 1.00 33.36 907 ARG A C 1
ATOM 2605 O O . ARG A 1 358 ? -28.868 23.270 -1.199 1.00 32.32 907 ARG A O 1
ATOM 2613 N N . LYS A 1 359 ? -29.895 25.004 -0.194 1.00 28.76 908 LYS A N 1
ATOM 2614 C CA . LYS A 1 359 ? -28.810 25.927 -0.501 1.00 29.31 908 LYS A CA 1
ATOM 2615 C C . LYS A 1 359 ? -27.518 25.500 0.184 1.00 29.49 908 LYS A C 1
ATOM 2616 O O . LYS A 1 359 ? -26.447 25.492 -0.432 1.00 35.43 908 LYS A O 1
ATOM 2622 N N . VAL A 1 360 ? -27.604 25.138 1.467 1.00 29.41 909 VAL A N 1
ATOM 2623 C CA . VAL A 1 360 ? -26.426 24.673 2.199 1.00 26.80 909 VAL A CA 1
ATOM 2624 C C . VAL A 1 360 ? -25.861 23.416 1.554 1.00 29.49 909 VAL A C 1
ATOM 2625 O O . VAL A 1 360 ? -24.647 23.289 1.339 1.00 29.11 909 VAL A O 1
ATOM 2629 N N . ARG A 1 361 ? -26.735 22.455 1.269 1.00 27.63 910 ARG A N 1
ATOM 2630 C CA . ARG A 1 361 ? -26.300 21.167 0.734 1.00 29.11 910 ARG A CA 1
ATOM 2631 C C . ARG A 1 361 ? -25.678 21.328 -0.648 1.00 34.37 910 ARG A C 1
ATOM 2632 O O . ARG A 1 361 ? -24.585 20.812 -0.917 1.00 32.64 910 ARG A O 1
ATOM 2640 N N . ASP A 1 362 ? -26.370 22.040 -1.541 1.00 30.78 911 ASP A N 1
ATOM 2641 C CA . ASP A 1 362 ? -25.867 22.227 -2.898 1.00 35.45 911 ASP A CA 1
ATOM 2642 C C . ASP A 1 362 ? -24.588 23.046 -2.905 1.00 35.59 911 ASP A C 1
ATOM 2643 O O . ASP A 1 362 ? -23.731 22.848 -3.776 1.00 32.80 911 ASP A O 1
ATOM 2648 N N . GLY A 1 363 ? -24.449 23.968 -1.952 1.00 33.25 912 GLY A N 1
ATOM 2649 C CA . GLY A 1 363 ? -23.220 24.732 -1.851 1.00 29.90 912 GLY A CA 1
ATOM 2650 C C . GLY A 1 363 ? -22.024 23.857 -1.539 1.00 43.80 912 GLY A C 1
ATOM 2651 O O . GLY A 1 363 ? -20.962 24.003 -2.147 1.00 34.36 912 GLY A O 1
ATOM 2652 N N . ILE A 1 364 ? -22.186 22.925 -0.597 1.00 28.90 913 ILE A N 1
ATOM 2653 C CA . ILE A 1 364 ? -21.100 22.010 -0.255 1.00 32.31 913 ILE A CA 1
ATOM 2654 C C . ILE A 1 364 ? -20.774 21.104 -1.437 1.00 29.32 913 ILE A C 1
ATOM 2655 O O . ILE A 1 364 ? -19.619 21.019 -1.869 1.00 30.83 913 ILE A O 1
ATOM 2660 N N . MET A 1 365 ? -21.790 20.436 -1.993 1.00 26.89 914 MET A N 1
ATOM 2661 C CA . MET A 1 365 ? -21.564 19.561 -3.142 1.00 22.93 914 MET A CA 1
ATOM 2662 C C . MET A 1 365 ? -20.963 20.318 -4.320 1.00 34.53 914 MET A C 1
ATOM 2663 O O . MET A 1 365 ? -20.158 19.756 -5.071 1.00 32.23 914 MET A O 1
ATOM 2668 N N . GLY A 1 366 ? -21.332 21.588 -4.494 1.00 29.76 915 GLY A N 1
ATOM 2669 C CA . GLY A 1 366 ? -20.778 22.407 -5.561 1.00 30.69 915 GLY A CA 1
ATOM 2670 C C . GLY A 1 366 ? -19.307 22.746 -5.403 1.00 28.04 915 GLY A C 1
ATOM 2671 O O . GLY A 1 366 ? -18.692 23.200 -6.375 1.00 37.80 915 GLY A O 1
ATOM 2672 N N . MET A 1 367 ? -18.736 22.537 -4.214 1.00 25.25 916 MET A N 1
ATOM 2673 C CA . MET A 1 367 ? -17.305 22.762 -4.020 1.00 28.03 916 MET A CA 1
ATOM 2674 C C . MET A 1 367 ? -16.468 21.715 -4.748 1.00 31.92 916 MET A C 1
ATOM 2675 O O . MET A 1 367 ? -15.318 21.987 -5.110 1.00 32.75 916 MET A O 1
ATOM 2680 N N . LEU A 1 368 ? -17.021 20.524 -4.971 1.00 26.67 917 LEU A N 1
ATOM 2681 C CA . LEU A 1 368 ? -16.237 19.334 -5.306 1.00 23.10 917 LEU A CA 1
ATOM 2682 C C . LEU A 1 368 ? -15.975 19.256 -6.812 1.00 24.59 917 LEU A C 1
ATOM 2683 O O . LEU A 1 368 ? -16.896 19.011 -7.598 1.00 26.90 917 LEU A O 1
ATOM 2688 N N . TYR A 1 369 ? -14.702 19.413 -7.206 1.00 23.74 918 TYR A N 1
ATOM 2689 C CA . TYR A 1 369 ? -14.319 19.210 -8.606 1.00 24.77 918 TYR A CA 1
ATOM 2690 C C . TYR A 1 369 ? -14.706 17.820 -9.091 1.00 23.36 918 TYR A C 1
ATOM 2691 O O . TYR A 1 369 ? -15.068 17.637 -10.259 1.00 25.24 918 TYR A O 1
ATOM 2700 N N . LEU A 1 370 ? -14.611 16.820 -8.222 1.00 24.27 919 LEU A N 1
ATOM 2701 C C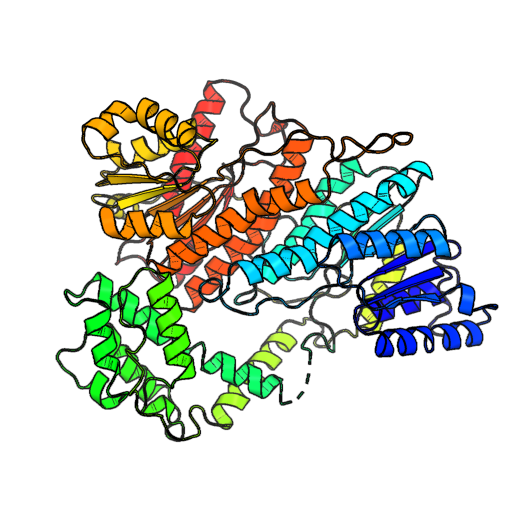A . LEU A 1 370 ? -14.875 15.447 -8.624 1.00 22.09 919 LEU A CA 1
ATOM 2702 C C . LEU A 1 370 ? -16.334 15.050 -8.444 1.00 22.59 919 LEU A C 1
ATOM 2703 O O . LEU A 1 370 ? -16.700 13.924 -8.787 1.00 26.37 919 LEU A O 1
ATOM 2708 N N . GLN A 1 371 ? -17.165 15.950 -7.911 1.00 25.33 920 GLN A N 1
ATOM 2709 C CA . GLN A 1 371 ? -18.620 15.774 -7.877 1.00 25.46 920 GLN A CA 1
ATOM 2710 C C . GLN A 1 371 ? -19.039 14.515 -7.120 1.00 32.53 920 GLN A C 1
ATOM 2711 O O . GLN A 1 371 ? -20.071 13.908 -7.417 1.00 32.97 920 GLN A O 1
ATOM 2717 N N . ARG A 1 372 ? -18.245 14.126 -6.122 1.00 26.09 921 ARG A N 1
ATOM 2718 C CA . ARG A 1 372 ? -18.527 12.940 -5.327 1.00 27.42 921 ARG A CA 1
ATOM 2719 C C . ARG A 1 372 ? -17.953 13.158 -3.937 1.00 26.34 921 ARG A C 1
ATOM 2720 O O . ARG A 1 372 ? -16.821 13.622 -3.796 1.00 26.46 921 ARG A O 1
ATOM 2728 N N . MET A 1 373 ? -18.743 12.848 -2.923 1.00 23.84 922 MET A N 1
ATOM 2729 C CA . MET A 1 373 ? -18.335 13.067 -1.545 1.00 25.83 922 MET A CA 1
ATOM 2730 C C . MET A 1 373 ? -17.401 11.943 -1.109 1.00 28.03 922 MET A C 1
ATOM 2731 O O . MET A 1 373 ? -17.781 10.770 -1.196 1.00 27.20 922 MET A O 1
ATOM 2736 N N . PRO A 1 374 ? -16.181 12.247 -0.663 1.00 23.14 923 PRO A N 1
ATOM 2737 C CA . PRO A 1 374 ? -15.286 11.193 -0.161 1.00 21.53 923 PRO A CA 1
ATOM 2738 C C . PRO A 1 374 ? -15.886 10.521 1.069 1.00 22.53 923 PRO A C 1
ATOM 2739 O O . PRO A 1 374 ? -16.658 11.128 1.813 1.00 23.88 923 PRO A O 1
ATOM 2743 N N . THR A 1 375 ? -15.525 9.251 1.282 1.00 20.63 924 THR A N 1
ATOM 2744 C CA . THR A 1 375 ? -15.960 8.542 2.481 1.00 20.42 924 THR A CA 1
ATOM 2745 C C . THR A 1 375 ? -14.878 8.588 3.552 1.00 18.92 924 THR A C 1
ATOM 2746 O O . THR A 1 375 ? -13.698 8.815 3.271 1.00 19.92 924 THR A O 1
ATOM 2750 N N . GLU A 1 376 ? -15.305 8.372 4.802 1.00 20.43 925 GLU A N 1
ATOM 2751 C CA . GLU A 1 376 ? -14.351 8.301 5.903 1.00 21.03 925 GLU A CA 1
ATOM 2752 C C . GLU A 1 376 ? -13.319 7.209 5.662 1.00 17.78 925 GLU A C 1
ATOM 2753 O O . GLU A 1 376 ? -12.131 7.392 5.952 1.00 19.24 925 GLU A O 1
ATOM 2759 N N . PHE A 1 377 ? -13.756 6.069 5.131 1.00 19.50 926 PHE A N 1
ATOM 2760 C CA . PHE A 1 377 ? -12.840 4.965 4.853 1.00 19.72 926 PHE A CA 1
ATOM 2761 C C . PHE A 1 377 ? -11.776 5.370 3.844 1.00 24.23 926 PHE A C 1
ATOM 2762 O O . PHE A 1 377 ? -10.591 5.069 4.019 1.00 19.20 926 PHE A O 1
ATOM 2770 N N . ASP A 1 378 ? -12.183 6.030 2.760 1.00 20.53 927 ASP A N 1
ATOM 2771 C CA . ASP A 1 378 ? -11.213 6.378 1.727 1.00 21.61 927 ASP A CA 1
ATOM 2772 C C . ASP A 1 378 ? -10.203 7.405 2.235 1.00 16.97 927 ASP A C 1
ATOM 2773 O O . ASP A 1 378 ? -9.009 7.317 1.916 1.00 18.07 927 ASP A O 1
ATOM 2778 N N . VAL A 1 379 ? -10.658 8.383 3.020 1.00 16.76 928 VAL A N 1
ATOM 2779 C CA . VAL A 1 379 ? -9.737 9.359 3.603 1.00 17.81 928 VAL A CA 1
ATOM 2780 C C . VAL A 1 379 ? -8.762 8.672 4.552 1.00 19.05 928 VAL A C 1
ATOM 2781 O O . VAL A 1 379 ? -7.558 8.969 4.566 1.00 16.55 928 VAL A O 1
ATOM 2785 N N . ALA A 1 380 ? -9.268 7.750 5.366 1.00 18.23 929 ALA A N 1
ATOM 2786 C CA . ALA A 1 380 ? -8.391 7.025 6.279 1.00 18.03 929 ALA A CA 1
ATOM 2787 C C . ALA A 1 380 ? -7.374 6.179 5.524 1.00 17.45 929 ALA A C 1
ATOM 2788 O O . ALA A 1 380 ? -6.208 6.092 5.933 1.00 18.39 929 ALA A O 1
ATOM 2790 N N . MET A 1 381 ? -7.793 5.530 4.434 1.00 16.92 930 MET A N 1
ATOM 2791 C CA . MET A 1 381 ? -6.862 4.724 3.648 1.00 17.54 930 MET A CA 1
ATOM 2792 C C . MET A 1 381 ? -5.736 5.588 3.103 1.00 17.98 930 MET A C 1
ATOM 2793 O O . MET A 1 381 ? -4.555 5.231 3.193 1.00 16.91 930 MET A O 1
ATOM 2798 N N . ALA A 1 382 ? -6.085 6.749 2.547 1.00 16.69 931 ALA A N 1
ATOM 2799 C CA . ALA A 1 382 ? -5.045 7.619 2.015 1.00 17.95 931 ALA A CA 1
ATOM 2800 C C . ALA A 1 382 ? -4.098 8.055 3.120 1.00 16.56 931 ALA A C 1
ATOM 2801 O O . ALA A 1 382 ? -2.886 8.169 2.903 1.00 17.91 931 ALA A O 1
ATOM 2803 N N . THR A 1 383 ? -4.641 8.287 4.319 1.00 16.19 932 THR A N 1
ATOM 2804 C CA . THR A 1 383 ? -3.825 8.719 5.451 1.00 16.04 932 THR A CA 1
ATOM 2805 C C . THR A 1 383 ? -2.888 7.607 5.906 1.00 17.14 932 THR A C 1
ATOM 2806 O O . THR A 1 383 ? -1.720 7.863 6.222 1.00 16.25 932 THR A O 1
ATOM 2810 N N . VAL A 1 384 ? -3.381 6.365 5.949 1.00 16.97 933 VAL A N 1
ATOM 2811 C CA . VAL A 1 384 ? -2.537 5.260 6.403 1.00 16.78 933 VAL A CA 1
ATOM 2812 C C . VAL A 1 384 ? -1.391 4.993 5.425 1.00 16.92 933 VAL A C 1
ATOM 2813 O O . VAL A 1 384 ? -0.259 4.707 5.840 1.00 17.82 933 VAL A O 1
ATOM 2817 N N . TYR A 1 385 ? -1.640 5.107 4.111 1.00 16.94 934 TYR A N 1
ATOM 2818 C CA . TYR A 1 385 ? -0.531 5.064 3.159 1.00 17.07 934 TYR A CA 1
ATOM 2819 C C . TYR A 1 385 ? 0.439 6.212 3.396 1.00 16.89 934 TYR A C 1
ATOM 2820 O O . TYR A 1 385 ? 1.663 6.019 3.348 1.00 17.77 934 TYR A O 1
ATOM 2829 N N . TYR A 1 386 ? -0.090 7.420 3.604 1.00 17.37 935 TYR A N 1
ATOM 2830 C CA . TYR A 1 386 ? 0.768 8.591 3.778 1.00 16.88 935 TYR A CA 1
ATOM 2831 C C . TYR A 1 386 ? 1.688 8.425 4.974 1.00 16.50 935 TYR A C 1
ATOM 2832 O O . TYR A 1 386 ? 2.853 8.847 4.932 1.00 16.97 935 TYR A O 1
ATOM 2841 N N . LEU A 1 387 ? 1.189 7.796 6.041 1.00 16.52 936 LEU A N 1
ATOM 2842 C CA . LEU A 1 387 ? 1.985 7.604 7.250 1.00 16.65 936 LEU A CA 1
ATOM 2843 C C . LEU A 1 387 ? 3.216 6.743 7.009 1.00 18.96 936 LEU A C 1
ATOM 2844 O O . LEU A 1 387 ? 4.135 6.768 7.833 1.00 18.19 936 LEU A O 1
ATOM 2849 N N . ALA A 1 388 ? 3.254 5.968 5.923 1.00 17.21 937 ALA A N 1
ATOM 2850 C CA . ALA A 1 388 ? 4.451 5.191 5.614 1.00 17.89 937 ALA A CA 1
ATOM 2851 C C . ALA A 1 388 ? 5.596 6.046 5.075 1.00 20.21 937 ALA A C 1
ATOM 2852 O O . ALA A 1 388 ? 6.736 5.572 5.030 1.00 21.20 937 ALA A O 1
ATOM 2854 N N . ASP A 1 389 ? 5.327 7.285 4.670 1.00 17.44 938 ASP A N 1
ATOM 2855 C CA . ASP A 1 389 ? 6.337 8.130 4.034 1.00 17.43 938 ASP A CA 1
ATOM 2856 C C . ASP A 1 389 ? 7.220 8.727 5.122 1.00 17.49 938 ASP A C 1
ATOM 2857 O O . ASP A 1 389 ? 6.733 9.471 5.975 1.00 18.16 938 ASP A O 1
ATOM 2862 N N . ARG A 1 390 ? 8.512 8.406 5.089 1.00 18.51 939 ARG A N 1
ATOM 2863 C CA . ARG A 1 390 ? 9.464 8.862 6.097 1.00 18.06 939 ARG A CA 1
ATOM 2864 C C . ARG A 1 390 ? 10.192 10.147 5.716 1.00 21.90 939 ARG A C 1
ATOM 2865 O O . ARG A 1 390 ? 11.100 10.560 6.444 1.00 22.91 939 ARG A O 1
ATOM 2873 N N . ASN A 1 391 ? 9.821 10.801 4.615 1.00 19.67 940 ASN A N 1
ATOM 2874 C CA . ASN A 1 391 ? 10.600 11.924 4.100 1.00 21.25 940 ASN A CA 1
ATOM 2875 C C . ASN A 1 391 ? 9.855 13.250 4.152 1.00 20.99 940 ASN A C 1
ATOM 2876 O O . ASN A 1 391 ? 10.287 14.216 3.509 1.00 23.17 940 ASN A O 1
ATOM 2881 N N . VAL A 1 392 ? 8.754 13.328 4.884 1.00 18.27 941 VAL A N 1
ATOM 2882 C CA . VAL A 1 392 ? 7.953 14.541 4.948 1.00 17.54 941 VAL A CA 1
ATOM 2883 C C . VAL A 1 392 ? 7.825 14.970 6.396 1.00 16.69 941 VAL A C 1
ATOM 2884 O O . VAL A 1 392 ? 7.553 14.151 7.280 1.00 17.92 941 VAL A O 1
ATOM 2888 N N . SER A 1 393 ? 8.004 16.263 6.633 1.00 17.87 942 SER A N 1
ATOM 2889 C CA . SER A 1 393 ? 7.691 16.835 7.935 1.00 16.41 942 SER A CA 1
ATOM 2890 C C . SER A 1 393 ? 7.356 18.298 7.708 1.00 17.53 942 SER A C 1
ATOM 2891 O O . SER A 1 393 ? 7.855 18.913 6.765 1.00 18.97 942 SER A O 1
ATOM 2894 N N . GLY A 1 394 ? 6.499 18.841 8.568 1.00 16.03 943 GLY A N 1
ATOM 2895 C CA . GLY A 1 394 ? 6.071 20.218 8.426 1.00 17.82 943 GLY A CA 1
ATOM 2896 C C . GLY A 1 394 ? 5.109 20.454 7.286 1.00 21.95 943 GLY A C 1
ATOM 2897 O O . GLY A 1 394 ? 4.891 21.604 6.900 1.00 20.08 943 GLY A O 1
ATOM 2898 N N . GLU A 1 395 ? 4.511 19.396 6.744 1.00 17.47 944 GLU A N 1
ATOM 2899 C CA . GLU A 1 395 ? 3.644 19.486 5.578 1.00 16.78 944 GLU A CA 1
ATOM 2900 C C . GLU A 1 395 ? 2.190 19.313 5.991 1.00 18.29 944 GLU A C 1
ATOM 2901 O O . GLU A 1 395 ? 1.884 18.786 7.064 1.00 17.05 944 GLU A O 1
ATOM 2907 N N . THR A 1 396 ? 1.287 19.769 5.114 1.00 16.63 945 THR A N 1
ATOM 2908 C CA . THR A 1 396 ? -0.142 19.498 5.235 1.00 16.56 945 THR A CA 1
ATOM 2909 C C . THR A 1 396 ? -0.558 18.678 4.024 1.00 21.51 945 THR A C 1
ATOM 2910 O O . THR A 1 396 ? -0.533 19.175 2.891 1.00 23.43 945 THR A O 1
ATOM 2914 N N . PHE A 1 397 ? -0.930 17.426 4.265 1.00 16.57 946 PHE A N 1
ATOM 2915 C CA . PHE A 1 397 ? -1.377 16.525 3.213 1.00 15.97 946 PHE A CA 1
ATOM 2916 C C . PHE A 1 397 ? -2.891 16.647 3.089 1.00 16.55 946 PHE A C 1
ATOM 2917 O O . PHE A 1 397 ? -3.601 16.679 4.099 1.00 15.70 946 PHE A O 1
ATOM 2925 N N . HIS A 1 398 ? -3.381 16.748 1.849 1.00 16.39 947 HIS A N 1
ATOM 2926 C CA . HIS A 1 398 ? -4.815 16.759 1.607 1.00 18.33 947 HIS A CA 1
ATOM 2927 C C . HIS A 1 398 ? -5.258 15.389 1.106 1.00 20.06 947 HIS A C 1
ATOM 2928 O O . HIS A 1 398 ? -5.168 15.121 -0.100 1.00 19.38 947 HIS A O 1
ATOM 2935 N N . PRO A 1 399 ? -5.747 14.497 1.976 1.00 15.70 948 PRO A N 1
ATOM 2936 C CA . PRO A 1 399 ? -6.141 13.158 1.503 1.00 17.17 948 PRO A CA 1
ATOM 2937 C C . PRO A 1 399 ? -7.402 13.177 0.668 1.00 17.97 948 PRO A C 1
ATOM 2938 O O . PRO A 1 399 ? -7.643 12.241 -0.103 1.00 20.75 948 PRO A O 1
ATOM 2942 N N . SER A 1 400 ? -8.238 14.187 0.828 1.00 19.43 949 SER A N 1
ATOM 2943 C CA . SER A 1 400 ? -9.247 14.519 -0.160 1.00 20.53 949 SER A CA 1
ATOM 2944 C C . SER A 1 400 ? -9.110 16.000 -0.463 1.00 23.89 949 SER A C 1
ATOM 2945 O O . SER A 1 400 ? -8.615 16.776 0.360 1.00 23.15 949 SER A O 1
ATOM 2948 N N . GLY A 1 401 ? -9.530 16.391 -1.655 1.00 22.35 950 GLY A N 1
ATOM 2949 C CA . GLY A 1 401 ? -9.389 17.784 -2.012 1.00 27.88 950 GLY A CA 1
ATOM 2950 C C . GLY A 1 401 ? -10.070 18.102 -3.316 1.00 29.12 950 GLY A C 1
ATOM 2951 O O . GLY A 1 401 ? -11.038 17.436 -3.696 1.00 35.72 950 GLY A O 1
ATOM 2952 N N . GLY A 1 402 ? -9.578 19.117 -4.011 1.00 26.90 951 GLY A N 1
ATOM 2953 C CA . GLY A 1 402 ? -10.244 19.539 -5.222 1.00 27.36 951 GLY A CA 1
ATOM 2954 C C . GLY A 1 402 ? -11.513 20.295 -4.912 1.00 27.93 951 GLY A C 1
ATOM 2955 O O . GLY A 1 402 ? -12.618 19.805 -5.171 1.00 27.46 951 GLY A O 1
ATOM 2956 N N . LEU A 1 403 ? -11.358 21.504 -4.380 1.00 30.42 952 LEU A N 1
ATOM 2957 C CA . LEU A 1 403 ? -12.464 22.255 -3.810 1.00 28.42 952 LEU A CA 1
ATOM 2958 C C . LEU A 1 403 ? -12.462 23.680 -4.342 1.00 26.90 952 LEU A C 1
ATOM 2959 O O . LEU A 1 403 ? -11.418 24.341 -4.353 1.00 32.15 952 LEU A O 1
ATOM 2964 N N . ARG A 1 404 ? -13.631 24.145 -4.779 1.00 28.56 953 ARG A N 1
ATOM 2965 C CA . ARG A 1 404 ? -13.860 25.562 -5.035 1.00 28.22 953 ARG A CA 1
ATOM 2966 C C . ARG A 1 404 ? -14.247 26.210 -3.716 1.00 39.46 953 ARG A C 1
ATOM 2967 O O . ARG A 1 404 ? -15.284 25.870 -3.135 1.00 46.76 953 ARG A O 1
ATOM 2975 N N . TYR A 1 405 ? -13.425 27.136 -3.239 1.00 30.78 954 TYR A N 1
ATOM 2976 C CA . TYR A 1 405 ? -13.763 27.862 -2.023 1.00 31.67 954 TYR A CA 1
ATOM 2977 C C . TYR A 1 405 ? -12.933 29.135 -1.966 1.00 28.79 954 TYR A C 1
ATOM 2978 O O . TYR A 1 405 ? -11.854 29.211 -2.557 1.00 31.22 954 TYR A O 1
ATOM 2987 N N . GLU A 1 406 ? -13.465 30.138 -1.267 1.00 30.25 955 GLU A N 1
ATOM 2988 C CA . GLU A 1 406 ? -12.774 31.412 -1.130 1.00 35.70 955 GLU A CA 1
ATOM 2989 C C . GLU A 1 406 ? -11.521 31.240 -0.284 1.00 26.46 955 GLU A C 1
ATOM 2990 O O . GLU A 1 406 ? -11.508 30.491 0.695 1.00 31.64 955 GLU A O 1
ATOM 2996 N N . ARG A 1 407 ? -10.457 31.935 -0.672 1.00 24.95 956 ARG A N 1
ATOM 2997 C CA . ARG A 1 407 ? -9.233 31.964 0.107 1.00 23.10 956 ARG A CA 1
ATOM 2998 C C . ARG A 1 407 ? -8.744 33.399 0.205 1.00 21.51 956 ARG A C 1
ATOM 2999 O O . ARG A 1 407 ? -9.066 34.250 -0.633 1.00 25.68 956 ARG A O 1
ATOM 3007 N N . THR A 1 408 ? -7.991 33.662 1.268 1.00 19.08 957 THR A N 1
ATOM 3008 C CA . THR A 1 408 ? -7.493 35.001 1.577 1.00 20.84 957 THR A CA 1
ATOM 3009 C C . THR A 1 408 ? -5.977 34.924 1.694 1.00 20.35 957 THR A C 1
ATOM 3010 O O . THR A 1 408 ? -5.447 34.535 2.752 1.00 20.02 957 THR A O 1
ATOM 3014 N N . PRO A 1 409 ? -5.240 35.245 0.635 1.00 18.46 958 PRO A N 1
ATOM 3015 C CA . PRO A 1 409 ? -3.774 35.227 0.724 1.00 18.96 958 PRO A CA 1
ATOM 3016 C C . PRO A 1 409 ? -3.288 36.155 1.829 1.00 23.32 958 PRO A C 1
ATOM 3017 O O . PRO A 1 409 ? -3.827 37.246 2.032 1.00 25.00 958 PRO A O 1
ATOM 3021 N N . THR A 1 410 ? -2.278 35.699 2.565 1.00 20.62 959 THR A N 1
ATOM 3022 C CA . THR A 1 410 ? -1.695 36.453 3.662 1.00 21.44 959 THR A CA 1
ATOM 3023 C C . THR A 1 410 ? -0.269 36.841 3.294 1.00 33.19 959 THR A C 1
ATOM 3024 O O . THR A 1 410 ? 0.325 36.290 2.366 1.00 41.16 959 THR A O 1
ATOM 3028 N N . GLY A 1 411 ? 0.280 37.810 4.018 1.00 40.59 960 GLY A N 1
ATOM 3029 C CA . GLY A 1 411 ? 1.703 38.076 3.927 1.00 40.44 960 GLY A CA 1
ATOM 3030 C C . GLY A 1 411 ? 2.160 39.043 2.858 1.00 34.82 960 GLY A C 1
ATOM 3031 O O . GLY A 1 411 ? 3.350 39.048 2.524 1.00 39.77 960 GLY A O 1
ATOM 3032 N N . GLY A 1 412 ? 1.271 39.863 2.304 1.00 26.39 961 GLY A N 1
ATOM 3033 C CA . GLY A 1 412 ? 1.735 40.985 1.500 1.00 25.06 961 GLY A CA 1
ATOM 3034 C C . GLY A 1 412 ? 2.609 41.920 2.318 1.00 25.83 961 GLY A C 1
ATOM 3035 O O . GLY A 1 412 ? 2.297 42.239 3.463 1.00 27.79 961 GLY A O 1
ATOM 3036 N N . GLU A 1 413 ? 3.721 42.358 1.721 1.00 20.57 962 GLU A N 1
ATOM 3037 C CA . GLU A 1 413 ? 4.660 43.277 2.360 1.00 21.97 962 GLU A CA 1
ATOM 3038 C C . GLU A 1 413 ? 4.794 44.609 1.650 1.00 23.44 962 GLU A C 1
ATOM 3039 O O . GLU A 1 413 ? 5.466 45.499 2.178 1.00 24.97 962 GLU A O 1
ATOM 3045 N N . LEU A 1 414 ? 4.236 44.767 0.454 1.00 21.36 963 LEU A N 1
ATOM 3046 C CA . LEU A 1 414 ? 4.430 45.976 -0.334 1.00 25.01 963 LEU A CA 1
ATOM 3047 C C . LEU A 1 414 ? 3.142 46.783 -0.265 1.00 27.14 963 LEU A C 1
ATOM 3048 O O . LEU A 1 414 ? 2.119 46.380 -0.828 1.00 33.29 963 LEU A O 1
ATOM 3053 N N . PHE A 1 415 ? 3.193 47.908 0.444 1.00 22.77 964 PHE A N 1
ATOM 3054 C CA . PHE A 1 415 ? 2.019 48.736 0.673 1.00 26.27 964 PHE A CA 1
ATOM 3055 C C . PHE A 1 415 ? 2.478 50.174 0.895 1.00 27.36 964 PHE A C 1
ATOM 3056 O O . PHE A 1 415 ? 3.665 50.445 1.096 1.00 68.35 964 PHE A O 1
ATOM 3064 N N . GLY A 1 416 ? 1.519 51.094 0.877 1.00 37.93 965 GLY A N 1
ATOM 3065 C CA . GLY A 1 416 ? 1.785 52.473 1.251 1.00 33.50 965 GLY A CA 1
ATOM 3066 C C . GLY A 1 416 ? 0.727 53.037 2.177 1.00 48.30 965 GLY A C 1
ATOM 3067 O O . GLY A 1 416 ? -0.056 52.276 2.751 1.00 48.53 965 GLY A O 1
ATOM 3068 N N . LEU A 1 417 ? 0.685 54.363 2.331 1.00 31.74 966 LEU A N 1
ATOM 3069 C CA . LEU A 1 417 ? -0.333 54.994 3.149 1.00 42.45 966 LEU A CA 1
ATOM 3070 C C . LEU A 1 417 ? -1.698 54.875 2.479 1.00 33.72 966 LEU A C 1
ATOM 3071 O O . LEU A 1 417 ? -1.793 54.681 1.264 1.00 29.53 966 LEU A O 1
ATOM 3076 N N . PRO A 1 418 ? -2.777 55.007 3.245 1.00 28.31 967 PRO A N 1
ATOM 3077 C CA . PRO A 1 418 ? -4.104 55.089 2.629 1.00 31.11 967 PRO A CA 1
ATOM 3078 C C . PRO A 1 418 ? -4.299 56.451 1.985 1.00 28.84 967 PRO A C 1
ATOM 3079 O O . PRO A 1 418 ? -3.479 57.364 2.112 1.00 31.16 967 PRO A O 1
ATOM 3083 N N . SER A 1 419 ? -5.415 56.574 1.275 1.00 29.64 968 SER A N 1
ATOM 3084 C CA . SER A 1 419 ? -5.690 57.788 0.532 1.00 32.35 968 SER A CA 1
ATOM 3085 C C . SER A 1 419 ? -5.878 58.960 1.494 1.00 35.14 968 SER A C 1
ATOM 3086 O O . SER A 1 419 ? -6.276 58.771 2.649 1.00 31.11 968 SER A O 1
ATOM 3089 N N . PRO A 1 420 ? -5.593 60.182 1.045 1.00 31.37 969 PRO A N 1
ATOM 3090 C CA . PRO A 1 420 ? -5.912 61.349 1.882 1.00 30.17 969 PRO A CA 1
ATOM 3091 C C . PRO A 1 420 ? -7.382 61.409 2.263 1.00 52.05 969 PRO A C 1
ATOM 3092 O O . PRO A 1 420 ? -7.715 61.888 3.354 1.00 35.81 969 PRO A O 1
ATOM 3096 N N . GLU A 1 421 ? -8.270 60.913 1.395 1.00 39.69 970 GLU A N 1
ATOM 3097 C CA . GLU A 1 421 ? -9.691 60.874 1.722 1.00 43.72 970 GLU A CA 1
ATOM 3098 C C . GLU A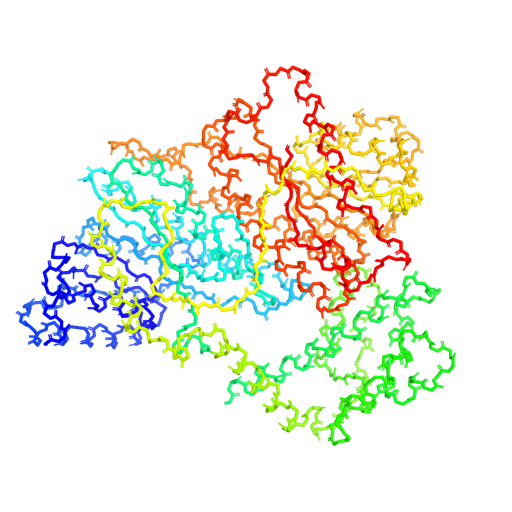 1 421 ? -9.954 59.991 2.937 1.00 34.53 970 GLU A C 1
ATOM 3099 O O . GLU A 1 421 ? -10.778 60.333 3.792 1.00 38.01 970 GLU A O 1
ATOM 3105 N N . ARG A 1 422 ? -9.274 58.844 3.023 1.00 30.78 971 ARG A N 1
ATOM 3106 C CA . ARG A 1 422 ? -9.454 57.980 4.186 1.00 27.70 971 ARG A CA 1
ATOM 3107 C C . ARG A 1 422 ? -8.831 58.599 5.433 1.00 34.99 971 ARG A C 1
ATOM 3108 O O . ARG A 1 422 ? -9.429 58.561 6.516 1.00 33.20 971 ARG A O 1
ATOM 3116 N N . LEU A 1 423 ? -7.637 59.186 5.299 1.00 27.78 972 LEU A N 1
ATOM 3117 C CA . LEU A 1 423 ? -6.982 59.807 6.449 1.00 30.76 972 LEU A CA 1
ATOM 3118 C C . LEU A 1 423 ? -7.794 60.973 6.993 1.00 38.62 972 LEU A C 1
ATOM 3119 O O . LEU A 1 423 ? -7.778 61.231 8.202 1.00 29.72 972 LEU A O 1
ATOM 3124 N N . ALA A 1 424 ? -8.511 61.685 6.122 1.00 31.81 973 ALA A N 1
ATOM 3125 C CA . ALA A 1 424 ? -9.351 62.780 6.594 1.00 31.89 973 ALA A CA 1
ATOM 3126 C C . ALA A 1 424 ? -10.452 62.283 7.525 1.00 29.26 973 ALA A C 1
ATOM 3127 O O . ALA A 1 424 ? -10.906 63.029 8.397 1.00 36.15 973 ALA A O 1
ATOM 3129 N N . GLU A 1 425 ? -10.896 61.034 7.357 1.00 30.88 974 GLU A N 1
ATOM 3130 C CA . GLU A 1 425 ? -11.909 60.475 8.243 1.00 33.46 974 GLU A CA 1
ATOM 3131 C C . GLU A 1 425 ? -11.413 60.323 9.677 1.00 40.13 974 GLU A C 1
ATOM 3132 O O . GLU A 1 425 ? -12.231 60.085 10.571 1.00 39.34 974 GLU A O 1
ATOM 3138 N N . LEU A 1 426 ? -10.105 60.460 9.917 1.00 32.90 975 LEU A N 1
ATOM 3139 C CA . LEU A 1 426 ? -9.558 60.325 11.264 1.00 36.79 975 LEU A CA 1
ATOM 3140 C C . LEU A 1 426 ? -9.640 61.606 12.082 1.00 30.24 975 LEU A C 1
ATOM 3141 O O . LEU A 1 426 ? -9.530 61.544 13.312 1.00 28.31 975 LEU A O 1
ATOM 3146 N N . VAL A 1 427 ? -9.811 62.764 11.440 1.00 30.32 976 VAL A N 1
ATOM 3147 C CA . VAL A 1 427 ? -9.851 64.017 12.182 1.00 29.37 976 VAL A CA 1
ATOM 3148 C C . VAL A 1 427 ? -11.021 63.995 13.153 1.00 29.64 976 VAL A C 1
ATOM 3149 O O . VAL A 1 427 ? -12.151 63.655 12.782 1.00 29.33 976 VAL A O 1
ATOM 3153 N N . GLY A 1 428 ? -10.749 64.334 14.412 1.00 28.63 977 GLY A N 1
ATOM 3154 C CA . GLY A 1 428 ? -11.775 64.358 15.429 1.00 26.36 977 GLY A CA 1
ATOM 3155 C C . GLY A 1 428 ? -12.143 63.010 16.012 1.00 22.93 977 GLY A C 1
ATOM 3156 O O . GLY A 1 428 ? -13.067 62.941 16.830 1.00 27.45 977 GLY A O 1
ATOM 3157 N N . SER A 1 429 ? -11.451 61.941 15.631 1.00 23.68 978 SER A N 1
ATOM 3158 C CA . SER A 1 429 ? -11.883 60.613 16.037 1.00 21.83 978 SER A CA 1
ATOM 3159 C C . SER A 1 429 ? -11.419 60.284 17.452 1.00 24.73 978 SER A C 1
ATOM 3160 O O . SER A 1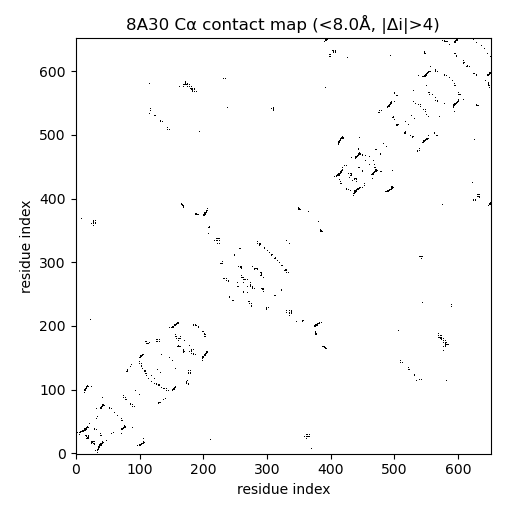 429 ? -10.532 60.932 18.019 1.00 21.63 978 SER A O 1
ATOM 3163 N N . THR A 1 430 ? -12.047 59.257 18.018 1.00 20.20 979 THR A N 1
ATOM 3164 C CA . THR A 1 430 ? -11.652 58.677 19.296 1.00 20.06 979 THR A CA 1
ATOM 3165 C C . THR A 1 430 ? -10.935 57.368 18.985 1.00 21.66 979 THR A C 1
ATOM 3166 O O . THR A 1 430 ? -11.522 56.475 18.370 1.00 23.23 979 THR A O 1
ATOM 3170 N N . VAL A 1 431 ? -9.669 57.264 19.386 1.00 18.63 980 VAL A N 1
ATOM 3171 C CA . VAL A 1 431 ? -8.831 56.109 19.074 1.00 18.25 980 VAL A CA 1
ATOM 3172 C C . VAL A 1 431 ? -8.633 55.305 20.347 1.00 18.08 980 VAL A C 1
ATOM 3173 O O . VAL A 1 431 ? -8.310 55.878 21.393 1.00 19.71 980 VAL A O 1
ATOM 3177 N N . TYR A 1 432 ? -8.792 53.982 20.268 1.00 17.56 981 TYR A N 1
ATOM 3178 C CA . TYR A 1 432 ? -8.354 53.109 21.361 1.00 17.30 981 TYR A CA 1
ATOM 3179 C C . TYR A 1 432 ? -7.091 52.368 20.941 1.00 17.11 981 TYR A C 1
ATOM 3180 O O . TYR A 1 432 ? -7.037 51.794 19.851 1.00 18.28 981 TYR A O 1
ATOM 3189 N N . LEU A 1 433 ? -6.087 52.359 21.812 1.00 17.14 982 LEU A N 1
ATOM 3190 C CA . LEU A 1 433 ? -4.893 51.551 21.618 1.00 16.99 982 LEU A CA 1
ATOM 3191 C C . LEU A 1 433 ? -4.815 50.584 22.783 1.00 16.80 982 LEU A C 1
ATOM 3192 O O . LEU A 1 433 ? -4.980 50.987 23.939 1.00 17.44 982 LEU A O 1
ATOM 3197 N N . ILE A 1 434 ? -4.579 49.315 22.487 1.00 16.51 983 ILE A N 1
ATOM 3198 C CA . ILE A 1 434 ? -4.522 48.274 23.504 1.00 16.35 983 ILE A CA 1
ATOM 3199 C C . ILE A 1 434 ? -3.142 47.645 23.451 1.00 16.79 983 ILE A C 1
ATOM 3200 O O . ILE A 1 434 ? -2.680 47.255 22.375 1.00 16.75 983 ILE A O 1
ATOM 3205 N N . GLY A 1 435 ? -2.475 47.572 24.596 1.00 16.50 984 GLY A N 1
ATOM 3206 C CA . GLY A 1 435 ? -1.188 46.908 24.632 1.00 16.55 984 GLY A CA 1
ATOM 3207 C C . GLY A 1 435 ? -0.503 47.126 25.959 1.00 17.89 984 GLY A C 1
ATOM 3208 O O . GLY A 1 435 ? -1.050 47.742 26.877 1.00 19.50 984 GLY A O 1
ATOM 3209 N N . GLU A 1 436 ? 0.707 46.565 26.056 1.00 16.97 985 GLU A N 1
ATOM 3210 C CA . GLU A 1 436 ? 1.542 46.852 27.213 1.00 17.68 985 GLU A CA 1
ATOM 3211 C C . GLU A 1 436 ? 3.027 46.711 26.896 1.00 17.63 985 GLU A C 1
ATOM 3212 O O . GLU A 1 436 ? 3.797 47.648 27.121 1.00 25.16 985 GLU A O 1
ATOM 3218 N N A HIS A 1 437 ? 3.454 45.568 26.356 0.60 20.32 986 HIS A N 1
ATOM 3219 N N B HIS A 1 437 ? 3.430 45.550 26.368 0.40 17.45 986 HIS A N 1
ATOM 3220 C CA A HIS A 1 437 ? 4.896 45.376 26.218 0.60 17.79 986 HIS A CA 1
ATOM 3221 C CA B HIS A 1 437 ? 4.850 45.281 26.150 0.40 28.90 986 HIS A CA 1
ATOM 3222 C C A HIS A 1 437 ? 5.496 46.149 25.046 0.60 18.08 986 HIS A C 1
ATOM 3223 C C B HIS A 1 437 ? 5.444 46.210 25.097 0.40 18.28 986 HIS A C 1
ATOM 3224 O O A HIS A 1 437 ? 6.685 46.492 25.088 0.60 20.38 986 HIS A O 1
ATOM 3225 O O B HIS A 1 437 ? 6.564 46.711 25.261 0.40 20.44 986 HIS A O 1
ATOM 3238 N N . LEU A 1 438 ? 4.708 46.456 24.015 1.00 17.64 987 LEU A N 1
ATOM 3239 C CA . LEU A 1 438 ? 5.240 47.164 22.844 1.00 17.82 987 LEU A CA 1
ATOM 3240 C C . LEU A 1 438 ? 5.136 48.680 23.047 1.00 19.45 987 LEU A C 1
ATOM 3241 O O . LEU A 1 438 ? 4.446 49.390 22.321 1.00 19.85 987 LEU A O 1
ATOM 3246 N N . THR A 1 439 ? 5.880 49.177 24.044 1.00 20.37 988 THR A N 1
ATOM 3247 C CA . THR A 1 439 ? 5.730 50.569 24.468 1.00 20.05 988 THR A CA 1
ATOM 3248 C C . THR A 1 439 ? 6.162 51.543 23.378 1.00 21.42 988 THR A C 1
ATOM 3249 O O . THR A 1 439 ? 5.574 52.620 23.233 1.00 22.17 988 THR A O 1
ATOM 3253 N N . GLU A 1 440 ? 7.192 51.190 22.603 1.00 22.44 989 GLU A N 1
ATOM 3254 C CA . GLU A 1 440 ? 7.649 52.091 21.549 1.00 23.95 989 GLU A CA 1
ATOM 3255 C C . GLU A 1 440 ? 6.597 52.222 20.452 1.00 23.48 989 GLU A C 1
ATOM 3256 O O . GLU A 1 440 ? 6.308 53.332 19.980 1.00 23.13 989 GLU A O 1
ATOM 3262 N N . HIS A 1 441 ? 6.002 51.095 20.055 1.00 20.78 990 HIS A N 1
ATOM 3263 C CA . HIS A 1 441 ? 4.941 51.106 19.057 1.00 19.81 990 HIS A CA 1
ATOM 3264 C C . HIS A 1 441 ? 3.727 51.875 19.552 1.00 18.40 990 HIS A C 1
ATOM 3265 O O . HIS A 1 441 ? 3.108 52.625 18.791 1.00 20.21 990 HIS A O 1
ATOM 3272 N N . LEU A 1 442 ? 3.347 51.672 20.817 1.00 18.49 991 LEU A N 1
ATOM 3273 C CA . LEU A 1 442 ? 2.187 52.372 21.360 1.00 18.20 991 LEU A CA 1
ATOM 3274 C C . LEU A 1 442 ? 2.421 53.877 21.408 1.00 20.53 991 LEU A C 1
ATOM 3275 O O . LEU A 1 442 ? 1.520 54.659 21.086 1.00 19.85 991 LEU A O 1
ATOM 3280 N N . ASN A 1 443 ? 3.623 54.296 21.815 1.00 19.10 992 ASN A N 1
ATOM 3281 C CA . ASN A 1 443 ? 3.972 55.715 21.812 1.00 19.62 992 ASN A CA 1
ATOM 3282 C C . ASN A 1 443 ? 3.886 56.295 20.402 1.00 19.77 992 ASN A C 1
ATOM 3283 O O . ASN A 1 443 ? 3.255 57.338 20.179 1.00 21.16 992 ASN A O 1
ATOM 3288 N N . LEU A 1 444 ? 4.504 55.621 19.430 1.00 20.21 993 LEU A N 1
ATOM 3289 C CA . LEU A 1 444 ? 4.503 56.147 18.066 1.00 19.93 993 LEU A CA 1
ATOM 3290 C C . LEU A 1 444 ? 3.091 56.224 17.502 1.00 20.36 993 LEU A C 1
ATOM 3291 O O . LEU A 1 444 ? 2.748 57.188 16.804 1.00 23.34 993 LEU A O 1
ATOM 3296 N N . LEU A 1 445 ? 2.255 55.220 17.797 1.00 21.13 994 LEU A N 1
ATOM 3297 C CA . LEU A 1 445 ? 0.887 55.225 17.287 1.00 21.77 994 LEU A CA 1
ATOM 3298 C C . LEU A 1 445 ? 0.080 56.364 17.886 1.00 21.68 994 LEU A C 1
ATOM 3299 O O . LEU A 1 445 ? -0.622 57.082 17.170 1.00 21.81 994 LEU A O 1
ATOM 3304 N N . ALA A 1 446 ? 0.125 56.515 19.212 1.00 19.80 995 ALA A N 1
ATOM 3305 C CA . ALA A 1 446 ? -0.628 57.595 19.836 1.00 19.63 995 ALA A CA 1
ATOM 3306 C C . ALA A 1 446 ? -0.199 58.936 19.270 1.00 25.54 995 ALA A C 1
ATOM 3307 O O . ALA A 1 446 ? -1.038 59.790 18.963 1.00 21.91 995 ALA A O 1
ATOM 3309 N N . ARG A 1 447 ? 1.105 59.122 19.082 1.00 20.51 996 ARG A N 1
ATOM 3310 C CA . ARG A 1 447 ? 1.589 60.398 18.568 1.00 21.43 996 ARG A CA 1
ATOM 3311 C C . ARG A 1 447 ? 1.200 60.599 17.109 1.00 26.11 996 ARG A C 1
ATOM 3312 O O . ARG A 1 447 ? 0.900 61.724 16.696 1.00 24.62 996 ARG A O 1
ATOM 3320 N N . ALA A 1 448 ? 1.179 59.527 16.316 1.00 24.44 997 ALA A N 1
ATOM 3321 C CA . ALA A 1 448 ? 0.752 59.662 14.928 1.00 23.27 997 ALA A CA 1
ATOM 3322 C C . ALA A 1 448 ? -0.708 60.094 14.846 1.00 25.75 997 ALA A C 1
ATOM 3323 O O . ALA A 1 448 ? -1.051 61.045 14.132 1.00 26.05 997 ALA A O 1
ATOM 3325 N N . TYR A 1 449 ? -1.591 59.401 15.569 1.00 23.65 998 TYR A N 1
ATOM 3326 C CA . TYR A 1 449 ? -3.008 59.747 15.509 1.00 22.57 998 TYR A CA 1
ATOM 3327 C C . TYR A 1 449 ? -3.257 61.162 16.016 1.00 24.90 998 TYR A C 1
ATOM 3328 O O . TYR A 1 449 ? -4.031 61.913 15.416 1.00 24.40 998 TYR A O 1
ATOM 3337 N N . LEU A 1 450 ? -2.610 61.545 17.120 1.00 21.37 999 LEU A N 1
ATOM 3338 C CA . LEU A 1 450 ? -2.887 62.851 17.715 1.00 23.32 999 LEU A CA 1
ATOM 3339 C C . LEU A 1 450 ? -2.185 63.985 16.980 1.00 28.18 999 LEU A C 1
ATOM 3340 O O . LEU A 1 450 ? -2.780 65.049 16.775 1.00 30.47 999 LEU A O 1
ATOM 3345 N N . GLU A 1 451 ? -0.920 63.792 16.602 1.00 26.42 1000 GLU A N 1
ATOM 3346 C CA . GLU A 1 451 ? -0.114 64.903 16.099 1.00 27.12 1000 GLU A CA 1
ATOM 3347 C C . GLU A 1 451 ? -0.179 65.049 14.589 1.00 27.73 1000 GLU A C 1
ATOM 3348 O O . GLU A 1 451 ? -0.108 66.174 14.076 1.00 33.60 1000 GLU A O 1
ATOM 3354 N N . ARG A 1 452 ? -0.301 63.947 13.863 1.00 27.14 1001 ARG A N 1
ATOM 3355 C CA . ARG A 1 452 ? -0.304 64.005 12.408 1.00 27.60 1001 ARG A CA 1
ATOM 3356 C C . ARG A 1 452 ? -1.696 63.969 11.805 1.00 33.44 1001 ARG A C 1
ATOM 3357 O O . ARG A 1 452 ? -1.927 64.619 10.781 1.00 31.41 1001 ARG A O 1
ATOM 3365 N N . TYR A 1 453 ? -2.638 63.253 12.418 1.00 28.69 1002 TYR A N 1
ATOM 3366 C CA . TYR A 1 453 ? -3.924 62.996 11.780 1.00 29.72 1002 TYR A CA 1
ATOM 3367 C C . TYR A 1 453 ? -5.117 63.569 12.528 1.00 26.85 1002 TYR A C 1
ATOM 3368 O O . TYR A 1 453 ? -6.261 63.240 12.190 1.00 38.62 1002 TYR A O 1
ATOM 3377 N N . GLY A 1 454 ? -4.883 64.412 13.526 1.00 27.41 1003 GLY A N 1
ATOM 3378 C CA . GLY A 1 454 ? -5.942 65.192 14.132 1.00 30.09 1003 GLY A CA 1
ATOM 3379 C C . GLY A 1 454 ? -6.985 64.422 14.910 1.00 41.56 1003 GLY A C 1
ATOM 3380 O O . GLY A 1 454 ? -8.113 64.905 15.047 1.00 31.51 1003 GLY A O 1
ATOM 3381 N N . ALA A 1 455 ? -6.648 63.245 15.435 1.00 24.71 1004 ALA A N 1
ATOM 3382 C CA . ALA A 1 455 ? -7.590 62.558 16.306 1.00 21.93 1004 ALA A CA 1
ATOM 3383 C C . ALA A 1 455 ? -7.906 63.429 17.515 1.00 26.22 1004 ALA A C 1
ATOM 3384 O O . ALA A 1 455 ? -7.073 64.208 17.984 1.00 27.39 1004 ALA A O 1
ATOM 3386 N N . ARG A 1 456 ? -9.123 63.282 18.038 1.00 22.88 1005 ARG A N 1
ATOM 3387 C CA . ARG A 1 456 ? -9.508 64.077 19.200 1.00 25.20 1005 ARG A CA 1
ATOM 3388 C C . ARG A 1 456 ? -8.823 63.579 20.469 1.00 29.67 1005 ARG A C 1
ATOM 3389 O O . ARG A 1 456 ? -8.344 64.376 21.285 1.00 25.44 1005 ARG A O 1
ATOM 3397 N N . GLN A 1 457 ? -8.771 62.267 20.657 1.00 23.03 1006 GLN A N 1
ATOM 3398 C CA . GLN A 1 457 ? -8.319 61.701 21.916 1.00 22.23 1006 GLN A CA 1
ATOM 3399 C C . GLN A 1 457 ? -7.875 60.276 21.639 1.00 19.59 1006 GLN A C 1
ATOM 3400 O O . GLN A 1 457 ? -8.393 59.625 20.730 1.00 21.54 1006 GLN A O 1
ATOM 3406 N N . VAL A 1 458 ? -6.910 59.805 22.423 1.00 19.37 1007 VAL A N 1
ATOM 3407 C CA . VAL A 1 458 ? -6.491 58.405 22.420 1.00 19.56 1007 VAL A CA 1
ATOM 3408 C C . VAL A 1 458 ? -6.743 57.835 23.808 1.00 18.73 1007 VAL A C 1
ATOM 3409 O O . VAL A 1 458 ? -6.321 58.427 24.810 1.00 19.72 1007 VAL A O 1
ATOM 3413 N N . VAL A 1 459 ? -7.439 56.696 23.868 1.00 18.36 1008 VAL A N 1
ATOM 3414 C CA . VAL A 1 459 ? -7.600 55.924 25.099 1.00 18.18 1008 VAL A CA 1
ATOM 3415 C C . VAL A 1 459 ? -6.618 54.768 25.030 1.00 19.06 1008 VAL A C 1
ATOM 3416 O O . VAL A 1 459 ? -6.722 53.908 24.144 1.00 18.28 1008 VAL A O 1
ATOM 3420 N N . MET A 1 460 ? -5.661 54.769 25.953 1.00 17.99 1009 MET A N 1
ATOM 3421 C CA . MET A 1 460 ? -4.610 53.767 26.035 1.00 17.81 1009 MET A CA 1
ATOM 3422 C C . MET A 1 460 ? -5.049 52.743 27.078 1.00 17.76 1009 MET A C 1
ATOM 3423 O O . MET A 1 460 ? -5.150 53.062 28.268 1.00 19.96 1009 MET A O 1
ATOM 3428 N N . ILE A 1 461 ? -5.329 51.526 26.635 1.00 17.27 1010 ILE A N 1
ATOM 3429 C CA . ILE A 1 461 ? -5.818 50.464 27.503 1.00 17.10 1010 ILE A CA 1
ATOM 3430 C C . ILE A 1 461 ? -4.675 49.477 27.698 1.00 17.01 1010 ILE A C 1
ATOM 3431 O O . ILE A 1 461 ? -4.292 48.762 26.760 1.00 17.83 1010 ILE A O 1
ATOM 3436 N N . VAL A 1 462 ? -4.121 49.433 28.916 1.00 17.22 1011 VAL A N 1
ATOM 3437 C CA . VAL A 1 462 ? -2.959 48.602 29.209 1.00 18.49 1011 VAL A CA 1
ATOM 3438 C C . VAL A 1 462 ? -3.374 47.468 30.132 1.00 17.16 1011 VAL A C 1
ATOM 3439 O O . VAL A 1 462 ? -4.537 47.383 30.538 1.00 18.52 1011 VAL A O 1
ATOM 3443 N N . GLU A 1 463 ? -2.428 46.592 30.481 1.00 17.21 1012 GLU A N 1
ATOM 3444 C CA . GLU A 1 463 ? -2.780 45.481 31.355 1.00 17.19 1012 GLU A CA 1
ATOM 3445 C C . GLU A 1 463 ? -2.578 45.801 32.833 1.00 17.60 1012 GLU A C 1
ATOM 3446 O O . GLU A 1 463 ? -3.397 45.383 33.656 1.00 17.65 1012 GLU A O 1
ATOM 3452 N N . THR A 1 464 ? -1.505 46.516 33.187 1.00 17.94 1013 THR A N 1
ATOM 3453 C CA . THR A 1 464 ? -1.131 46.700 34.589 1.00 18.40 1013 THR A CA 1
ATOM 3454 C C . THR A 1 464 ? -0.868 48.170 34.886 1.00 18.73 1013 THR A C 1
ATOM 3455 O O . THR A 1 464 ? -0.667 48.985 33.985 1.00 18.66 1013 THR A O 1
ATOM 3459 N N . GLU A 1 465 ? -0.849 48.494 36.187 1.00 19.15 1014 GLU A N 1
ATOM 3460 C CA . GLU A 1 465 ? -0.526 49.854 36.603 1.00 19.55 1014 GLU A CA 1
ATOM 3461 C C . GLU A 1 465 ? 0.876 50.243 36.162 1.00 19.78 1014 GLU A C 1
ATOM 3462 O O . GLU A 1 465 ? 1.123 51.398 35.802 1.00 19.94 1014 GLU A O 1
ATOM 3468 N N . THR A 1 466 ? 1.816 49.297 36.207 1.00 19.85 1015 THR A N 1
ATOM 3469 C CA . THR A 1 466 ? 3.169 49.598 35.753 1.00 20.11 1015 THR A CA 1
ATOM 3470 C C . THR A 1 466 ? 3.176 49.948 34.269 1.00 19.76 1015 THR A C 1
ATOM 3471 O O . THR A 1 466 ? 3.839 50.905 33.853 1.00 21.65 1015 THR A O 1
ATOM 3475 N N . GLY A 1 467 ? 2.412 49.211 33.463 1.00 19.23 1016 GLY A N 1
ATOM 3476 C CA . GLY A 1 467 ? 2.299 49.566 32.055 1.00 18.93 1016 GLY A CA 1
ATOM 3477 C C . GLY A 1 467 ? 1.646 50.922 31.853 1.00 20.90 1016 GLY A C 1
ATOM 3478 O O . GLY A 1 467 ? 2.046 51.693 30.974 1.00 19.82 1016 GLY A O 1
ATOM 3479 N N . ALA A 1 468 ? 0.632 51.234 32.668 1.00 19.01 1017 ALA A N 1
ATOM 3480 C CA . ALA A 1 468 ? -0.044 52.522 32.561 1.00 19.12 1017 ALA A CA 1
ATOM 3481 C C . ALA A 1 468 ? 0.919 53.659 32.850 1.00 21.13 1017 ALA A C 1
ATOM 3482 O O . ALA A 1 468 ? 0.945 54.663 32.129 1.00 21.82 1017 ALA A O 1
ATOM 3484 N N . GLU A 1 469 ? 1.702 53.529 33.927 1.00 20.34 1018 GLU A N 1
ATOM 3485 C CA . GLU A 1 469 ? 2.639 54.584 34.285 1.00 20.59 1018 GLU A CA 1
ATOM 3486 C C . GLU A 1 469 ? 3.723 54.743 33.225 1.00 21.30 1018 GLU A C 1
ATOM 3487 O O . GLU A 1 469 ? 4.125 55.868 32.905 1.00 22.86 1018 GLU A O 1
ATOM 3493 N N . THR A 1 470 ? 4.199 53.629 32.664 1.00 20.75 1019 THR A N 1
ATOM 3494 C CA . THR A 1 470 ? 5.174 53.714 31.579 1.00 26.11 1019 THR A CA 1
ATOM 3495 C C . THR A 1 470 ? 4.622 54.517 30.409 1.00 21.70 1019 THR A C 1
ATOM 3496 O O . THR A 1 470 ? 5.313 55.390 29.866 1.00 22.15 1019 THR A O 1
ATOM 3500 N N . MET A 1 471 ? 3.369 54.256 30.023 1.00 19.83 1020 MET A N 1
ATOM 3501 C CA . MET A 1 471 ? 2.802 54.976 28.886 1.00 20.73 1020 MET A CA 1
ATOM 3502 C C . MET A 1 471 ? 2.509 56.427 29.244 1.00 22.81 1020 MET A C 1
ATOM 3503 O O . MET A 1 471 ? 2.709 57.320 28.414 1.00 21.79 1020 MET A O 1
ATOM 3508 N N . ARG A 1 472 ? 2.047 56.686 30.477 1.00 21.15 1021 ARG A N 1
ATOM 3509 C CA . ARG A 1 472 ? 1.792 58.061 30.889 1.00 20.62 1021 ARG A CA 1
ATOM 3510 C C . ARG A 1 472 ? 3.072 58.885 30.869 1.00 25.28 1021 ARG A C 1
ATOM 3511 O O . ARG A 1 472 ? 3.049 60.072 30.522 1.00 25.55 1021 ARG A O 1
ATOM 3519 N N . ARG A 1 473 ? 4.203 58.276 31.236 1.00 22.32 1022 ARG A N 1
ATOM 3520 C CA . ARG A 1 473 ? 5.462 59.017 31.195 1.00 25.56 1022 ARG A CA 1
ATOM 3521 C C . ARG A 1 473 ? 5.922 59.251 29.759 1.00 25.40 1022 ARG A C 1
ATOM 3522 O O . ARG A 1 473 ? 6.372 60.353 29.420 1.00 26.39 1022 ARG A O 1
ATOM 3530 N N . LEU A 1 474 ? 5.803 58.235 28.897 1.00 23.63 1023 LEU A N 1
ATOM 3531 C CA . LEU A 1 474 ? 6.192 58.403 27.496 1.00 21.50 1023 LEU A CA 1
ATOM 3532 C C . LEU A 1 474 ? 5.334 59.444 26.793 1.00 28.32 1023 LEU A C 1
ATOM 3533 O O . LEU A 1 474 ? 5.812 60.130 25.881 1.00 27.02 1023 LEU A O 1
ATOM 3538 N N . LEU A 1 475 ? 4.069 59.573 27.194 1.00 21.68 1024 LEU A N 1
ATOM 3539 C CA . LEU A 1 475 ? 3.102 60.443 26.532 1.00 21.55 1024 LEU A CA 1
ATOM 3540 C C . LEU A 1 475 ? 2.689 61.622 27.411 1.00 22.94 1024 LEU A C 1
ATOM 3541 O O . LEU A 1 475 ? 1.567 62.125 27.299 1.00 23.80 1024 LEU A O 1
ATOM 3546 N N . HIS A 1 476 ? 3.613 62.091 28.256 1.00 22.38 1025 HIS A N 1
ATOM 3547 C CA . HIS A 1 476 ? 3.275 63.050 29.308 1.00 27.92 1025 HIS A CA 1
ATOM 3548 C C . HIS A 1 476 ? 2.624 64.307 28.749 1.00 26.67 1025 HIS A C 1
ATOM 3549 O O . HIS A 1 476 ? 1.685 64.847 29.350 1.00 29.14 1025 HIS A O 1
ATOM 3556 N N . ASP A 1 477 ? 3.116 64.791 27.608 1.00 25.76 1026 ASP A N 1
ATOM 3557 C CA . ASP A 1 477 ? 2.578 66.015 27.031 1.00 27.66 1026 ASP A CA 1
ATOM 3558 C C . ASP A 1 477 ? 1.111 65.850 26.650 1.00 33.98 1026 ASP A C 1
ATOM 3559 O O . ASP A 1 477 ? 0.285 66.727 26.932 1.00 27.44 1026 ASP A O 1
ATOM 3564 N N . HIS A 1 478 ? 0.763 64.721 26.030 1.00 24.47 1027 HIS A N 1
ATOM 3565 C CA . HIS A 1 478 ? -0.632 64.493 25.667 1.00 23.82 1027 HIS A CA 1
ATOM 3566 C C . HIS A 1 478 ? -1.483 64.150 26.880 1.00 23.96 1027 HIS A C 1
ATOM 3567 O O . HIS A 1 478 ? -2.684 64.445 26.892 1.00 25.05 1027 HIS A O 1
ATOM 3574 N N . VAL A 1 479 ? -0.892 63.522 27.899 1.00 22.89 1028 VAL A N 1
ATOM 3575 C CA . VAL A 1 479 ? -1.624 63.285 29.141 1.00 24.91 1028 VAL A CA 1
ATOM 3576 C C . VAL A 1 479 ? -1.998 64.615 29.789 1.00 28.01 1028 VAL A C 1
ATOM 3577 O O . VAL A 1 479 ? -3.151 64.836 30.178 1.00 26.27 1028 VAL A O 1
ATOM 3581 N N . GLU A 1 480 ? -1.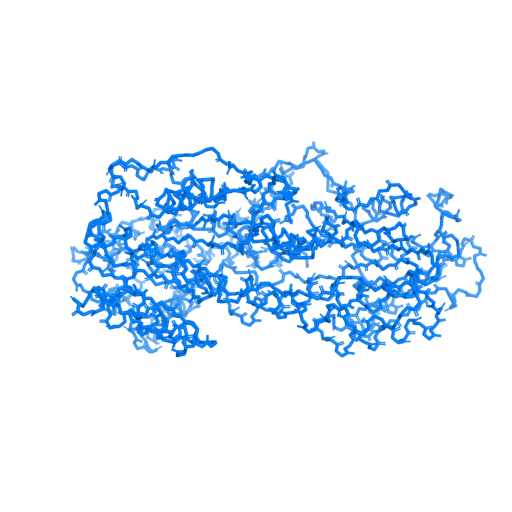029 65.530 29.887 1.00 27.09 1029 GLU A N 1
ATOM 3582 C CA . GLU A 1 480 ? -1.288 66.824 30.515 1.00 28.46 1029 GLU A CA 1
ATOM 3583 C C . GLU A 1 480 ? -2.340 67.613 29.748 1.00 37.77 1029 GLU A C 1
ATOM 3584 O O . GLU A 1 480 ? -3.144 68.332 30.354 1.00 35.83 1029 GLU A O 1
ATOM 3590 N N . ALA A 1 481 ? -2.365 67.474 28.424 1.00 29.24 1030 ALA A N 1
ATOM 3591 C CA . ALA A 1 481 ? -3.304 68.183 27.564 1.00 28.68 1030 ALA A CA 1
ATOM 3592 C C . ALA A 1 481 ? -4.681 67.536 27.501 1.00 36.68 1030 ALA A C 1
ATOM 3593 O O . ALA A 1 481 ? -5.563 68.067 26.817 1.00 35.12 1030 ALA A O 1
ATOM 3595 N N . GLY A 1 482 ? -4.894 66.415 28.183 1.00 29.13 1031 GLY A N 1
ATOM 3596 C CA . GLY A 1 482 ? -6.184 65.758 28.145 1.00 30.64 1031 GLY A CA 1
ATOM 3597 C C . GLY A 1 482 ? -6.446 64.961 26.889 1.00 27.28 1031 GLY A C 1
ATOM 3598 O O . GLY A 1 482 ? -7.589 64.546 26.659 1.00 29.85 1031 GLY A O 1
ATOM 3599 N N . ARG A 1 483 ? -5.426 64.737 26.066 1.00 25.49 1032 ARG A N 1
ATOM 3600 C CA . ARG A 1 483 ? -5.593 64.012 24.819 1.00 22.46 1032 ARG A CA 1
ATOM 3601 C C . ARG A 1 483 ? -5.297 62.527 24.945 1.00 23.22 1032 ARG A C 1
ATOM 3602 O O . ARG A 1 483 ? -5.644 61.769 24.037 1.00 24.85 1032 ARG A O 1
ATOM 3610 N N . LEU A 1 484 ? -4.649 62.099 26.024 1.00 24.20 1033 LEU A N 1
ATOM 3611 C CA . LEU A 1 484 ? -4.277 60.703 26.218 1.00 22.31 1033 LEU A CA 1
ATOM 3612 C C . LEU A 1 484 ? -4.833 60.261 27.562 1.00 22.68 1033 LEU A C 1
ATOM 3613 O O . LEU A 1 484 ? -4.435 60.787 28.607 1.00 25.68 1033 LEU A O 1
ATOM 3618 N N . MET A 1 485 ? -5.754 59.306 27.536 1.00 20.20 1034 MET A N 1
ATOM 3619 C CA . MET A 1 485 ? -6.332 58.733 28.740 1.00 20.05 1034 MET A CA 1
ATOM 3620 C C . MET A 1 485 ? -5.821 57.307 28.869 1.00 21.68 1034 MET A C 1
ATOM 3621 O O . MET A 1 485 ? -5.577 56.635 27.865 1.00 23.86 1034 MET A O 1
ATOM 3626 N N A THR A 1 486 ? -5.608 56.865 30.102 0.50 26.79 1035 THR A N 1
ATOM 3627 N N B THR A 1 486 ? -5.700 56.827 30.104 0.50 19.00 1035 THR A N 1
ATOM 3628 C CA A THR A 1 486 ? -5.140 55.511 30.350 0.50 19.92 1035 THR A CA 1
ATOM 3629 C CA B THR A 1 486 ? -5.112 55.515 30.339 0.50 22.54 1035 THR A CA 1
ATOM 3630 C C A THR A 1 486 ? -6.169 54.763 31.177 0.50 18.59 1035 THR A C 1
ATOM 3631 C C B THR A 1 486 ? -5.992 54.707 31.281 0.50 36.49 1035 THR A C 1
ATOM 3632 O O A THR A 1 486 ? -6.803 55.333 32.072 0.50 26.10 1035 THR A O 1
ATOM 3633 O O B THR A 1 486 ? -6.350 55.183 32.366 0.50 18.89 1035 THR A O 1
ATOM 3640 N N . ILE A 1 487 ? -6.332 53.487 30.859 1.00 18.23 1036 ILE A N 1
ATOM 3641 C CA . ILE A 1 487 ? -7.179 52.570 31.611 1.00 18.12 1036 ILE A CA 1
ATOM 3642 C C . ILE A 1 487 ? -6.393 51.283 31.821 1.00 17.92 1036 ILE A C 1
ATOM 3643 O O . ILE A 1 487 ? -5.684 50.828 30.919 1.00 17.71 1036 ILE A O 1
ATOM 3648 N N . VAL A 1 488 ? -6.490 50.710 33.023 1.00 18.06 1037 VAL A N 1
ATOM 3649 C CA . VAL A 1 488 ? -5.818 49.454 33.354 1.00 17.95 1037 VAL A CA 1
ATOM 3650 C C . VAL A 1 488 ? -6.834 48.321 33.293 1.00 17.69 1037 VAL A C 1
ATOM 3651 O O . VAL A 1 488 ? -7.784 48.285 34.083 1.00 17.92 1037 VAL A O 1
ATOM 3655 N N . ALA A 1 489 ? -6.616 47.366 32.381 1.00 17.35 1038 ALA A N 1
ATOM 3656 C CA . ALA A 1 489 ? -7.600 46.323 32.094 1.00 17.11 1038 ALA A CA 1
ATOM 3657 C C . ALA A 1 489 ? -7.394 45.033 32.874 1.00 17.13 1038 ALA A C 1
ATOM 3658 O O . ALA A 1 489 ? -8.368 44.302 33.102 1.00 17.09 1038 ALA A O 1
ATOM 3660 N N . GLY A 1 490 ? -6.163 44.709 33.267 1.00 17.63 1039 GLY A N 1
ATOM 3661 C CA . GLY A 1 490 ? -5.925 43.395 33.844 1.00 17.27 1039 GLY A CA 1
ATOM 3662 C C . GLY A 1 490 ? -6.401 42.279 32.926 1.00 16.90 1039 GLY A C 1
ATOM 3663 O O . GLY A 1 490 ? -6.216 42.330 31.709 1.00 17.55 1039 GLY A O 1
ATOM 3664 N N . ASP A 1 491 ? -7.056 41.272 33.505 1.00 16.95 1040 ASP A N 1
ATOM 3665 C CA . ASP A 1 491 ? -7.649 40.205 32.709 1.00 18.45 1040 ASP A CA 1
ATOM 3666 C C . ASP A 1 491 ? -9.115 40.470 32.366 1.00 17.94 1040 ASP A C 1
ATOM 3667 O O . ASP A 1 491 ? -9.830 39.538 31.972 1.00 19.84 1040 ASP A O 1
ATOM 3672 N N . GLN A 1 492 ? -9.560 41.722 32.490 1.00 18.02 1041 GLN A N 1
ATOM 3673 C CA . GLN A 1 492 ? -10.947 42.105 32.236 1.00 16.76 1041 GLN A CA 1
ATOM 3674 C C . GLN A 1 492 ? -11.031 43.150 31.125 1.00 16.59 1041 GLN A C 1
ATOM 3675 O O . GLN A 1 492 ? -11.532 44.262 31.324 1.00 16.78 1041 GLN A O 1
ATOM 3681 N N . ILE A 1 493 ? -10.569 42.773 29.928 1.00 16.28 1042 ILE A N 1
ATOM 3682 C CA . ILE A 1 493 ? -10.495 43.728 28.821 1.00 16.18 1042 ILE A CA 1
ATOM 3683 C C . ILE A 1 493 ? -11.880 44.245 28.425 1.00 16.45 1042 ILE A C 1
ATOM 3684 O O . ILE A 1 493 ? -12.025 45.419 28.065 1.00 16.39 1042 ILE A O 1
ATOM 3689 N N . GLU A 1 494 ? -12.920 43.397 28.498 1.00 16.28 1043 GLU A N 1
ATOM 3690 C CA . GLU A 1 494 ? -14.260 43.862 28.112 1.00 16.44 1043 GLU A CA 1
ATOM 3691 C C . GLU A 1 494 ? -14.775 44.939 29.066 1.00 17.14 1043 GLU A C 1
ATOM 3692 O O . GLU A 1 494 ? -15.317 45.966 28.624 1.00 16.93 1043 GLU A O 1
ATOM 3698 N N . ALA A 1 495 ? -14.606 44.732 30.375 1.00 16.96 1044 ALA A N 1
ATOM 3699 C CA . ALA A 1 495 ? -15.009 45.755 31.334 1.00 17.32 1044 ALA A CA 1
ATOM 3700 C C . ALA A 1 495 ? -14.203 47.032 31.158 1.00 17.35 1044 ALA A C 1
ATOM 3701 O O . ALA A 1 495 ? -14.717 48.132 31.399 1.00 18.48 1044 ALA A O 1
ATOM 3703 N N . ALA A 1 496 ? -12.935 46.907 30.769 1.00 17.37 1045 ALA A N 1
ATOM 3704 C CA . ALA A 1 496 ? -12.118 48.088 30.525 1.00 17.18 1045 ALA A CA 1
ATOM 3705 C C . ALA A 1 496 ? -12.615 48.858 29.314 1.00 17.16 1045 ALA A C 1
ATOM 3706 O O . ALA A 1 496 ? -12.631 50.091 29.320 1.00 17.94 1045 ALA A O 1
ATOM 3708 N N . ILE A 1 497 ? -12.988 48.143 28.251 1.00 16.92 1046 ILE A N 1
ATOM 3709 C CA . ILE A 1 497 ? -13.578 48.795 27.089 1.00 17.21 1046 ILE A CA 1
ATOM 3710 C C . ILE A 1 497 ? -14.900 49.465 27.461 1.00 17.30 1046 ILE A C 1
ATOM 3711 O O . ILE A 1 497 ? -15.207 50.566 26.987 1.00 18.39 1046 ILE A O 1
ATOM 3716 N N . ASP A 1 498 ? -15.695 48.829 28.330 1.00 17.41 1047 ASP A N 1
ATOM 3717 C CA . ASP A 1 498 ? -16.941 49.462 28.767 1.00 17.79 1047 ASP A CA 1
ATOM 3718 C C . ASP A 1 498 ? -16.674 50.762 29.521 1.00 18.08 1047 ASP A C 1
ATOM 3719 O O . ASP A 1 498 ? -17.398 51.751 29.349 1.00 18.43 1047 ASP A O 1
ATOM 3724 N N . GLN A 1 499 ? -15.642 50.777 30.371 1.00 18.04 1048 GLN A N 1
ATOM 3725 C CA . GLN A 1 499 ? -15.247 52.022 31.028 1.00 18.32 1048 GLN A CA 1
ATOM 3726 C C . GLN A 1 499 ? -14.896 53.088 30.002 1.00 18.35 1048 GLN A C 1
ATOM 3727 O O . GLN A 1 499 ? -15.290 54.253 30.145 1.00 18.69 1048 GLN A O 1
ATOM 3733 N N . ALA A 1 500 ? -14.144 52.707 28.965 1.00 18.04 1049 ALA A N 1
ATOM 3734 C CA . ALA A 1 500 ? -13.758 53.664 27.936 1.00 18.10 1049 ALA A CA 1
ATOM 3735 C C . ALA A 1 500 ? -14.980 54.200 27.200 1.00 19.08 1049 ALA A C 1
ATOM 3736 O O . ALA A 1 500 ? -15.069 55.403 26.924 1.00 19.53 1049 ALA A O 1
ATOM 3738 N N . ILE A 1 501 ? -15.930 53.319 26.879 1.00 18.23 1050 ILE A N 1
ATOM 3739 C CA . ILE A 1 501 ? -17.138 53.748 26.167 1.00 18.50 1050 ILE A CA 1
ATOM 3740 C C . ILE A 1 501 ? -17.895 54.778 26.990 1.00 20.45 1050 ILE A C 1
ATOM 3741 O O . ILE A 1 501 ? -18.266 55.852 26.494 1.00 22.23 1050 ILE A O 1
ATOM 3746 N N . THR A 1 502 ? -18.119 54.467 28.273 1.00 19.03 1051 THR A N 1
ATOM 3747 C CA . THR A 1 502 ? -18.912 55.339 29.135 1.00 19.50 1051 THR A CA 1
ATOM 3748 C C . THR A 1 502 ? -18.227 56.682 29.349 1.00 21.54 1051 THR A C 1
ATOM 3749 O O . THR A 1 502 ? -18.878 57.736 29.321 1.00 25.36 1051 THR A O 1
ATOM 3753 N N . ARG A 1 503 ? -16.916 56.670 29.570 1.00 19.49 1052 ARG A N 1
ATOM 3754 C CA . ARG A 1 503 ? -16.214 57.876 29.999 1.00 20.01 1052 ARG A CA 1
ATOM 3755 C C . ARG A 1 503 ? -15.692 58.719 28.848 1.00 21.63 1052 ARG A C 1
ATOM 3756 O O . ARG A 1 503 ? -15.666 59.956 28.959 1.00 23.96 1052 ARG A O 1
ATOM 3764 N N . TYR A 1 504 ? -15.285 58.087 27.746 1.00 20.98 1053 TYR A N 1
ATOM 3765 C CA . TYR A 1 504 ? -14.600 58.781 26.671 1.00 22.40 1053 TYR A CA 1
ATOM 3766 C C . TYR A 1 504 ? -15.297 58.675 25.321 1.00 23.88 1053 TYR A C 1
ATOM 3767 O O . TYR A 1 504 ? -14.932 59.416 24.399 1.00 25.71 1053 TYR A O 1
ATOM 3776 N N . GLY A 1 505 ? -16.299 57.813 25.187 1.00 21.82 1054 GLY A N 1
ATOM 3777 C CA . GLY A 1 505 ? -17.041 57.669 23.954 1.00 21.46 1054 GLY A CA 1
ATOM 3778 C C . GLY A 1 505 ? -16.642 56.413 23.199 1.00 22.96 1054 GLY A C 1
ATOM 3779 O O . GLY A 1 505 ? -15.575 55.832 23.410 1.00 18.96 1054 GLY A O 1
ATOM 3780 N N . ARG A 1 506 ? -17.518 55.994 22.289 1.00 19.10 1055 ARG A N 1
ATOM 3781 C CA . ARG A 1 506 ? -17.254 54.793 21.521 1.00 21.21 1055 ARG A CA 1
ATOM 3782 C C . ARG A 1 506 ? -16.070 55.014 20.582 1.00 18.58 1055 ARG A C 1
ATOM 3783 O O . ARG A 1 506 ? -15.842 56.128 20.104 1.00 22.19 1055 ARG A O 1
ATOM 3791 N N . PRO A 1 507 ? -15.313 53.961 20.291 1.00 18.94 1056 PRO A N 1
ATOM 3792 C CA . PRO A 1 507 ? -14.109 54.114 19.472 1.00 19.67 1056 PRO A CA 1
ATOM 3793 C C . PRO A 1 507 ? -14.420 54.180 17.989 1.00 20.76 1056 PRO A C 1
ATOM 3794 O O . PRO A 1 507 ? -15.392 53.598 17.499 1.00 21.73 1056 PRO A O 1
ATOM 3798 N N . GLY A 1 508 ? -13.566 54.914 17.280 1.00 21.92 1057 GLY A N 1
ATOM 3799 C CA . GLY A 1 508 ? -13.469 54.808 15.847 1.00 22.87 1057 GLY A CA 1
ATOM 3800 C C . GLY A 1 508 ? -12.441 53.748 15.518 1.00 21.86 1057 GLY A C 1
ATOM 3801 O O . GLY A 1 508 ? -12.733 52.550 15.549 1.00 22.27 1057 GLY A O 1
ATOM 3802 N N . PRO A 1 509 ? -11.206 54.159 15.235 1.00 18.10 1058 PRO A N 1
ATOM 3803 C CA . PRO A 1 509 ? -10.138 53.170 15.024 1.00 18.24 1058 PRO A CA 1
ATOM 3804 C C . PRO A 1 509 ? -9.650 52.574 16.335 1.00 17.79 1058 PRO A C 1
ATOM 3805 O O . PRO A 1 509 ? -9.563 53.253 17.367 1.00 17.65 1058 PRO A O 1
ATOM 3809 N N . VAL A 1 510 ? -9.333 51.279 16.282 1.00 17.04 1059 VAL A N 1
ATOM 3810 C CA . VAL A 1 510 ? -8.787 50.548 17.421 1.00 16.75 1059 VAL A CA 1
ATOM 3811 C C . VAL A 1 510 ? -7.577 49.756 16.947 1.00 17.74 1059 VAL A C 1
ATOM 3812 O O . VAL A 1 510 ? -7.604 49.137 15.875 1.00 18.10 1059 VAL A O 1
ATOM 3816 N N . VAL A 1 511 ? -6.506 49.787 17.728 1.00 16.53 1060 VAL A N 1
ATOM 3817 C CA . VAL A 1 511 ? -5.332 48.963 17.465 1.00 16.37 1060 VAL A CA 1
ATOM 3818 C C . VAL A 1 511 ? -5.135 48.040 18.657 1.00 16.28 1060 VAL A C 1
ATOM 3819 O O . VAL A 1 511 ? -5.021 48.507 19.798 1.00 18.26 1060 VAL A O 1
ATOM 3823 N N . CYS A 1 512 ? -5.081 46.741 18.400 1.00 15.86 1061 CYS A N 1
ATOM 3824 C CA . CYS A 1 512 ? -4.948 45.749 19.462 1.00 15.67 1061 CYS A CA 1
ATOM 3825 C C . CYS A 1 512 ? -3.591 45.076 19.341 1.00 17.12 1061 CYS A C 1
ATOM 3826 O O . CYS A 1 512 ? -3.361 44.298 18.409 1.00 16.49 1061 CYS A O 1
ATOM 3829 N N . THR A 1 513 ? -2.688 45.381 20.269 1.00 16.08 1062 THR A N 1
ATOM 3830 C CA . THR A 1 513 ? -1.400 44.702 20.357 1.00 15.82 1062 THR A CA 1
ATOM 3831 C C . THR A 1 513 ? -1.411 43.777 21.571 1.00 15.72 1062 THR A C 1
ATOM 3832 O O . THR A 1 513 ? -2.201 43.979 22.499 1.00 16.01 1062 THR A O 1
ATOM 3836 N N . PRO A 1 514 ? -0.569 42.742 21.597 1.00 15.68 1063 PRO A N 1
ATOM 3837 C CA . PRO A 1 514 ? -0.604 41.810 22.734 1.00 15.98 1063 PRO A CA 1
ATOM 3838 C C .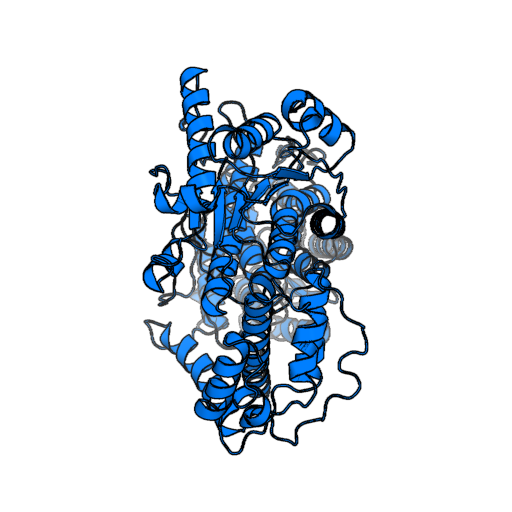 PRO A 1 514 ? -0.031 42.455 23.987 1.00 16.72 1063 PRO A C 1
ATOM 3839 O O . PRO A 1 514 ? 0.939 43.218 23.932 1.00 17.80 1063 PRO A O 1
ATOM 3843 N N . PHE A 1 515 ? -0.640 42.137 25.133 1.00 15.95 1064 PHE A N 1
ATOM 3844 C CA . PHE A 1 515 ? -0.086 42.616 26.396 1.00 16.29 1064 PHE A CA 1
ATOM 3845 C C . PHE A 1 515 ? 1.303 42.032 26.640 1.00 19.25 1064 PHE A C 1
ATOM 3846 O O . PHE A 1 515 ? 2.218 42.740 27.084 1.00 20.40 1064 PHE A O 1
ATOM 3854 N N . ARG A 1 516 ? 1.483 40.737 26.352 1.00 17.70 1065 ARG A N 1
ATOM 3855 C CA . ARG A 1 516 ? 2.646 39.983 26.802 1.00 17.55 1065 ARG A CA 1
ATOM 3856 C C . ARG A 1 516 ? 3.610 39.714 25.655 1.00 17.14 1065 ARG A C 1
ATOM 3857 O O . ARG A 1 516 ? 3.187 39.534 24.502 1.00 17.49 1065 ARG A O 1
ATOM 3865 N N . PRO A 1 517 ? 4.905 39.635 25.951 1.00 18.57 1066 PRO A N 1
ATOM 3866 C CA . PRO A 1 517 ? 5.868 39.138 24.965 1.00 20.25 1066 PRO A CA 1
ATOM 3867 C C . PRO A 1 517 ? 5.786 37.619 24.875 1.00 20.20 1066 PRO A C 1
ATOM 3868 O O . PRO A 1 517 ? 5.132 36.954 25.678 1.00 21.26 1066 PRO A O 1
ATOM 3872 N N . LEU A 1 518 ? 6.479 37.074 23.876 1.00 19.65 1067 LEU A N 1
ATOM 3873 C CA . LEU A 1 518 ? 6.571 35.630 23.712 1.00 17.93 1067 LEU A CA 1
ATOM 3874 C C . LEU A 1 518 ? 7.592 35.053 24.693 1.00 21.60 1067 LEU A C 1
ATOM 3875 O O . LEU A 1 518 ? 8.609 35.689 24.988 1.00 25.03 1067 LEU A O 1
ATOM 3880 N N . PRO A 1 519 ? 7.362 33.838 25.191 1.00 21.12 1068 PRO A N 1
ATOM 3881 C CA . PRO A 1 519 ? 8.317 33.236 26.129 1.00 24.05 1068 PRO A CA 1
ATOM 3882 C C . PRO A 1 519 ? 9.607 32.811 25.439 1.00 29.53 1068 PRO A C 1
ATOM 3883 O O . PRO A 1 519 ? 9.678 32.645 24.219 1.00 24.76 1068 PRO A O 1
ATOM 3887 N N . THR A 1 520 ? 10.652 32.636 26.256 1.00 29.55 1069 THR A N 1
ATOM 3888 C CA . THR A 1 520 ? 11.955 32.231 25.744 1.00 24.24 1069 THR A CA 1
ATOM 3889 C C . THR A 1 520 ? 12.391 30.915 26.374 1.00 37.55 1069 THR A C 1
ATOM 3890 O O . THR A 1 520 ? 13.472 30.832 26.964 1.00 80.94 1069 THR A O 1
ATOM 3894 N N . VAL A 1 521 ? 11.556 29.890 26.268 1.00 27.09 1070 VAL A N 1
ATOM 3895 C CA . VAL A 1 521 ? 11.889 28.569 26.789 1.00 27.15 1070 VAL A CA 1
ATOM 3896 C C . VAL A 1 521 ? 12.140 27.633 25.612 1.00 23.11 1070 VAL A C 1
ATOM 3897 O O . VAL A 1 521 ? 11.708 27.921 24.485 1.00 23.09 1070 VAL A O 1
ATOM 3901 N N . PRO A 1 522 ? 12.835 26.516 25.815 1.00 22.39 1071 PRO A N 1
ATOM 3902 C CA . PRO A 1 522 ? 13.056 25.572 24.714 1.00 23.33 1071 PRO A CA 1
ATOM 3903 C C . PRO A 1 522 ? 11.750 24.958 24.248 1.00 22.43 1071 PRO A C 1
ATOM 3904 O O . PRO A 1 522 ? 10.784 24.850 25.006 1.00 22.31 1071 PRO A O 1
ATOM 3908 N N . LEU A 1 523 ? 11.739 24.535 22.982 1.00 20.44 1072 LEU A N 1
ATOM 3909 C CA . LEU A 1 523 ? 10.567 23.886 22.405 1.00 18.04 1072 LEU A CA 1
ATOM 3910 C C . LEU A 1 523 ? 10.717 22.378 22.289 1.00 22.03 1072 LEU A C 1
ATOM 3911 O O . LEU A 1 523 ? 9.719 21.683 22.059 1.00 24.65 1072 LEU A O 1
ATOM 3916 N N . VAL A 1 524 ? 11.938 21.865 22.422 1.00 22.07 1073 VAL A N 1
ATOM 3917 C CA . VAL A 1 524 ? 12.198 20.435 22.475 1.00 24.48 1073 VAL A CA 1
ATOM 3918 C C . VAL A 1 524 ? 13.317 20.224 23.482 1.00 23.77 1073 VAL A C 1
ATOM 3919 O O . VAL A 1 524 ? 14.065 21.147 23.818 1.00 25.75 1073 VAL A O 1
ATOM 3923 N N . GLY A 1 525 ? 13.420 18.993 23.970 1.00 23.14 1074 GLY A N 1
ATOM 3924 C CA . GLY A 1 525 ? 14.459 18.669 24.926 1.00 20.85 1074 GLY A CA 1
ATOM 3925 C C . GLY A 1 525 ? 15.548 17.833 24.289 1.00 26.17 1074 GLY A C 1
ATOM 3926 O O . GLY A 1 525 ? 15.345 17.255 23.213 1.00 27.21 1074 GLY A O 1
ATOM 3927 N N . ARG A 1 526 ? 16.709 17.761 24.932 1.00 31.18 1075 ARG A N 1
ATOM 3928 C CA . ARG A 1 526 ? 17.762 16.882 24.458 1.00 34.83 1075 ARG A CA 1
ATOM 3929 C C . ARG A 1 526 ? 17.341 15.425 24.633 1.00 31.30 1075 ARG A C 1
ATOM 3930 O O . ARG A 1 526 ? 16.498 15.088 25.473 1.00 31.98 1075 ARG A O 1
ATOM 3938 N N . LYS A 1 527 ? 17.950 14.558 23.819 1.00 33.09 1076 LYS A N 1
ATOM 3939 C CA . LYS A 1 527 ? 17.510 13.169 23.714 1.00 33.54 1076 LYS A CA 1
ATOM 3940 C C . LYS A 1 527 ? 17.456 12.485 25.073 1.00 46.81 1076 LYS A C 1
ATOM 3941 O O . LYS A 1 527 ? 16.502 11.756 25.370 1.00 30.46 1076 LYS A O 1
ATOM 3947 N N . ASP A 1 528 ? 18.461 12.719 25.918 1.00 31.73 1077 ASP A N 1
ATOM 3948 C CA . ASP A 1 528 ? 18.591 12.039 27.200 1.00 33.60 1077 ASP A CA 1
ATOM 3949 C C . ASP A 1 528 ? 18.072 12.858 28.375 1.00 53.99 1077 ASP A C 1
ATOM 3950 O O . ASP A 1 528 ? 18.317 12.485 29.526 1.00 61.92 1077 ASP A O 1
ATOM 3955 N N . SER A 1 529 ? 17.365 13.956 28.125 1.00 37.22 1078 SER A N 1
ATOM 3956 C CA . SER A 1 529 ? 16.893 14.808 29.207 1.00 38.18 1078 SER A CA 1
ATOM 3957 C C . SER A 1 529 ? 15.461 14.448 29.583 1.00 34.42 1078 SER A C 1
ATOM 3958 O O . SER A 1 529 ? 14.767 13.707 28.882 1.00 35.65 1078 SER A O 1
ATOM 3961 N N . ASP A 1 530 ? 15.023 14.985 30.717 1.00 35.83 1079 ASP A N 1
ATOM 3962 C CA . ASP A 1 530 ? 13.646 14.814 31.151 1.00 34.51 1079 ASP A CA 1
ATOM 3963 C C . ASP A 1 530 ? 12.715 15.871 30.577 1.00 39.10 1079 ASP A C 1
ATOM 3964 O O . ASP A 1 530 ? 11.516 15.842 30.874 1.00 38.26 1079 ASP A O 1
ATOM 3969 N N . TRP A 1 531 ? 13.239 16.799 29.771 1.00 32.90 1080 TRP A N 1
ATOM 3970 C CA . TRP A 1 531 ? 12.447 17.854 29.128 1.00 24.90 1080 TRP A CA 1
ATOM 3971 C C . TRP A 1 531 ? 11.841 18.829 30.136 1.00 32.62 1080 TRP A C 1
ATOM 3972 O O . TRP A 1 531 ? 10.862 19.514 29.827 1.00 28.03 1080 TRP A O 1
ATOM 3983 N N . SER A 1 532 ? 12.410 18.916 31.341 1.00 31.62 1081 SER A N 1
ATOM 3984 C CA . SER A 1 532 ? 11.763 19.679 32.405 1.00 33.54 1081 SER A CA 1
ATOM 3985 C C . SER A 1 532 ? 11.657 21.164 32.076 1.00 28.36 1081 SER A C 1
ATOM 3986 O O . SER A 1 532 ? 10.732 21.833 32.551 1.00 36.80 1081 SER A O 1
ATOM 3989 N N . THR A 1 533 ? 12.574 21.700 31.267 1.00 26.11 1082 THR A N 1
ATOM 3990 C CA . THR A 1 533 ? 12.544 23.118 30.930 1.00 25.08 1082 THR A CA 1
ATOM 3991 C C . THR A 1 533 ? 11.769 23.423 29.655 1.00 23.88 1082 THR A C 1
ATOM 3992 O O . THR A 1 533 ? 11.578 24.602 29.338 1.00 26.37 1082 THR A O 1
ATOM 3996 N N . VAL A 1 534 ? 11.318 22.398 28.926 1.00 22.11 1083 VAL A N 1
ATOM 3997 C CA . VAL A 1 534 ? 10.636 22.613 27.655 1.00 19.92 1083 VAL A CA 1
ATOM 3998 C C . VAL A 1 534 ? 9.245 23.184 27.908 1.00 21.93 1083 VAL A C 1
ATOM 3999 O O . VAL A 1 534 ? 8.589 22.855 28.903 1.00 23.23 1083 VAL A O 1
ATOM 4003 N N . LEU A 1 535 ? 8.803 24.065 27.008 1.00 20.76 1084 LEU A N 1
ATOM 4004 C CA . LEU A 1 535 ? 7.480 24.683 27.061 1.00 19.60 1084 LEU A CA 1
ATOM 4005 C C . LEU A 1 535 ? 6.425 23.698 27.545 1.00 20.36 1084 LEU A C 1
ATOM 4006 O O . LEU A 1 535 ? 6.189 22.659 26.917 1.00 21.24 1084 LEU A O 1
ATOM 4011 N N . SER A 1 536 ? 5.796 24.020 28.669 1.00 19.58 1085 SER A N 1
ATOM 4012 C CA . SER A 1 536 ? 4.872 23.080 29.267 1.00 21.75 1085 SER A CA 1
ATOM 4013 C C . SER A 1 536 ? 3.489 23.186 28.633 1.00 22.34 1085 SER A C 1
ATOM 4014 O O . SER A 1 536 ? 3.173 24.111 27.875 1.00 20.92 1085 SER A O 1
ATOM 4017 N N . GLU A 1 537 ? 2.659 22.195 28.947 1.00 20.35 1086 GLU A N 1
ATOM 4018 C CA . GLU A 1 537 ? 1.284 22.204 28.465 1.00 18.08 1086 GLU A CA 1
ATOM 4019 C C . GLU A 1 537 ? 0.544 23.442 28.949 1.00 19.63 1086 GLU A C 1
ATOM 4020 O O . GLU A 1 537 ? -0.234 24.049 28.198 1.00 20.09 1086 GLU A O 1
ATOM 4026 N N . ALA A 1 538 ? 0.770 23.831 30.204 1.00 19.70 1087 ALA A N 1
ATOM 4027 C CA . ALA A 1 538 ? 0.136 25.030 30.733 1.00 21.46 1087 ALA A CA 1
ATOM 4028 C C . ALA A 1 538 ? 0.688 26.277 30.065 1.00 20.78 1087 ALA A C 1
ATOM 4029 O O . ALA A 1 538 ? -0.060 27.215 29.770 1.00 18.52 1087 ALA A O 1
ATOM 4031 N N . GLU A 1 539 ? 1.994 26.294 29.797 1.00 19.43 1088 GLU A N 1
ATOM 4032 C CA . GLU A 1 539 ? 2.593 27.441 29.125 1.00 17.14 1088 GLU A CA 1
ATOM 4033 C C . GLU A 1 539 ? 2.086 27.580 27.694 1.00 18.22 1088 GLU A C 1
ATOM 4034 O O . GLU A 1 539 ? 1.915 28.700 27.199 1.00 18.85 1088 GLU A O 1
ATOM 4040 N N . PHE A 1 540 ? 1.849 26.460 27.008 1.00 16.36 1089 PHE A N 1
ATOM 4041 C CA . PHE A 1 540 ? 1.247 26.544 25.682 1.00 17.28 1089 PHE A CA 1
ATOM 4042 C C . PHE A 1 540 ? -0.168 27.103 25.759 1.00 19.39 1089 PHE A C 1
ATOM 4043 O O . PHE A 1 540 ? -0.565 27.921 24.918 1.00 17.06 1089 PHE A O 1
ATOM 4051 N N . ALA A 1 541 ? -0.955 26.663 26.746 1.00 17.95 1090 ALA A N 1
ATOM 4052 C CA . ALA A 1 541 ? -2.288 27.235 26.910 1.00 18.23 1090 ALA A CA 1
ATOM 4053 C C . ALA A 1 541 ? -2.206 28.724 27.208 1.00 17.02 1090 ALA A C 1
ATOM 4054 O O . ALA A 1 541 ? -3.005 29.515 26.687 1.00 17.24 1090 ALA A O 1
ATOM 4056 N N . GLU A 1 542 ? -1.229 29.130 28.022 1.00 18.00 1091 GLU A N 1
ATOM 4057 C CA . GLU A 1 542 ? -1.046 30.553 28.303 1.00 18.91 1091 GLU A CA 1
ATOM 4058 C C . GLU A 1 542 ? -0.667 31.321 27.037 1.00 17.76 1091 GLU A C 1
ATOM 4059 O O . GLU A 1 542 ? -1.150 32.438 26.812 1.00 17.65 1091 GLU A O 1
ATOM 4065 N N . LEU A 1 543 ? 0.198 30.741 26.200 1.00 16.92 1092 LEU A N 1
ATOM 4066 C CA . LEU A 1 543 ? 0.526 31.356 24.916 1.00 17.90 1092 LEU A CA 1
ATOM 4067 C C . LEU A 1 543 ? -0.737 31.617 24.097 1.00 17.45 1092 LEU A C 1
ATOM 4068 O O . LEU A 1 543 ? -0.925 32.708 23.541 1.00 17.90 1092 LEU A O 1
ATOM 4073 N N . CYS A 1 544 ? -1.631 30.628 24.025 1.00 15.92 1093 CYS A N 1
ATOM 4074 C CA . CYS A 1 544 ? -2.869 30.836 23.276 1.00 14.77 1093 CYS A CA 1
ATOM 4075 C C . CYS A 1 544 ? -3.734 31.922 23.918 1.00 15.23 1093 CYS A C 1
ATOM 4076 O O . CYS A 1 544 ? -4.378 32.711 23.212 1.00 15.34 1093 CYS A O 1
ATOM 4079 N N . GLU A 1 545 ? -3.776 31.975 25.252 1.00 14.99 1094 GLU A N 1
ATOM 4080 C CA . GLU A 1 545 ? -4.586 32.997 25.913 1.00 15.06 1094 GLU A CA 1
ATOM 4081 C C . GLU A 1 545 ? -4.083 34.400 25.582 1.00 16.04 1094 GLU A C 1
ATOM 4082 O O . GLU A 1 545 ? -4.865 35.298 25.235 1.00 15.37 1094 GLU A O 1
ATOM 4088 N N . HIS A 1 546 ? -2.770 34.604 25.662 1.00 15.19 1095 HIS A N 1
ATOM 4089 C CA . HIS A 1 546 ? -2.227 35.944 25.510 1.00 16.78 1095 HIS A CA 1
ATOM 4090 C C . HIS A 1 546 ? -2.089 36.375 24.061 1.00 15.51 1095 HIS A C 1
ATOM 4091 O O . HIS A 1 546 ? -2.079 37.584 23.792 1.00 16.47 1095 HIS A O 1
ATOM 4098 N N . GLN A 1 547 ? -1.968 35.429 23.127 1.00 14.92 1096 GLN A N 1
ATOM 4099 C CA . GLN A 1 547 ? -1.653 35.786 21.750 1.00 15.10 1096 GLN A CA 1
ATOM 4100 C C . GLN A 1 547 ? -2.758 35.474 20.758 1.00 14.59 1096 GLN A C 1
ATOM 4101 O O . GLN A 1 547 ? -2.652 35.896 19.599 1.00 16.33 1096 GLN A O 1
ATOM 4107 N N . LEU A 1 548 ? -3.801 34.744 21.166 1.00 14.89 1097 LEU A N 1
ATOM 4108 C CA . LEU A 1 548 ? -4.950 34.480 20.304 1.00 14.35 1097 LEU A CA 1
ATOM 4109 C C . LEU A 1 548 ? -6.238 34.933 20.973 1.00 14.38 1097 LEU A C 1
ATOM 4110 O O . LEU A 1 548 ? -6.964 35.764 20.415 1.00 15.61 1097 LEU A O 1
ATOM 4115 N N . THR A 1 549 ? -6.517 34.433 22.181 1.00 14.47 1098 THR A N 1
ATOM 4116 C CA . THR A 1 549 ? -7.767 34.754 22.858 1.00 14.56 1098 THR A CA 1
ATOM 4117 C C . THR A 1 549 ? -7.855 36.237 23.168 1.00 14.67 1098 THR A C 1
ATOM 4118 O O . THR A 1 549 ? -8.941 36.825 23.098 1.00 14.72 1098 THR A O 1
ATOM 4122 N N . HIS A 1 550 ? -6.711 36.857 23.469 1.00 14.74 1099 HIS A N 1
ATOM 4123 C CA . HIS A 1 550 ? -6.646 38.305 23.650 1.00 14.86 1099 HIS A CA 1
ATOM 4124 C C . HIS A 1 550 ? -7.277 39.041 22.471 1.00 15.91 1099 HIS A C 1
ATOM 4125 O O . HIS A 1 550 ? -8.136 39.915 22.650 1.00 14.96 1099 HIS A O 1
ATOM 4132 N N . HIS A 1 551 ? -6.852 38.702 21.250 1.00 14.67 1100 HIS A N 1
ATOM 4133 C CA . HIS A 1 551 ? -7.373 39.386 20.067 1.00 14.67 1100 HIS A CA 1
ATOM 4134 C C . HIS A 1 551 ? -8.839 39.049 19.824 1.00 15.17 1100 HIS A C 1
ATOM 4135 O O . HIS A 1 551 ? -9.619 39.915 19.410 1.00 14.78 1100 HIS A O 1
ATOM 4142 N N . PHE A 1 552 ? -9.225 37.792 20.048 1.00 16.10 1101 PHE A N 1
ATOM 4143 C CA . PHE A 1 552 ? -10.622 37.415 19.858 1.00 14.61 1101 PHE A CA 1
ATOM 4144 C C . PHE A 1 552 ? -11.530 38.200 20.796 1.00 15.32 1101 PHE A C 1
ATOM 4145 O O . PHE A 1 552 ? -12.582 38.710 20.381 1.00 15.81 1101 PHE A O 1
ATOM 4153 N N . ARG A 1 553 ? -11.126 38.334 22.064 1.00 15.02 1102 ARG A N 1
ATOM 4154 C CA . ARG A 1 553 ? -11.957 39.064 23.020 1.00 15.08 1102 ARG A CA 1
ATOM 4155 C C . ARG A 1 553 ? -12.101 40.519 22.616 1.00 15.20 1102 ARG A C 1
ATOM 4156 O O . ARG A 1 553 ? -13.194 41.093 22.719 1.00 15.39 1102 ARG A O 1
ATOM 4164 N N . VAL A 1 554 ? -11.001 41.135 22.178 1.00 15.14 1103 VAL A N 1
ATOM 4165 C CA . VAL A 1 554 ? -11.052 42.529 21.741 1.00 15.29 1103 VAL A CA 1
ATOM 4166 C C . VAL A 1 554 ? -11.905 42.667 20.487 1.00 15.34 1103 VAL A C 1
ATOM 4167 O O . VAL A 1 554 ? -12.760 43.549 20.405 1.00 15.67 1103 VAL A O 1
ATOM 4171 N N . ALA A 1 555 ? -11.702 41.784 19.503 1.00 15.41 1104 ALA A N 1
ATOM 4172 C CA . ALA A 1 555 ? -12.492 41.882 18.273 1.00 16.45 1104 ALA A CA 1
ATOM 4173 C C . ALA A 1 555 ? -13.980 41.705 18.548 1.00 15.52 1104 ALA A C 1
ATOM 4174 O O . ALA A 1 555 ? -14.815 42.460 18.028 1.00 16.68 1104 ALA A O 1
ATOM 4176 N N . ARG A 1 556 ? -14.332 40.711 19.368 1.00 15.37 1105 ARG A N 1
ATOM 4177 C CA . ARG A 1 556 ? -15.726 40.498 19.727 1.00 16.05 1105 ARG A CA 1
ATOM 4178 C C . ARG A 1 556 ? -16.313 41.744 20.381 1.00 16.35 1105 ARG A C 1
ATOM 4179 O O . ARG A 1 556 ? -17.388 42.221 19.995 1.00 16.63 1105 ARG A O 1
ATOM 4187 N N . LYS A 1 557 ? -15.604 42.294 21.371 1.00 15.83 1106 LYS A N 1
ATOM 4188 C CA . LYS A 1 557 ? -16.125 43.449 22.097 1.00 17.07 1106 LYS A CA 1
ATOM 4189 C C . LYS A 1 557 ? -16.177 44.688 21.217 1.00 16.77 1106 LYS A C 1
ATOM 4190 O O . LYS A 1 557 ? -17.153 45.447 21.260 1.00 17.08 1106 LYS A O 1
ATOM 4196 N N . ILE A 1 558 ? -15.141 44.920 20.406 1.00 16.19 1107 ILE A N 1
ATOM 4197 C CA . ILE A 1 558 ? -15.106 46.148 19.612 1.00 16.33 1107 ILE A CA 1
ATOM 4198 C C . ILE A 1 558 ? -16.162 46.111 18.510 1.00 16.54 1107 ILE A C 1
ATOM 4199 O O . ILE A 1 558 ? -16.832 47.116 18.245 1.00 18.84 1107 ILE A O 1
ATOM 4204 N N . ALA A 1 559 ? -16.354 44.950 17.875 1.00 16.39 1108 ALA A N 1
ATOM 4205 C CA . ALA A 1 559 ? -17.413 44.837 16.869 1.00 16.70 1108 ALA A CA 1
ATOM 4206 C C . ALA A 1 559 ? -18.791 45.064 17.488 1.00 17.46 1108 ALA A C 1
ATOM 4207 O O . ALA A 1 559 ? -19.622 45.785 16.923 1.00 17.72 1108 ALA A O 1
ATOM 4209 N N . LEU A 1 560 ? -19.051 44.468 18.655 1.00 17.58 1109 LEU A N 1
ATOM 4210 C CA . LEU A 1 560 ? -20.325 44.690 19.341 1.00 18.34 1109 LEU A CA 1
ATOM 4211 C C . LEU A 1 560 ? -20.497 46.141 19.778 1.00 19.11 1109 LEU A C 1
ATOM 4212 O O . LEU A 1 560 ? -21.630 46.612 19.917 1.00 19.79 1109 LEU A O 1
ATOM 4217 N N . SER A 1 561 ? -19.396 46.858 20.015 1.00 17.39 1110 SER A N 1
ATOM 4218 C CA . SER A 1 561 ? -19.448 48.234 20.500 1.00 17.66 1110 SER A CA 1
ATOM 4219 C C . SER A 1 561 ? -19.382 49.276 19.390 1.00 19.78 1110 SER A C 1
ATOM 4220 O O . SER A 1 561 ? -19.254 50.471 19.688 1.00 20.96 1110 SER A O 1
ATOM 4223 N N . ASP A 1 562 ? -19.467 48.853 18.125 1.00 17.97 1111 ASP A N 1
ATOM 4224 C CA . ASP A 1 562 ? -19.575 49.751 16.977 1.00 19.08 1111 ASP A CA 1
ATOM 4225 C C . ASP A 1 562 ? -18.264 50.461 16.648 1.00 19.01 1111 ASP A C 1
ATOM 4226 O O . ASP A 1 562 ? -18.271 51.562 16.094 1.00 21.78 1111 ASP A O 1
ATOM 4231 N N . GLY A 1 563 ? -17.124 49.855 16.968 1.00 19.51 1112 GLY A N 1
ATOM 4232 C CA . GLY A 1 563 ? -15.869 50.400 16.480 1.00 18.72 1112 GLY A CA 1
ATOM 4233 C C . GLY A 1 563 ? -15.853 50.464 14.963 1.00 19.04 1112 GLY A C 1
ATOM 4234 O O . GLY A 1 563 ? -16.480 49.654 14.274 1.00 21.24 1112 GLY A O 1
ATOM 4235 N N . ALA A 1 564 ? -15.131 51.457 14.436 1.00 17.92 1113 ALA A N 1
ATOM 4236 C CA . ALA A 1 564 ? -15.093 51.652 12.986 1.00 18.17 1113 ALA A CA 1
ATOM 4237 C C . ALA A 1 564 ? -14.072 50.740 12.320 1.00 18.78 1113 ALA A C 1
ATOM 4238 O O . ALA A 1 564 ? -14.269 50.322 11.169 1.00 20.43 1113 ALA A O 1
ATOM 4240 N N . SER A 1 565 ? -12.977 50.440 13.008 1.00 17.57 1114 SER A N 1
ATOM 4241 C CA . SER A 1 565 ? -11.928 49.611 12.433 1.00 17.23 1114 SER A CA 1
ATOM 4242 C C . SER A 1 565 ? -11.097 49.034 13.562 1.00 19.33 1114 SER A C 1
ATOM 4243 O O . SER A 1 565 ? -11.072 49.559 14.682 1.00 18.05 1114 SER A O 1
ATOM 4246 N N . LEU A 1 566 ? -10.412 47.938 13.249 1.00 17.64 1115 LEU A N 1
ATOM 4247 C CA . LEU A 1 566 ? -9.627 47.238 14.255 1.00 16.23 1115 LEU A CA 1
ATOM 4248 C C . LEU A 1 566 ? -8.450 46.588 13.554 1.00 17.20 1115 LEU A C 1
ATOM 4249 O O . LEU A 1 566 ? -8.650 45.787 12.636 1.00 17.75 1115 LEU A O 1
ATOM 4254 N N . ALA A 1 567 ? -7.241 46.923 13.998 1.00 16.55 1116 ALA A N 1
ATOM 4255 C CA . ALA A 1 567 ? -6.020 46.265 13.554 1.00 16.66 1116 ALA A CA 1
ATOM 4256 C C . ALA A 1 567 ? -5.569 45.314 14.651 1.00 15.70 1116 ALA A C 1
ATOM 4257 O O . ALA A 1 567 ? -5.347 45.737 15.793 1.00 16.01 1116 ALA A O 1
ATOM 4259 N N . LEU A 1 568 ? -5.441 44.039 14.312 1.00 15.47 1117 LEU A N 1
ATOM 4260 C CA . LEU A 1 568 ? -4.912 43.029 15.224 1.00 15.25 1117 LEU A CA 1
ATOM 4261 C C . LEU A 1 568 ? -3.428 42.885 14.932 1.00 15.89 1117 LEU A C 1
ATOM 4262 O O . LEU A 1 568 ? -3.047 42.607 13.789 1.00 15.38 1117 LEU A O 1
ATOM 4267 N N . VAL A 1 569 ? -2.595 43.079 15.949 1.00 15.58 1118 VAL A N 1
ATOM 4268 C CA . VAL A 1 569 ? -1.149 43.158 15.780 1.00 15.96 1118 VAL A CA 1
ATOM 4269 C C . VAL A 1 569 ? -0.510 41.955 16.461 1.00 15.84 1118 VAL A C 1
ATOM 4270 O O . VAL A 1 569 ? -0.782 41.684 17.637 1.00 16.22 1118 VAL A O 1
ATOM 4274 N N . THR A 1 570 ? 0.329 41.229 15.723 1.00 16.03 1119 THR A N 1
ATOM 4275 C CA . THR A 1 570 ? 0.991 40.044 16.258 1.00 16.87 1119 THR A CA 1
ATOM 4276 C C . THR A 1 570 ? 2.295 40.418 16.950 1.00 18.24 1119 THR A C 1
ATOM 4277 O O . THR A 1 570 ? 2.759 41.561 16.873 1.00 20.33 1119 THR A O 1
ATOM 4281 N N . PRO A 1 571 ? 2.921 39.458 17.648 1.00 18.90 1120 PRO A N 1
ATOM 4282 C CA . PRO A 1 571 ? 4.189 39.731 18.334 1.00 21.27 1120 PRO A CA 1
ATOM 4283 C C . PRO A 1 571 ? 5.273 40.237 17.399 1.00 18.83 1120 PRO A C 1
ATOM 4284 O O . PRO A 1 571 ? 5.271 39.987 16.194 1.00 19.00 1120 PRO A O 1
ATOM 4288 N N . GLU A 1 572 ? 6.259 40.888 17.997 1.00 18.11 1121 GLU A N 1
ATOM 4289 C CA . GLU A 1 572 ? 7.396 41.418 17.262 1.00 19.20 1121 GLU A CA 1
ATOM 4290 C C . GLU A 1 572 ? 8.543 40.411 17.275 1.00 25.73 1121 GLU A C 1
ATOM 4291 O O . GLU A 1 572 ? 8.977 39.969 18.346 1.00 25.94 1121 GLU A O 1
ATOM 4297 N N . THR A 1 573 ? 9.021 40.038 16.090 1.00 19.77 1122 THR A N 1
ATOM 4298 C CA . THR A 1 573 ? 10.318 39.394 15.936 1.00 19.17 1122 THR A CA 1
ATOM 4299 C C . THR A 1 573 ? 11.326 40.445 15.491 1.00 25.09 1122 THR A C 1
ATOM 4300 O O . THR A 1 573 ? 10.975 41.435 14.842 1.00 21.81 1122 THR A O 1
ATOM 4304 N N . THR A 1 574 ? 12.581 40.245 15.878 1.00 23.29 1123 THR A N 1
ATOM 4305 C CA . THR A 1 574 ? 13.669 41.132 15.500 1.00 22.09 1123 THR A CA 1
ATOM 4306 C C . THR A 1 574 ? 14.849 40.285 15.059 1.00 24.90 1123 THR A C 1
ATOM 4307 O O . THR A 1 574 ? 14.827 39.055 15.150 1.00 25.89 1123 THR A O 1
ATOM 4311 N N . ALA A 1 575 ? 15.904 40.962 14.598 1.00 23.35 1124 ALA A N 1
ATOM 4312 C CA . ALA A 1 575 ? 17.122 40.267 14.215 1.00 23.75 1124 ALA A CA 1
ATOM 4313 C C . ALA A 1 575 ? 17.750 39.508 15.381 1.00 29.14 1124 ALA A C 1
ATOM 4314 O O . ALA A 1 575 ? 18.562 38.609 15.148 1.00 32.23 1124 ALA A O 1
ATOM 4316 N N . THR A 1 576 ? 17.390 39.832 16.624 1.00 31.80 1125 THR A N 1
ATOM 4317 C CA . THR A 1 576 ? 17.970 39.161 17.785 1.00 36.76 1125 THR A CA 1
ATOM 4318 C C . THR A 1 576 ? 16.981 38.284 18.546 1.00 46.90 1125 THR A C 1
ATOM 4319 O O . THR A 1 576 ? 17.335 37.747 19.601 1.00 34.03 1125 THR A O 1
ATOM 4323 N N . SER A 1 577 ? 15.756 38.132 18.054 1.00 26.61 1126 SER A N 1
ATOM 4324 C CA . SER A 1 577 ? 14.808 37.225 18.689 1.00 22.42 1126 SER A CA 1
ATOM 4325 C C . SER A 1 577 ? 15.393 35.816 18.720 1.00 24.64 1126 SER A C 1
ATOM 4326 O O . SER A 1 577 ? 16.110 35.403 17.804 1.00 28.24 1126 SER A O 1
ATOM 4329 N N . THR A 1 578 ? 15.092 35.065 19.785 1.00 28.03 1127 THR A N 1
ATOM 4330 C CA . THR A 1 578 ? 15.575 33.688 19.806 1.00 23.94 1127 THR A CA 1
ATOM 4331 C C . THR A 1 578 ? 14.873 32.861 18.732 1.00 25.83 1127 THR A C 1
ATOM 4332 O O . THR A 1 578 ? 13.795 33.212 18.239 1.00 22.94 1127 THR A O 1
ATOM 4336 N N . THR A 1 579 ? 15.504 31.743 18.364 1.00 23.08 1128 THR A N 1
ATOM 4337 C CA . THR A 1 579 ? 14.914 30.894 17.336 1.00 21.93 1128 THR A CA 1
ATOM 4338 C C . THR A 1 579 ? 13.566 30.337 17.787 1.00 23.52 1128 THR A C 1
ATOM 4339 O O . THR A 1 579 ? 12.652 30.156 16.965 1.00 21.26 1128 THR A O 1
ATOM 4343 N N . GLU A 1 580 ? 13.409 30.107 19.092 1.00 21.34 1129 GLU A N 1
ATOM 4344 C CA . GLU A 1 580 ? 12.124 29.660 19.609 1.00 20.51 1129 GLU A CA 1
ATOM 4345 C C . GLU A 1 580 ? 11.092 30.777 19.538 1.00 21.74 1129 GLU A C 1
ATOM 4346 O O . GLU A 1 580 ? 9.914 30.519 19.270 1.00 19.76 1129 GLU A O 1
ATOM 4352 N N . GLN A 1 581 ? 11.514 32.025 19.749 1.00 20.78 1130 GLN A N 1
ATOM 4353 C CA . GLN A 1 581 ? 10.577 33.134 19.584 1.00 19.35 1130 GLN A CA 1
ATOM 4354 C C . GLN A 1 581 ? 10.110 33.250 18.139 1.00 19.31 1130 GLN A C 1
ATOM 4355 O O . GLN A 1 581 ? 8.925 33.500 17.885 1.00 18.47 1130 GLN A O 1
ATOM 4361 N N . PHE A 1 582 ? 11.016 33.054 17.174 1.00 17.62 1131 PHE A N 1
ATOM 4362 C CA . PHE A 1 582 ? 10.586 33.047 15.776 1.00 19.56 1131 PHE A CA 1
ATOM 4363 C C . PHE A 1 582 ? 9.551 31.968 15.519 1.00 19.86 1131 PHE A C 1
ATOM 4364 O O . PHE A 1 582 ? 8.564 32.199 14.803 1.00 18.95 1131 PHE A O 1
ATOM 4372 N N . ALA A 1 583 ? 9.767 30.773 16.067 1.00 17.32 1132 ALA A N 1
ATOM 4373 C CA . ALA A 1 583 ? 8.829 29.677 15.832 1.00 18.65 1132 ALA A CA 1
ATOM 4374 C C . ALA A 1 583 ? 7.461 29.994 16.428 1.00 17.29 1132 ALA A C 1
ATOM 4375 O O . ALA A 1 583 ? 6.427 29.865 15.758 1.00 17.46 1132 ALA A O 1
ATOM 4377 N N . LEU A 1 584 ? 7.432 30.403 17.695 1.00 17.31 1133 LEU A N 1
ATOM 4378 C CA . LEU A 1 584 ? 6.148 30.710 18.322 1.00 16.03 1133 LEU A CA 1
ATOM 4379 C C . LEU A 1 584 ? 5.469 31.907 17.662 1.00 17.95 1133 LEU A C 1
ATOM 4380 O O . LEU A 1 584 ? 4.241 31.937 17.531 1.00 17.16 1133 LEU A O 1
ATOM 4385 N N . ALA A 1 585 ? 6.243 32.918 17.266 1.00 17.21 1134 ALA A N 1
ATOM 4386 C CA . ALA A 1 585 ? 5.646 34.070 16.596 1.00 15.74 1134 ALA A CA 1
ATOM 4387 C C . ALA A 1 585 ? 4.987 33.666 15.283 1.00 16.90 1134 ALA A C 1
ATOM 4388 O O . ALA A 1 585 ? 3.882 34.124 14.961 1.00 17.15 1134 ALA A O 1
ATOM 4390 N N . ASN A 1 586 ? 5.646 32.808 14.510 1.00 15.92 1135 ASN A N 1
ATOM 4391 C CA . ASN A 1 586 ? 5.051 32.370 13.254 1.00 15.42 1135 ASN A CA 1
ATOM 4392 C C . ASN A 1 586 ? 3.883 31.422 13.475 1.00 15.30 1135 ASN A C 1
ATOM 4393 O O . ASN A 1 586 ? 2.944 31.407 12.668 1.00 16.78 1135 ASN A O 1
ATOM 4398 N N . PHE A 1 587 ? 3.916 30.630 14.551 1.00 15.44 1136 PHE A N 1
ATOM 4399 C CA . PHE A 1 587 ? 2.739 29.853 14.911 1.00 14.81 1136 PHE A CA 1
ATOM 4400 C C . PHE A 1 587 ? 1.548 30.774 15.139 1.00 16.89 1136 PHE A C 1
ATOM 4401 O O . PHE A 1 587 ? 0.455 30.546 14.608 1.00 16.67 1136 PHE A O 1
ATOM 4409 N N . ILE A 1 588 ? 1.754 31.836 15.920 1.00 15.67 1137 ILE A N 1
ATOM 4410 C CA . ILE A 1 588 ? 0.679 32.773 16.227 1.00 16.00 1137 ILE A CA 1
ATOM 4411 C C . ILE A 1 588 ? 0.214 33.502 14.970 1.00 15.46 1137 ILE A C 1
ATOM 4412 O O . ILE A 1 588 ? -0.991 33.676 14.745 1.00 15.46 1137 ILE A O 1
ATOM 4417 N N . LYS A 1 589 ? 1.162 33.964 14.151 1.00 15.51 1138 LYS A N 1
ATOM 4418 C CA . LYS A 1 589 ? 0.820 34.729 12.958 1.00 15.41 1138 LYS A CA 1
ATOM 4419 C C . LYS A 1 589 ? -0.106 33.935 12.039 1.00 15.75 1138 LYS A C 1
ATOM 4420 O O . LYS A 1 589 ? -1.153 34.434 11.616 1.00 15.05 1138 LYS A O 1
ATOM 4426 N N . THR A 1 590 ? 0.267 32.687 11.735 1.00 15.06 1139 THR A N 1
ATOM 4427 C CA . THR A 1 590 ? -0.541 31.842 10.848 1.00 16.15 1139 THR A CA 1
ATOM 4428 C C . THR A 1 590 ? -1.902 31.533 11.458 1.00 15.71 1139 THR A C 1
ATOM 4429 O O . THR A 1 590 ? -2.924 31.526 10.760 1.00 17.80 1139 THR A O 1
ATOM 4433 N N . THR A 1 591 ? -1.933 31.246 12.754 1.00 14.71 1140 THR A N 1
ATOM 4434 C CA . THR A 1 591 ? -3.180 30.852 13.392 1.00 14.07 1140 THR A CA 1
ATOM 4435 C C . THR A 1 591 ? -4.131 32.034 13.476 1.00 15.47 1140 THR A C 1
ATOM 4436 O O . THR A 1 591 ? -5.335 31.890 13.236 1.00 16.10 1140 THR A O 1
ATOM 4440 N N . LEU A 1 592 ? -3.597 33.219 13.802 1.00 15.45 1141 LEU A N 1
ATOM 4441 C CA . LEU A 1 592 ? -4.438 34.407 13.866 1.00 14.21 1141 LEU A CA 1
ATOM 4442 C C . LEU A 1 592 ? -4.974 34.806 12.489 1.00 14.97 1141 LEU A C 1
ATOM 4443 O O . LEU A 1 592 ? -6.081 35.354 12.402 1.00 15.18 1141 LEU A O 1
ATOM 4448 N N . HIS A 1 593 ? -4.236 34.522 11.407 1.00 14.55 1142 HIS A N 1
ATOM 4449 C CA . HIS A 1 593 ? -4.763 34.817 10.070 1.00 14.48 1142 HIS A CA 1
ATOM 4450 C C . HIS A 1 593 ? -6.120 34.160 9.849 1.00 16.23 1142 HIS A C 1
ATOM 4451 O O . HIS A 1 593 ? -6.989 34.723 9.171 1.00 15.81 1142 HIS A O 1
ATOM 4458 N N . ALA A 1 594 ? -6.314 32.950 10.390 1.00 15.39 1143 ALA A N 1
ATOM 4459 C CA . ALA A 1 594 ? -7.594 32.272 10.233 1.00 15.01 1143 ALA A CA 1
ATOM 4460 C C . ALA A 1 594 ? -8.704 33.059 10.911 1.00 15.09 1143 ALA A C 1
ATOM 4461 O O . ALA A 1 594 ? -9.817 33.165 10.380 1.00 15.63 1143 ALA A O 1
ATOM 4463 N N . PHE A 1 595 ? -8.410 33.610 12.094 1.00 14.44 1144 PHE A N 1
ATOM 4464 C CA . PHE A 1 595 ? -9.381 34.430 12.799 1.00 14.33 1144 PHE A CA 1
ATOM 4465 C C . PHE A 1 595 ? -9.702 35.685 12.010 1.00 14.53 1144 PHE A C 1
ATOM 4466 O O . PHE A 1 595 ? -10.874 36.003 11.772 1.00 14.69 1144 PHE A O 1
ATOM 4474 N N . THR A 1 596 ? -8.665 36.417 11.609 1.00 15.64 1145 THR A N 1
ATOM 4475 C CA . THR A 1 596 ? -8.865 37.678 10.907 1.00 14.80 1145 THR A CA 1
ATOM 4476 C C . THR A 1 596 ? -9.666 37.470 9.632 1.00 14.98 1145 THR A C 1
ATOM 4477 O O . THR A 1 596 ? -10.613 38.217 9.339 1.00 15.63 1145 THR A O 1
ATOM 4481 N N . ALA A 1 597 ? -9.299 36.451 8.856 1.00 14.93 1146 ALA A N 1
ATOM 4482 C CA . ALA A 1 597 ? -10.002 36.215 7.599 1.00 15.25 1146 ALA A CA 1
ATOM 4483 C C . ALA A 1 597 ? -11.450 35.849 7.858 1.00 16.33 1146 ALA A C 1
ATOM 4484 O O . ALA A 1 597 ? -12.355 36.295 7.142 1.00 16.92 1146 ALA A O 1
ATOM 4486 N N . THR A 1 598 ? -11.696 35.055 8.898 1.00 16.65 1147 THR A N 1
ATOM 4487 C CA . THR A 1 598 ? -13.056 34.607 9.152 1.00 15.12 1147 THR A CA 1
ATOM 4488 C C . THR A 1 598 ? -13.924 35.751 9.645 1.00 15.32 1147 THR A C 1
ATOM 4489 O O . THR A 1 598 ? -15.034 35.959 9.146 1.00 16.46 1147 THR A O 1
ATOM 4493 N N . ILE A 1 599 ? -13.441 36.509 10.634 1.00 15.93 1148 ILE A N 1
ATOM 4494 C CA . ILE A 1 599 ? -14.281 37.589 11.139 1.00 15.41 1148 ILE A CA 1
ATOM 4495 C C . ILE A 1 599 ? -14.435 38.697 10.097 1.00 16.45 1148 ILE A C 1
ATOM 4496 O O . ILE A 1 599 ? -15.471 39.377 10.052 1.00 19.07 1148 ILE A O 1
ATOM 4501 N N . GLY A 1 600 ? -13.437 38.879 9.226 1.00 15.70 1149 GLY A N 1
ATOM 4502 C CA . GLY A 1 600 ? -13.590 39.844 8.146 1.00 19.34 1149 GLY A CA 1
ATOM 4503 C C . GLY A 1 600 ? -14.742 39.502 7.221 1.00 22.61 1149 GLY A C 1
ATOM 4504 O O . GLY A 1 600 ? -15.544 40.370 6.863 1.00 20.78 1149 GLY A O 1
ATOM 4505 N N . VAL A 1 601 ? -14.859 38.228 6.848 1.00 18.79 1150 VAL A N 1
ATOM 4506 C CA . VAL A 1 601 ? -15.961 37.801 5.989 1.00 18.50 1150 VAL A CA 1
ATOM 4507 C C . VAL A 1 601 ? -17.287 37.820 6.750 1.00 17.96 1150 VAL A C 1
ATOM 4508 O O . VAL A 1 601 ? -18.324 38.216 6.202 1.00 20.09 1150 VAL A O 1
ATOM 4512 N N . GLU A 1 602 ? -17.286 37.388 8.020 1.00 17.22 1151 GLU A N 1
ATOM 4513 C CA . GLU A 1 602 ? -18.512 37.474 8.817 1.00 19.69 1151 GLU A CA 1
ATOM 4514 C C . GLU A 1 602 ? -19.054 38.886 8.831 1.00 19.95 1151 GLU A C 1
ATOM 4515 O O . GLU A 1 602 ? -20.260 39.109 8.671 1.00 21.91 1151 GLU A O 1
ATOM 4521 N N . SER A 1 603 ? -18.170 39.855 9.078 1.00 19.51 1152 SER A N 1
ATOM 4522 C CA . SER A 1 603 ? -18.586 41.247 9.147 1.00 20.52 1152 SER A CA 1
ATOM 4523 C C . SER A 1 603 ? -19.112 41.722 7.805 1.00 23.02 1152 SER A C 1
ATOM 4524 O O . SER A 1 603 ? -20.146 42.397 7.736 1.00 25.43 1152 SER A O 1
ATOM 4527 N N . GLU A 1 604 ? -18.408 41.375 6.725 1.00 20.30 1153 GLU A N 1
ATOM 4528 C CA . GLU A 1 604 ? -18.810 41.816 5.395 1.00 22.17 1153 GLU A CA 1
ATOM 4529 C C . GLU A 1 604 ? -20.182 41.267 5.041 1.00 25.18 1153 GLU A C 1
ATOM 4530 O O . GLU A 1 604 ? -21.048 41.994 4.533 1.00 27.87 1153 GLU A O 1
ATOM 4536 N N . ARG A 1 605 ? -20.403 39.979 5.315 1.00 22.82 1154 ARG A N 1
ATOM 4537 C CA . ARG A 1 605 ? -21.626 39.321 4.871 1.00 23.57 1154 ARG A CA 1
ATOM 4538 C C . ARG A 1 605 ? -22.841 39.718 5.689 1.00 28.64 1154 ARG A C 1
ATOM 4539 O O . ARG A 1 605 ? -23.974 39.483 5.244 1.00 28.06 1154 ARG A O 1
ATOM 4547 N N . THR A 1 606 ? -22.644 40.315 6.868 1.00 22.58 1155 THR A N 1
ATOM 4548 C CA . THR A 1 606 ? -23.752 40.717 7.725 1.00 23.67 1155 THR A CA 1
ATOM 4549 C C . THR A 1 606 ? -23.927 42.227 7.796 1.00 27.94 1155 THR A C 1
ATOM 4550 O O . THR A 1 606 ? -24.636 42.726 8.679 1.00 29.80 1155 THR A O 1
ATOM 4554 N N . ALA A 1 607 ? -23.301 42.961 6.874 1.00 25.49 1156 ALA A N 1
ATOM 4555 C CA . ALA A 1 607 ? -23.467 44.405 6.750 1.00 24.75 1156 ALA A CA 1
ATOM 4556 C C . ALA A 1 607 ? -22.959 45.165 7.973 1.00 23.93 1156 ALA A C 1
ATOM 4557 O O . ALA A 1 607 ? -23.443 46.256 8.279 1.00 31.21 1156 ALA A O 1
ATOM 4559 N N . GLN A 1 608 ? -21.978 44.606 8.683 1.00 23.93 1157 GLN A N 1
ATOM 4560 C CA . GLN A 1 608 ? -21.311 45.366 9.732 1.00 20.20 1157 GLN A CA 1
ATOM 4561 C C . GLN A 1 608 ? -20.286 46.286 9.085 1.00 28.74 1157 GLN A C 1
ATOM 4562 O O . GLN A 1 608 ? -19.583 45.892 8.149 1.00 30.47 1157 GLN A O 1
ATOM 4568 N N . ARG A 1 609 ? -20.225 47.535 9.546 1.00 22.08 1158 ARG A N 1
ATOM 4569 C CA . ARG A 1 609 ? -19.287 48.446 8.907 1.00 27.83 1158 ARG A CA 1
ATOM 4570 C C . ARG A 1 609 ? -17.842 48.233 9.353 1.00 22.58 1158 ARG A C 1
ATOM 4571 O O . ARG A 1 609 ? -16.932 48.673 8.645 1.00 22.22 1158 ARG A O 1
ATOM 4579 N N . ILE A 1 610 ? -17.606 47.565 10.488 1.00 20.64 1159 ILE A N 1
ATOM 4580 C CA . ILE A 1 610 ? -16.252 47.496 11.044 1.00 17.61 1159 ILE A CA 1
ATOM 4581 C C . ILE A 1 610 ? -15.293 46.827 10.066 1.00 19.15 1159 ILE A C 1
ATOM 4582 O O . ILE A 1 610 ? -15.606 45.790 9.465 1.00 20.82 1159 ILE A O 1
ATOM 4587 N N . LEU A 1 611 ? -14.119 47.432 9.897 1.00 18.81 1160 LEU A N 1
ATOM 4588 C CA . LEU A 1 611 ? -13.030 46.859 9.110 1.00 18.83 1160 LEU A CA 1
ATOM 4589 C C . LEU A 1 611 ? -12.044 46.203 10.064 1.00 18.42 1160 LEU A C 1
ATOM 4590 O O . LEU A 1 611 ? -11.427 46.892 10.883 1.00 20.31 1160 LEU A O 1
ATOM 4595 N N . ILE A 1 612 ? -11.876 44.888 9.952 1.00 16.46 1161 ILE A N 1
ATOM 4596 C CA . ILE A 1 612 ? -10.964 44.145 10.818 1.00 16.07 1161 ILE A CA 1
ATOM 4597 C C . ILE A 1 612 ? -9.874 43.537 9.950 1.00 17.87 1161 ILE A C 1
ATOM 4598 O O . ILE A 1 612 ? -10.172 42.814 8.989 1.00 16.67 1161 ILE A O 1
ATOM 4603 N N . ASN A 1 613 ? -8.618 43.836 10.285 1.00 16.34 1162 ASN A N 1
ATOM 4604 C CA . ASN A 1 613 ? -7.469 43.359 9.521 1.00 15.88 1162 ASN A CA 1
ATOM 4605 C C . ASN A 1 613 ? -6.333 43.111 10.499 1.00 16.02 1162 ASN A C 1
ATOM 4606 O O . ASN A 1 613 ? -6.433 43.428 11.684 1.00 17.66 1162 ASN A O 1
ATOM 4611 N N . GLN A 1 614 ? -5.248 42.540 9.992 1.00 15.64 1163 GLN A N 1
ATOM 4612 C CA . GLN A 1 614 ? -4.124 42.118 10.816 1.00 15.49 1163 GLN A CA 1
ATOM 4613 C C . GLN A 1 614 ? -2.840 42.753 10.303 1.00 15.76 1163 GLN A C 1
ATOM 4614 O O . GLN A 1 614 ? -2.603 42.808 9.092 1.00 15.96 1163 GLN A O 1
ATOM 4620 N N . VAL A 1 615 ? -2.021 43.249 11.234 1.00 15.82 1164 VAL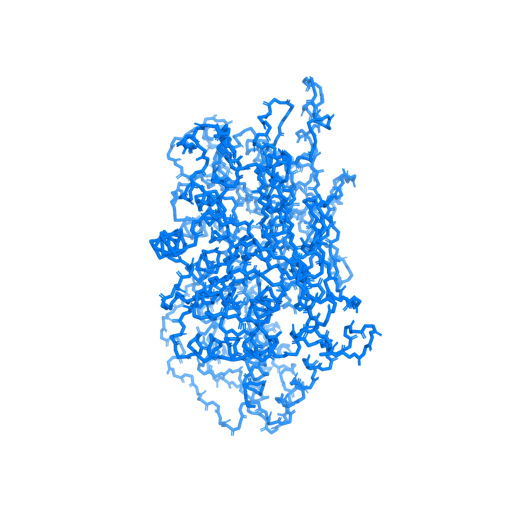 A N 1
ATOM 4621 C CA . VAL A 1 615 ? -0.727 43.846 10.930 1.00 16.12 1164 VAL A CA 1
ATOM 4622 C C . VAL A 1 615 ? 0.333 43.009 11.629 1.00 16.01 1164 VAL A C 1
ATOM 4623 O O . VAL A 1 615 ? 0.337 42.911 12.860 1.00 16.21 1164 VAL A O 1
ATOM 4627 N N . ASP A 1 616 ? 1.222 42.394 10.858 1.00 16.40 1165 ASP A N 1
ATOM 4628 C CA . ASP A 1 616 ? 2.161 41.426 11.412 1.00 16.03 1165 ASP A CA 1
ATOM 4629 C C . ASP A 1 616 ? 3.516 42.066 11.682 1.00 16.40 1165 ASP A C 1
ATOM 4630 O O . ASP A 1 616 ? 4.166 42.575 10.766 1.00 17.85 1165 ASP A O 1
ATOM 4635 N N . LEU A 1 617 ? 3.942 42.023 12.950 1.00 16.57 1166 LEU A N 1
ATOM 4636 C CA . LEU A 1 617 ? 5.289 42.403 13.351 1.00 16.77 1166 LEU A CA 1
ATOM 4637 C C . LEU A 1 617 ? 6.230 41.203 13.389 1.00 19.77 1166 LEU A C 1
ATOM 4638 O O . LEU A 1 617 ? 7.375 41.332 13.836 1.00 19.88 1166 LEU A O 1
ATOM 4643 N N . THR A 1 618 ? 5.758 40.047 12.936 1.00 17.67 1167 THR A N 1
ATOM 4644 C CA . THR A 1 618 ? 6.518 38.805 12.864 1.00 19.64 1167 THR A CA 1
ATOM 4645 C C . THR A 1 618 ? 6.865 38.532 11.408 1.00 21.91 1167 THR A C 1
ATOM 4646 O O . THR A 1 618 ? 6.017 38.685 10.523 1.00 20.08 1167 THR A O 1
ATOM 4650 N N . ARG A 1 619 ? 8.111 38.133 11.163 1.00 20.08 1168 ARG A N 1
ATOM 4651 C CA . ARG A 1 619 ? 8.534 37.646 9.859 1.00 18.05 1168 ARG A CA 1
ATOM 4652 C C . ARG A 1 619 ? 8.950 36.187 9.958 1.00 23.44 1168 ARG A C 1
ATOM 4653 O O . ARG A 1 619 ? 9.204 35.657 11.044 1.00 21.45 1168 ARG A O 1
ATOM 4661 N N . ARG A 1 620 ? 9.032 35.545 8.794 1.00 22.84 1169 ARG A N 1
ATOM 4662 C CA . ARG A 1 620 ? 9.310 34.117 8.768 1.00 25.25 1169 ARG A CA 1
ATOM 4663 C C . ARG A 1 620 ? 10.780 33.813 9.020 1.00 31.94 1169 ARG A C 1
ATOM 4664 O O . ARG A 1 620 ? 11.100 32.749 9.561 1.00 32.55 1169 ARG A O 1
ATOM 4672 N N . ALA A 1 621 ? 11.682 34.735 8.669 1.00 29.89 1170 ALA A N 1
ATOM 4673 C CA . ALA A 1 621 ? 13.109 34.445 8.653 1.00 35.94 1170 ALA A CA 1
ATOM 4674 C C . ALA A 1 621 ? 13.889 35.618 9.220 1.00 55.48 1170 ALA A C 1
ATOM 4675 O O . ALA A 1 621 ? 13.611 36.777 8.901 1.00 28.75 1170 ALA A O 1
ATOM 4677 N N . ARG A 1 622 ? 14.881 35.296 10.050 1.00 29.43 1171 ARG A N 1
ATOM 4678 C CA . ARG A 1 622 ? 15.718 36.312 10.679 1.00 27.24 1171 ARG A CA 1
ATOM 4679 C C . ARG A 1 622 ? 16.402 37.203 9.649 1.00 29.69 1171 ARG A C 1
ATOM 4680 O O . ARG A 1 622 ? 16.619 38.396 9.905 1.00 30.08 1171 ARG A O 1
ATOM 4688 N N . ALA A 1 623 ? 16.744 36.649 8.481 1.00 27.16 1172 ALA A N 1
ATOM 4689 C CA . ALA A 1 623 ? 17.487 37.406 7.479 1.00 29.40 1172 ALA A CA 1
ATOM 4690 C C . ALA A 1 623 ? 16.693 38.576 6.910 1.00 28.89 1172 ALA A C 1
ATOM 4691 O O . ALA A 1 623 ? 17.292 39.497 6.346 1.00 28.42 1172 ALA A O 1
ATOM 4693 N N . GLU A 1 624 ? 15.366 38.562 7.036 1.00 26.00 1173 GLU A N 1
ATOM 4694 C CA . GLU A 1 624 ? 14.545 39.656 6.536 1.00 29.21 1173 GLU A CA 1
ATOM 4695 C C . GLU A 1 624 ? 14.490 40.839 7.488 1.00 28.90 1173 GLU A C 1
ATOM 4696 O O . GLU A 1 624 ? 14.040 41.916 7.084 1.00 29.58 1173 GLU A O 1
ATOM 4702 N N . GLU A 1 625 ? 14.938 40.670 8.728 1.00 24.20 1174 GLU A N 1
ATOM 4703 C CA . GLU A 1 625 ? 14.775 41.684 9.755 1.00 22.85 1174 GLU A CA 1
ATOM 4704 C C . GLU A 1 625 ? 15.758 42.841 9.552 1.00 27.77 1174 GLU A C 1
ATOM 4705 O O . GLU A 1 625 ? 16.846 42.654 8.997 1.00 29.78 1174 GLU A O 1
ATOM 4711 N N . PRO A 1 626 ? 15.396 44.047 10.004 1.00 24.94 1175 PRO A N 1
ATOM 4712 C CA . PRO A 1 626 ? 16.357 45.162 9.998 1.00 26.58 1175 PRO A CA 1
ATOM 4713 C C . PRO A 1 626 ? 17.591 44.846 10.831 1.00 31.52 1175 PRO A C 1
ATOM 4714 O O . PRO A 1 626 ? 17.520 44.152 11.849 1.00 29.24 1175 PRO A O 1
ATOM 4718 N N . ARG A 1 627 ? 18.731 45.402 10.403 1.00 29.11 1176 ARG A N 1
ATOM 4719 C CA . ARG A 1 627 ? 20.024 45.114 11.013 1.00 35.53 1176 ARG A CA 1
ATOM 4720 C C . ARG A 1 627 ? 20.751 46.332 11.560 1.00 45.88 1176 ARG A C 1
ATOM 4721 O O . ARG A 1 627 ? 21.817 46.164 12.165 1.00 34.40 1176 ARG A O 1
ATOM 4729 N N . ASP A 1 628 ? 20.243 47.539 11.349 1.00 29.44 1177 ASP A N 1
ATOM 4730 C CA . ASP A 1 628 ? 20.903 48.741 11.840 1.00 30.35 1177 ASP A CA 1
ATOM 4731 C C . ASP A 1 628 ? 19.835 49.772 12.174 1.00 27.98 1177 ASP A C 1
ATOM 4732 O O . ASP A 1 628 ? 18.652 49.576 11.865 1.00 26.70 1177 ASP A O 1
ATOM 4737 N N . PRO A 1 629 ? 20.211 50.872 12.845 1.00 25.70 1178 PRO A N 1
ATOM 4738 C CA . PRO A 1 629 ? 19.193 51.863 13.239 1.00 49.96 1178 PRO A CA 1
ATOM 4739 C C . PRO A 1 629 ? 18.409 52.466 12.081 1.00 27.12 1178 PRO A C 1
ATOM 4740 O O . PRO A 1 629 ? 17.226 52.785 12.258 1.00 31.02 1178 PRO A O 1
ATOM 4744 N N . HIS A 1 630 ? 19.031 52.659 10.917 1.00 30.91 1179 HIS A N 1
ATOM 4745 C CA . HIS A 1 630 ? 18.295 53.204 9.780 1.00 28.63 1179 HIS A CA 1
ATOM 4746 C C . HIS A 1 630 ? 17.196 52.242 9.346 1.00 26.21 1179 HIS A C 1
ATOM 4747 O O . HIS A 1 630 ? 16.031 52.635 9.200 1.00 27.48 1179 HIS A O 1
ATOM 4754 N N . GLU A 1 631 ? 17.540 50.967 9.181 1.00 24.22 1180 GLU A N 1
ATOM 4755 C CA . GLU A 1 631 ? 16.538 49.985 8.780 1.00 23.45 1180 GLU A CA 1
ATOM 4756 C C . GLU A 1 631 ? 15.461 49.811 9.843 1.00 25.68 1180 GLU A C 1
ATOM 4757 O O . GLU A 1 631 ? 14.293 49.576 9.513 1.00 22.61 1180 GLU A O 1
ATOM 4763 N N . ARG A 1 632 ? 15.828 49.922 11.124 1.00 24.78 1181 ARG A N 1
ATOM 4764 C CA . ARG A 1 632 ? 14.823 49.858 12.181 1.00 23.63 1181 ARG A CA 1
ATOM 4765 C C . ARG A 1 632 ? 13.855 51.031 12.087 1.00 23.39 1181 ARG A C 1
ATOM 4766 O O . ARG A 1 632 ? 12.645 50.867 12.296 1.00 23.73 1181 ARG A O 1
ATOM 4774 N N . GLN A 1 633 ? 14.366 52.222 11.763 1.00 23.57 1182 GLN A N 1
ATOM 4775 C CA . GLN A 1 633 ? 13.488 53.374 11.571 1.00 25.17 1182 GLN A CA 1
ATOM 4776 C C . GLN A 1 633 ? 12.549 53.154 10.387 1.00 25.53 1182 GLN A C 1
ATOM 4777 O O . GLN A 1 633 ? 11.359 53.487 10.458 1.00 26.88 1182 GLN A O 1
ATOM 4783 N N . GLN A 1 634 ? 13.067 52.583 9.296 1.00 26.37 1183 GLN A N 1
ATOM 4784 C CA . GLN A 1 634 ? 12.215 52.233 8.159 1.00 22.31 1183 GLN A CA 1
ATOM 4785 C C . GLN A 1 634 ? 11.119 51.259 8.568 1.00 26.18 1183 GLN A C 1
ATOM 4786 O O . GLN A 1 634 ? 9.964 51.403 8.152 1.00 23.54 1183 GLN A O 1
ATOM 4792 N N . GLU A 1 635 ? 11.459 50.265 9.392 1.00 21.16 1184 GLU A N 1
ATOM 4793 C CA . GLU A 1 635 ? 10.468 49.291 9.837 1.00 21.00 1184 GLU A CA 1
ATOM 4794 C C . GLU A 1 635 ? 9.381 49.944 10.684 1.00 23.22 1184 GLU A C 1
ATOM 4795 O O . GLU A 1 635 ? 8.189 49.651 10.523 1.00 21.48 1184 GLU A O 1
ATOM 4801 N N . LEU A 1 636 ? 9.773 50.814 11.620 1.00 20.40 1185 LEU A N 1
ATOM 4802 C CA . LEU A 1 636 ? 8.767 51.444 12.470 1.00 20.14 1185 LEU A CA 1
ATOM 4803 C C . LEU A 1 636 ? 7.861 52.368 11.669 1.00 21.73 1185 LEU A C 1
ATOM 4804 O O . LEU A 1 636 ? 6.660 52.455 11.948 1.00 23.05 1185 LEU A O 1
ATOM 4809 N N . GLU A 1 637 ? 8.416 53.061 10.671 1.00 21.95 1186 GLU A N 1
ATOM 4810 C CA . GLU A 1 637 ? 7.580 53.859 9.776 1.00 22.91 1186 GLU A CA 1
ATOM 4811 C C . GLU A 1 637 ? 6.611 52.972 9.009 1.00 21.59 1186 GLU A C 1
ATOM 4812 O O . GLU A 1 637 ? 5.429 53.309 8.865 1.00 22.15 1186 GLU A O 1
ATOM 4818 N N . ARG A 1 638 ? 7.088 51.824 8.527 1.00 20.42 1187 ARG A N 1
ATOM 4819 C CA . ARG A 1 638 ? 6.194 50.874 7.872 1.00 20.76 1187 ARG A CA 1
ATOM 4820 C C . ARG A 1 638 ? 5.075 50.418 8.800 1.00 21.46 1187 ARG A C 1
ATOM 4821 O O . ARG A 1 638 ? 3.936 50.239 8.358 1.00 20.58 1187 ARG A O 1
ATOM 4829 N N . PHE A 1 639 ? 5.376 50.212 10.089 1.00 19.05 1188 PHE A N 1
ATOM 4830 C CA . PHE A 1 639 ? 4.333 49.795 11.020 1.00 18.53 1188 PHE A CA 1
ATOM 4831 C C . PHE A 1 639 ? 3.228 50.841 11.106 1.00 18.69 1188 PHE A C 1
ATOM 4832 O O . PHE A 1 639 ? 2.035 50.513 11.069 1.00 18.24 1188 PHE A O 1
ATOM 4840 N N . ILE A 1 640 ? 3.610 52.107 11.253 1.00 19.87 1189 ILE A N 1
ATOM 4841 C CA . ILE A 1 640 ? 2.616 53.170 11.340 1.00 20.27 1189 ILE A CA 1
ATOM 4842 C C . ILE A 1 640 ? 1.799 53.234 10.061 1.00 21.03 1189 ILE A C 1
ATOM 4843 O O . ILE A 1 640 ? 0.568 53.351 10.099 1.00 19.62 1189 ILE A O 1
ATOM 4848 N N . GLU A 1 641 ? 2.468 53.126 8.907 1.00 19.51 1190 GLU A N 1
ATOM 4849 C CA . GLU A 1 641 ? 1.763 53.173 7.629 1.00 19.65 1190 GLU A CA 1
ATOM 4850 C C . GLU A 1 641 ? 0.792 52.014 7.490 1.00 19.13 1190 GLU A C 1
ATOM 4851 O O . GLU A 1 641 ? -0.340 52.194 7.019 1.00 19.13 1190 GLU A O 1
ATOM 4857 N N . ALA A 1 642 ? 1.220 50.817 7.892 1.00 18.73 1191 ALA A N 1
ATOM 4858 C CA . ALA A 1 642 ? 0.347 49.656 7.823 1.00 18.25 1191 ALA A CA 1
ATOM 4859 C C . ALA A 1 642 ? -0.876 49.837 8.708 1.00 17.97 1191 ALA A C 1
ATOM 4860 O O . ALA A 1 642 ? -2.004 49.537 8.295 1.00 17.83 1191 ALA A O 1
ATOM 4862 N N . VAL A 1 643 ? -0.676 50.329 9.932 1.00 17.92 1192 VAL A N 1
ATOM 4863 C CA . VAL A 1 643 ? -1.815 50.505 10.824 1.00 17.70 1192 VAL A CA 1
ATOM 4864 C C . VAL A 1 643 ? -2.779 51.557 10.281 1.00 18.01 1192 VAL A C 1
ATOM 4865 O O . VAL A 1 643 ? -4.003 51.376 10.316 1.00 19.83 1192 VAL A O 1
ATOM 4869 N N . LEU A 1 644 ? -2.252 52.655 9.735 1.00 19.89 1193 LEU A N 1
ATOM 4870 C CA . LEU A 1 644 ? -3.136 53.655 9.140 1.00 19.91 1193 LEU A CA 1
ATOM 4871 C C . LEU A 1 644 ? -3.859 53.105 7.917 1.00 19.21 1193 LEU A C 1
ATOM 4872 O O . LEU A 1 644 ? -5.039 53.412 7.691 1.00 19.91 1193 LEU A O 1
ATOM 4877 N N . LEU A 1 645 ? -3.169 52.290 7.114 1.00 21.20 1194 LEU A N 1
ATOM 4878 C CA . LEU A 1 645 ? -3.781 51.750 5.906 1.00 21.83 1194 LEU A CA 1
ATOM 4879 C C . LEU A 1 645 ? -5.003 50.905 6.227 1.00 21.98 1194 LEU A C 1
ATOM 4880 O O . LEU A 1 645 ? -5.971 50.895 5.455 1.00 24.82 1194 LEU A O 1
ATOM 4885 N N . VAL A 1 646 ? -4.987 50.189 7.356 1.00 18.33 1195 VAL A N 1
ATOM 4886 C CA . VAL A 1 646 ? -6.115 49.337 7.713 1.00 20.50 1195 VAL A CA 1
ATOM 4887 C C . VAL A 1 646 ? -7.108 50.003 8.659 1.00 21.79 1195 VAL A C 1
ATOM 4888 O O . VAL A 1 646 ? -8.237 49.506 8.791 1.00 28.03 1195 VAL A O 1
ATOM 4892 N N . THR A 1 647 ? -6.743 51.114 9.308 1.00 20.66 1196 THR A N 1
ATOM 4893 C CA . THR A 1 647 ? -7.654 51.720 10.268 1.00 22.73 1196 THR A CA 1
ATOM 4894 C C . THR A 1 647 ? -8.303 53.011 9.803 1.00 24.63 1196 THR A C 1
ATOM 4895 O O . THR A 1 647 ? -9.272 53.445 10.430 1.00 26.37 1196 THR A O 1
ATOM 4899 N N . ALA A 1 648 ? -7.806 53.647 8.746 1.00 21.44 1197 ALA A N 1
ATOM 4900 C CA . ALA A 1 648 ? -8.461 54.859 8.273 1.00 24.83 1197 ALA A CA 1
ATOM 4901 C C . ALA A 1 648 ? -9.810 54.473 7.679 1.00 25.89 1197 ALA A C 1
ATOM 4902 O O . ALA A 1 648 ? -9.855 53.650 6.757 1.00 31.65 1197 ALA A O 1
ATOM 4904 N N . PRO A 1 649 ? -10.922 55.013 8.174 1.00 35.25 1198 PRO A N 1
ATOM 4905 C CA . PRO A 1 649 ? -12.236 54.577 7.683 1.00 29.88 1198 PRO A CA 1
ATOM 4906 C C . PRO A 1 649 ? -12.454 54.950 6.224 1.00 39.20 1198 PRO A C 1
ATOM 4907 O O . PRO A 1 649 ? -11.842 55.875 5.688 1.00 32.32 1198 PRO A O 1
ATOM 4911 N N . LEU A 1 650 ? -13.351 54.200 5.582 1.00 30.08 1199 LEU A N 1
ATOM 4912 C CA . LEU A 1 650 ? -13.725 54.475 4.198 1.00 30.52 1199 LEU A CA 1
ATOM 4913 C C . LEU A 1 650 ? -14.731 55.619 4.161 1.00 35.83 1199 LEU A C 1
ATOM 4914 O O . LEU A 1 650 ? -15.763 55.548 4.834 1.00 39.12 1199 LEU A O 1
ATOM 4919 N N . PRO A 1 651 ? -14.471 56.674 3.396 1.00 29.56 1200 PRO A N 1
ATOM 4920 C CA . PRO A 1 651 ? -15.436 57.777 3.296 1.00 41.73 1200 PRO A CA 1
ATOM 4921 C C . PRO A 1 651 ? -16.724 57.301 2.650 1.00 56.19 1200 PRO A C 1
ATOM 4922 O O . PRO A 1 651 ? -16.749 56.232 2.020 1.00 46.50 1200 PRO A O 1
ATOM 4926 N N . PRO A 1 652 ? -17.822 58.052 2.800 1.00 110.87 1201 PRO A N 1
ATOM 4927 C CA . PRO A 1 652 ? -19.097 57.598 2.215 1.00 65.75 1201 PRO A CA 1
ATOM 4928 C C . PRO A 1 652 ? -19.021 57.346 0.720 1.00 43.54 1201 PRO A C 1
ATOM 4929 O O . PRO A 1 652 ? -19.683 56.434 0.209 1.00 51.37 1201 PRO A O 1
ATOM 4933 N N . GLU A 1 653 ? -18.205 58.119 0.006 1.00 71.83 1202 GLU A N 1
ATOM 4934 C CA . GLU A 1 653 ? -18.113 58.012 -1.444 1.00 82.59 1202 GLU A CA 1
ATOM 4935 C C . GLU A 1 653 ? -17.217 56.857 -1.870 1.00 92.99 1202 GLU A C 1
ATOM 4936 O O . GLU A 1 653 ? -16.658 56.884 -2.971 1.00 69.47 1202 GLU A O 1
ATOM 4938 N N . ALA A 1 654 ? -17.075 55.834 -1.023 1.00 83.04 1203 ALA A N 1
ATOM 4939 C CA . ALA A 1 654 ? -16.089 54.799 -1.308 1.00 52.25 1203 ALA A CA 1
ATOM 4940 C C . ALA A 1 654 ? -16.470 53.401 -0.832 1.00 45.26 1203 ALA A C 1
ATOM 4941 O O . ALA A 1 654 ? -15.901 52.417 -1.313 1.00 32.86 1203 ALA A O 1
ATOM 4943 N N . ASP A 1 655 ? -17.403 53.280 0.113 1.00 71.83 1204 ASP A N 1
ATOM 4944 C CA . ASP A 1 655 ? -17.696 51.970 0.702 1.00 99.64 1204 ASP A CA 1
ATOM 4945 C C . ASP A 1 655 ? -18.642 51.180 -0.207 1.00 77.39 1204 ASP A C 1
ATOM 4946 O O . ASP A 1 655 ? -19.805 50.922 0.108 1.00 106.59 1204 ASP A O 1
ATOM 4951 N N . THR A 1 656 ? -18.109 50.788 -1.361 1.00 36.68 1205 THR A N 1
ATOM 4952 C CA . THR A 1 656 ? -18.831 49.907 -2.262 1.00 30.00 1205 THR A CA 1
ATOM 4953 C C . THR A 1 656 ? -18.654 48.456 -1.826 1.00 32.23 1205 THR A C 1
ATOM 4954 O O . THR A 1 656 ? -17.826 48.130 -0.970 1.00 39.76 1205 THR A O 1
ATOM 4958 N N . ARG A 1 657 ? -19.443 47.571 -2.438 1.00 29.44 1206 ARG A N 1
ATOM 4959 C CA . ARG A 1 657 ? -19.246 46.142 -2.223 1.00 27.68 1206 ARG A CA 1
ATOM 4960 C C . ARG A 1 657 ? -17.835 45.731 -2.616 1.00 58.16 1206 ARG A C 1
ATOM 4961 O O . ARG A 1 657 ? -17.183 44.952 -1.910 1.00 36.52 1206 ARG A O 1
ATOM 4969 N N . TYR A 1 658 ? -17.343 46.272 -3.731 1.00 32.59 1207 TYR A N 1
ATOM 4970 C CA . TYR A 1 658 ? -16.009 45.939 -4.222 1.00 30.06 1207 TYR A CA 1
ATOM 4971 C C . TYR A 1 658 ? -14.934 46.373 -3.232 1.00 28.84 1207 TYR A C 1
ATOM 4972 O O . TYR A 1 658 ? -14.093 45.566 -2.814 1.00 31.27 1207 TYR A O 1
ATOM 4981 N N . ALA A 1 659 ? -14.948 47.645 -2.836 1.00 26.44 1208 ALA A N 1
ATOM 4982 C CA . ALA A 1 659 ? -13.944 48.124 -1.888 1.00 34.57 1208 ALA A CA 1
ATOM 4983 C C . ALA A 1 659 ? -14.110 47.485 -0.517 1.00 46.68 1208 ALA A C 1
ATOM 4984 O O . ALA A 1 659 ? -13.121 47.290 0.199 1.00 29.26 1208 ALA A O 1
ATOM 4986 N N . GLY A 1 660 ? -15.344 47.150 -0.136 1.00 30.58 1209 GLY A N 1
ATOM 4987 C CA . GLY A 1 660 ? -15.571 46.586 1.187 1.00 31.07 1209 GLY A CA 1
ATOM 4988 C C . GLY A 1 660 ? -14.894 45.243 1.378 1.00 31.03 1209 GLY A C 1
ATOM 4989 O O . GLY A 1 660 ? -14.354 44.957 2.452 1.00 26.69 1209 GLY A O 1
ATOM 4990 N N . ARG A 1 661 ? -14.925 44.397 0.342 1.00 27.29 1210 ARG A N 1
ATOM 4991 C CA . ARG A 1 661 ? -14.238 43.111 0.389 1.00 26.34 1210 ARG A CA 1
ATOM 4992 C C . ARG A 1 661 ? -12.730 43.290 0.484 1.00 26.82 1210 ARG A C 1
ATOM 4993 O O . ARG A 1 661 ? -12.050 42.521 1.170 1.00 28.41 1210 ARG A O 1
ATOM 5001 N N . ILE A 1 662 ? -12.184 44.285 -0.222 1.00 26.15 1211 ILE A N 1
ATOM 5002 C CA . ILE A 1 662 ? -10.737 44.489 -0.205 1.00 19.60 1211 ILE A CA 1
ATOM 5003 C C . ILE A 1 662 ? -10.257 44.838 1.195 1.00 23.42 1211 ILE A C 1
ATOM 5004 O O . ILE A 1 662 ? -9.198 44.376 1.637 1.00 25.39 1211 ILE A O 1
ATOM 5009 N N . HIS A 1 663 ? -11.024 45.651 1.921 1.00 19.43 1212 HIS A N 1
ATOM 5010 C CA . HIS A 1 663 ? -10.534 46.278 3.138 1.00 18.79 1212 HIS A CA 1
ATOM 5011 C C . HIS A 1 663 ? -10.906 45.523 4.407 1.00 20.22 1212 HIS A C 1
ATOM 5012 O O . HIS A 1 663 ? -10.886 46.119 5.491 1.00 21.81 1212 HIS A O 1
ATOM 5019 N N . ARG A 1 664 ? -11.226 44.231 4.306 1.00 19.40 1213 ARG A N 1
ATOM 5020 C CA . ARG A 1 664 ? -11.566 43.432 5.480 1.00 20.57 1213 ARG A CA 1
ATOM 5021 C C . ARG A 1 664 ? -10.875 42.084 5.385 1.00 20.18 1213 ARG A C 1
ATOM 5022 O O . ARG A 1 664 ? -10.733 41.530 4.291 1.00 21.02 1213 ARG A O 1
ATOM 5030 N N . GLY A 1 665 ? -10.444 41.563 6.531 1.00 17.28 1214 GLY A N 1
ATOM 5031 C CA . GLY A 1 665 ? -9.959 40.198 6.600 1.00 20.33 1214 GLY A CA 1
ATOM 5032 C C . GLY A 1 665 ? -8.547 39.961 6.117 1.00 23.50 1214 GLY A C 1
ATOM 5033 O O . GLY A 1 665 ? -8.150 38.797 5.993 1.00 25.58 1214 GLY A O 1
ATOM 5034 N N . ARG A 1 666 ? -7.765 41.012 5.880 1.00 19.32 1215 ARG A N 1
ATOM 5035 C CA . ARG A 1 666 ? -6.450 40.898 5.260 1.00 21.36 1215 ARG A CA 1
ATOM 5036 C C . ARG A 1 666 ? -5.359 40.998 6.309 1.00 18.20 1215 ARG A C 1
ATOM 5037 O O . ARG A 1 666 ? -5.563 41.536 7.398 1.00 17.81 1215 ARG A O 1
ATOM 5045 N N . ALA A 1 667 ? -4.173 40.516 5.947 1.00 18.89 1216 ALA A N 1
ATOM 5046 C CA . ALA A 1 667 ? -3.010 40.602 6.819 1.00 19.52 1216 ALA A CA 1
ATOM 5047 C C . ALA A 1 667 ? -1.851 41.138 6.000 1.00 22.17 1216 ALA A C 1
ATOM 5048 O O . ALA A 1 667 ? -1.631 40.698 4.864 1.00 28.87 1216 ALA A O 1
ATOM 5050 N N . ILE A 1 668 ? -1.140 42.117 6.546 1.00 20.70 1217 ILE A N 1
ATOM 5051 C CA . ILE A 1 668 ? 0.042 42.656 5.891 1.00 20.11 1217 ILE A CA 1
ATOM 5052 C C . ILE A 1 668 ? 1.228 42.537 6.836 1.00 20.33 1217 ILE A C 1
ATOM 5053 O O . ILE A 1 668 ? 1.081 42.656 8.059 1.00 19.70 1217 ILE A O 1
ATOM 5058 N N . THR A 1 669 ? 2.400 42.286 6.264 1.00 17.86 1218 THR A N 1
ATOM 5059 C CA . THR A 1 669 ? 3.611 42.042 7.038 1.00 20.87 1218 THR A CA 1
ATOM 5060 C C . THR A 1 669 ? 4.499 43.275 6.992 1.00 21.71 1218 THR A C 1
ATOM 5061 O O . THR A 1 669 ? 4.885 43.731 5.911 1.00 20.45 1218 THR A O 1
ATOM 5065 N N . VAL A 1 670 ? 4.812 43.808 8.163 1.00 17.99 1219 VAL A N 1
ATOM 5066 C CA . VAL A 1 670 ? 5.688 44.964 8.283 1.00 20.89 1219 VAL A CA 1
ATOM 5067 C C . VAL A 1 670 ? 7.129 44.542 8.037 1.00 58.14 1219 VAL A C 1
ATOM 5068 O O . VAL A 1 670 ? 7.833 45.088 7.191 1.00 26.43 1219 VAL A O 1
#

Sequence (652 aa):
GWAESLIGLHLGKVALITGGSAGIGGQIGRLLALSGARVMLAARDRHKLEQMQAMMIQSELAEVGYTDVEDRVHIAPGCDVSSEAQLADLVERTLSAFGTVDYLINNAGIAGVEEMVIDMPVEGWRHTLFANLISNYSLMRKLAPLMKKQGSGYILNVSSYYFGGEKDAAIPYPNRADYAVSKAGQRAMAEVFARFLGPEIQINAIAPGPVEGDRLGLFARRARLILENNKRLNELHAALIAAARTDERSMHELVELLLPNDVAALEQNPAAPTALRELARRFRSEGDPAASSSSALLNRSIAAKLLARLHNGGYVLPADIFANLPNPPDPFFTRAQIDREARKVRDGIMGMLYLQRMPTEFDVAMATVYYLADRNVSGETFHPSGGLRYERTPTGGELFGLPSPERLAELVGSTVYLIGEHHLTEHLNLLARAYLERYGARQVVMIVETETGAETMRRLLHDHVEAGRLMTTIVAGDQIEAAIDQAITRYGRPGPVVCTPFRPLPTVPLVGRKDSDWSTVLSEAEFAELCEHQLTHHFRVARKIALSDGASLALVTPETTATSTTEQFALANFIKTTLHAFTATIGVESERTAQRILINQVDLTRRARAEEPRDPHERQQELERFIEAVLLVTAPLPPEADTRYAGRIHRGRAITV

Solvent-accessible surface area: 26113 Å² total; per-residue (Å²): 87,124,4,114,72,0,67,38,65,3,118,67,54,6,0,0,0,3,23,0,14,41,27,24,1,0,31,0,0,51,0,0,0,0,0,1,0,85,0,1,0,1,9,160,68,139,108,98,0,71,93,26,35,60,129,0,32,75,35,0,56,151,62,55,38,102,91,26,100,79,47,0,56,16,5,29,51,10,30,16,23,30,77,78,66,4,47,88,3,11,118,116,0,51,91,38,15,33,38,1,18,3,0,0,1,22,15,46,63,47,25,38,84,41,5,0,6,26,0,76,24,121,20,1,49,86,1,2,77,2,0,0,10,3,4,2,0,1,6,30,39,2,0,28,66,0,32,109,82,32,47,10,2,0,0,0,12,5,10,21,23,1,2,42,111,99,11,3,2,1,45,26,57,38,0,0,39,0,0,0,8,0,0,0,6,0,0,0,32,16,0,16,138,26,5,31,130,41,3,19,0,0,0,0,1,13,9,13,8,95,43,85,58,147,87,62,70,41,127,80,1,85,84,69,22,17,27,97,16,1,16,51,0,8,23,9,0,13,34,4,22,96,123,28,153,56,55,9,57,84,0,0,80,37,0,52,85,8,60,0,39,48,5,27,124,47,118,70,7,15,92,33,0,79,91,3,0,141,106,8,107,76,112,18,35,129,72,2,12,2,13,71,9,1,0,25,112,72,4,1,63,56,0,20,46,4,0,70,54,0,25,23,131,11,57,90,101,18,17,54,139,3,69,98,24,98,136,65,21,19,12,190,50,28,24,58,135,28,21,108,142,50,115,78,44,40,72,43,13,7,119,129,144,149,35,22,46,52,60,78,2,0,25,27,0,0,94,28,0,38,56,113,145,34,44,13,90,21,61,66,22,14,32,33,18,136,68,92,116,11,91,21,31,42,77,176,36,38,83,10,46,101,108,14,23,63,70,0,104,44,19,16,0,0,0,0,0,30,55,8,43,85,4,0,27,61,1,0,52,3,1,16,100,142,31,35,8,118,15,0,0,0,0,0,22,55,108,105,6,0,79,51,0,65,174,71,0,119,57,8,48,157,54,42,94,3,41,27,12,67,7,28,115,115,4,34,49,6,0,48,89,0,18,118,125,43,30,71,4,15,0,0,0,0,0,0,16,86,80,12,44,91,38,53,4,30,6,196,88,114,49,118,8,87,97,4,0,33,36,76,66,0,18,87,6,1,48,41,2,1,2,14,0,0,26,0,0,26,7,0,11,0,0,14,0,11,0,0,0,0,0,0,1,49,2,42,31,123,13,54,53,41,34,10,5,0,0,22,1,0,22,21,0,1,12,3,0,0,1,0,3,1,28,5,1,44,131,25,83,26,92,5,5,0,3,0,0,0,11,0,24,168,32,98,71,71,4,28,171,70,117,121,64,70,107,93,21,16,99,59,0,7,53,0,0,1,41,13,0,0,26,27,18,130,106,32,74,76,185,154,16,2,103,77,45,20,5,84,7,24,4,5

Nearest PDB structures (foldseek):
  8a30-assembly1_A  TM=1.002E+00  e=0.000E+00  Chloroflexus aurantiacus J-10-fl
  8j29-assembly1_A  TM=1.001E+00  e=0.000E+00  Chloroflexus aurantiacus J-10-fl
  8aet-assembly1_A-2  TM=1.001E+00  e=0.000E+00  Chloroflexus aurantiacus J-10-fl
  8a7s-assembly1_A  TM=9.967E-01  e=0.000E+00  Chloroflexus aurantiacus J-10-fl
  8i70-assembly1_A-2  TM=9.983E-01  e=0.000E+00  Chloroflexus aurantiacus

Secondary structure (DSSP, 8-state):
-TTTTTTTTTTT-EEEEETTTSHHHHHHHHHHHHTT-EEEEE-S-HHHHHHHHHHHHHHHHHHT-S-GGGTEEEETT--TT-HHHHHHHHHHHHHHHSS-SEEEE--------S-GGG--HHHHHHHHIIIIIHHHHHHHHHHHHHHHHT-EEEEEE--GGG-BTTEE---TT-HHHHHHHHHHHHHHHHHHHHHTTTEEEEEE-----TTTT--HHHHHHHHHHHHHHHHHHHHHHHHHHHHSSS-HHHHHHTTTT--HHHHHH-TTS-HHHHHHHHHHHHHS-TTSGGGT-S--HHHHHHHHHHHHHTT----TTTTTTPPPPPSPSS-HHHHHHHHHHHHHHHHTTBTTSSPPPHHHHHHHHHHHTT-SS--S-EE-SS--B----EE--B----PPPHHHHHTTTT-EEEEE-SS-HHHHHHHHHIIIIIS--SEEEEEESSHHHHHHHHHHTHHHHHTT-EEEEE-TT-HHHHHHHHHHHH---SEEEE--SSPPP---SS--TTS--TTS--HHHHHHHHIIIIIHHHHHHHHHHHTT-SEEEEEPPPP-TTS-HHHHHHHHHHHHHHHHHHHHHHHHHHHTT---EEEEEE---S-GGGS--SHHHHHHHHHHHHHHHHHHHSPPPTTT--HHHHHHTSS-EEE-